Protein AF-A0A8T0N2X3-F1 (afdb_monomer_lite)

Organism: Panicum virgatum (NCBI:txid38727)

Structure (mmCIF, N/CA/C/O backbone):
data_AF-A0A8T0N2X3-F1
#
_entry.id   AF-A0A8T0N2X3-F1
#
loop_
_atom_site.group_PDB
_atom_site.id
_atom_site.type_symbol
_atom_site.label_atom_id
_atom_site.label_alt_id
_atom_site.label_comp_id
_atom_site.label_asym_id
_atom_site.label_entity_id
_atom_site.label_seq_id
_atom_site.pdbx_PDB_ins_code
_atom_site.Cartn_x
_atom_site.Cartn_y
_atom_site.Cartn_z
_atom_site.occupancy
_atom_site.B_iso_or_equiv
_atom_site.auth_seq_id
_atom_site.auth_comp_id
_atom_site.auth_asym_id
_atom_site.auth_atom_id
_atom_site.pdbx_PDB_model_num
ATOM 1 N N . MET A 1 1 ? -23.091 6.207 15.033 1.00 54.56 1 MET A N 1
ATOM 2 C CA . MET A 1 1 ? -24.497 5.895 15.363 1.00 54.56 1 MET A CA 1
ATOM 3 C C . MET A 1 1 ? -24.676 6.078 16.857 1.00 54.56 1 MET A C 1
ATOM 5 O O . MET A 1 1 ? -24.099 5.317 17.622 1.00 54.56 1 MET A O 1
ATOM 9 N N . SER A 1 2 ? -25.395 7.111 17.283 1.00 71.69 2 SER A N 1
ATOM 10 C CA . SER A 1 2 ? -25.653 7.336 18.708 1.00 71.69 2 SER A CA 1
ATOM 11 C C . SER A 1 2 ? -26.765 6.394 19.176 1.00 71.69 2 SER A C 1
ATOM 13 O O . SER A 1 2 ? -27.856 6.395 18.604 1.00 71.69 2 SER A O 1
ATOM 15 N N . ILE A 1 3 ? -26.497 5.578 20.202 1.00 81.44 3 ILE A N 1
ATOM 16 C CA . ILE A 1 3 ? -27.439 4.542 20.665 1.00 81.44 3 ILE A CA 1
ATOM 17 C C . ILE A 1 3 ? -28.734 5.139 21.236 1.00 81.44 3 ILE A C 1
ATOM 19 O O . ILE A 1 3 ? -29.811 4.598 21.014 1.00 81.44 3 ILE A O 1
ATOM 23 N N . ILE A 1 4 ? -28.654 6.299 21.896 1.00 83.88 4 ILE A N 1
ATOM 24 C CA . ILE A 1 4 ? -29.808 6.948 22.538 1.00 83.88 4 ILE A CA 1
ATOM 25 C C . ILE A 1 4 ? -30.866 7.387 21.499 1.00 83.88 4 ILE A C 1
ATOM 27 O O . ILE A 1 4 ? -32.018 6.968 21.629 1.00 83.88 4 ILE A O 1
ATOM 31 N N . PRO A 1 5 ? -30.531 8.156 20.436 1.00 82.88 5 PRO A N 1
ATOM 32 C CA . PRO A 1 5 ? -31.471 8.437 19.345 1.00 82.88 5 PRO A CA 1
ATOM 33 C C . PRO A 1 5 ? -32.035 7.182 18.671 1.00 82.88 5 PRO A C 1
ATOM 35 O O . PRO A 1 5 ? -33.213 7.150 18.319 1.00 82.88 5 PRO A O 1
ATOM 38 N N . TYR A 1 6 ? -31.218 6.133 18.516 1.00 82.69 6 TYR A N 1
ATOM 39 C CA . TYR A 1 6 ? -31.661 4.883 17.896 1.00 82.69 6 TYR A CA 1
ATOM 40 C C . TYR A 1 6 ? -32.753 4.200 18.721 1.00 82.69 6 TYR A C 1
ATOM 42 O O . TYR A 1 6 ? -33.785 3.807 18.177 1.00 82.69 6 TYR A O 1
ATOM 50 N N . LEU A 1 7 ? -32.562 4.119 20.038 1.00 84.88 7 LEU A N 1
ATOM 51 C CA . LEU A 1 7 ? -33.546 3.537 20.945 1.00 84.88 7 LEU A CA 1
ATOM 52 C C . LEU A 1 7 ? -34.825 4.371 21.022 1.00 84.88 7 LEU A C 1
ATOM 54 O O . LEU A 1 7 ? -35.905 3.791 21.022 1.00 84.88 7 LEU A O 1
ATOM 58 N N . LYS A 1 8 ? -34.731 5.707 20.990 1.00 83.62 8 LYS A N 1
ATOM 59 C CA . LYS A 1 8 ? -35.916 6.581 20.921 1.00 83.62 8 LYS A CA 1
ATOM 60 C C . LYS A 1 8 ? -36.761 6.331 19.668 1.00 83.62 8 LYS A C 1
ATOM 62 O O . LYS A 1 8 ? -37.982 6.378 19.748 1.00 83.62 8 LYS A O 1
ATOM 67 N N . LYS A 1 9 ? -36.121 6.070 18.522 1.00 82.31 9 LYS A N 1
ATOM 68 C CA . LYS A 1 9 ? -36.808 5.867 17.236 1.00 82.31 9 LYS A CA 1
ATOM 69 C C . LYS A 1 9 ? -37.332 4.441 17.051 1.00 82.31 9 LYS A C 1
ATOM 71 O O . LYS A 1 9 ? -38.420 4.262 16.515 1.00 82.31 9 LYS A O 1
ATOM 76 N N . PHE A 1 10 ? -36.558 3.430 17.450 1.00 82.81 10 PHE A N 1
ATOM 77 C CA . PHE A 1 10 ? -36.836 2.032 17.100 1.00 82.81 10 PHE A CA 1
ATOM 78 C C . PHE A 1 10 ? -37.107 1.112 18.297 1.00 82.81 10 PHE A C 1
ATOM 80 O O . PHE A 1 10 ? -37.662 0.034 18.090 1.00 82.81 10 PHE A O 1
ATOM 87 N N . GLY A 1 11 ? -36.716 1.490 19.521 1.00 82.56 11 GLY A N 1
ATOM 88 C CA . GLY A 1 11 ? -36.950 0.707 20.746 1.00 82.56 11 GLY A CA 1
ATOM 89 C C . GLY A 1 11 ? -36.341 -0.704 20.755 1.00 82.56 11 GLY A C 1
ATOM 90 O O . GLY A 1 11 ? -36.817 -1.581 21.474 1.00 82.56 11 GLY A O 1
ATOM 91 N N . LYS A 1 12 ? -35.334 -0.961 19.911 1.00 86.31 12 LYS A N 1
ATOM 92 C CA . LYS A 1 12 ? -34.743 -2.289 19.678 1.00 86.31 12 LYS A CA 1
ATOM 93 C C . LYS A 1 12 ? -33.222 -2.234 19.729 1.00 86.31 12 LYS A C 1
ATOM 95 O O . LYS A 1 12 ? -32.618 -1.214 19.412 1.00 86.31 12 LYS A O 1
ATOM 100 N N . HIS A 1 13 ? -32.598 -3.355 20.064 1.00 84.44 13 HIS A N 1
ATOM 101 C CA . HIS A 1 13 ? -31.155 -3.541 20.067 1.00 84.44 13 HIS A CA 1
ATOM 102 C C . HIS A 1 13 ? -30.613 -3.566 18.619 1.00 84.44 13 HIS A C 1
ATOM 104 O O . HIS A 1 13 ? -31.105 -4.347 17.805 1.00 84.44 13 HIS A O 1
ATOM 110 N N . PRO A 1 14 ? -29.575 -2.783 18.265 1.00 82.94 14 PRO A N 1
ATOM 111 C CA . PRO A 1 14 ? -29.104 -2.651 16.876 1.00 82.94 14 PRO A CA 1
ATOM 112 C C . PRO A 1 14 ? -28.492 -3.936 16.300 1.00 82.94 14 PRO A C 1
ATOM 114 O O . PRO A 1 14 ? -28.577 -4.180 15.097 1.00 82.94 14 PRO A O 1
ATOM 117 N N . VAL A 1 15 ? -27.865 -4.755 17.147 1.00 83.31 15 VAL A N 1
ATOM 118 C CA . VAL A 1 15 ? -27.242 -6.028 16.742 1.00 83.31 15 VAL A CA 1
ATOM 119 C C . VAL A 1 15 ? -28.256 -7.177 16.691 1.00 83.31 15 VAL A C 1
ATOM 121 O O . VAL A 1 15 ? -28.429 -7.771 15.633 1.00 83.31 15 VAL A O 1
ATOM 124 N N . SER A 1 16 ? -28.939 -7.474 17.804 1.00 82.19 16 SER A N 1
ATOM 125 C CA . SER A 1 16 ? -29.816 -8.648 17.941 1.00 82.19 16 SER A CA 1
ATOM 126 C C . SER A 1 16 ? -31.288 -8.419 17.574 1.00 82.19 16 SER A C 1
ATOM 128 O O . SER A 1 16 ? -32.017 -9.390 17.401 1.00 82.19 16 SER A O 1
ATOM 130 N N . GLY A 1 17 ? -31.762 -7.171 17.495 1.00 80.62 17 GLY A N 1
ATOM 131 C CA . GLY A 1 17 ? -33.177 -6.855 17.254 1.00 80.62 17 GLY A CA 1
ATOM 132 C C . GLY A 1 17 ? -34.113 -7.079 18.454 1.00 80.62 17 GLY A C 1
ATOM 133 O O . GLY A 1 17 ? -35.314 -6.828 18.334 1.00 80.62 17 GLY A O 1
ATOM 134 N N . ALA A 1 18 ? -33.586 -7.517 19.603 1.00 86.38 18 ALA A N 1
ATOM 135 C CA . ALA A 1 18 ? -34.339 -7.682 20.849 1.00 86.38 18 ALA A CA 1
ATOM 136 C C . ALA A 1 18 ? -34.841 -6.326 21.393 1.00 86.38 18 ALA A C 1
ATOM 138 O O . ALA A 1 18 ? -34.202 -5.306 21.132 1.00 86.38 18 ALA A O 1
ATOM 139 N N . PRO A 1 19 ? -35.958 -6.269 22.140 1.00 87.31 19 PRO A N 1
ATOM 140 C CA . PRO A 1 19 ? -36.389 -5.031 22.789 1.00 87.31 19 PRO A CA 1
ATOM 141 C C . PRO A 1 19 ? -35.327 -4.570 23.799 1.00 87.31 19 PRO A C 1
ATOM 143 O O . PRO A 1 19 ? -34.838 -5.376 24.585 1.00 87.31 19 PRO A O 1
ATOM 146 N N . LEU A 1 20 ? -34.959 -3.287 23.759 1.00 87.81 20 LEU A N 1
ATOM 147 C CA . LEU A 1 20 ? -33.972 -2.694 24.666 1.00 87.81 20 LEU A CA 1
ATOM 148 C C . LEU A 1 20 ? -34.452 -1.306 25.092 1.00 87.81 20 LEU A C 1
ATOM 150 O O . LEU A 1 20 ? -34.808 -0.495 24.232 1.00 87.81 20 LEU A O 1
ATOM 154 N N . LYS A 1 21 ? -34.465 -1.027 26.398 1.00 87.25 21 LYS A N 1
ATOM 155 C CA . LYS A 1 21 ? -34.793 0.302 26.928 1.00 87.25 21 LYS A CA 1
ATOM 156 C C . LYS A 1 21 ? -33.522 1.090 27.226 1.00 87.25 21 LYS A C 1
ATOM 158 O O . LYS A 1 21 ? -32.430 0.541 27.314 1.00 87.25 21 LYS A O 1
ATOM 163 N N . GLN A 1 22 ? -33.668 2.403 27.392 1.00 85.00 22 GLN A N 1
ATOM 164 C CA . GLN A 1 22 ? -32.548 3.265 27.774 1.00 85.00 22 GLN A CA 1
ATOM 165 C C . GLN A 1 22 ? -32.023 2.945 29.186 1.00 85.00 22 GLN A C 1
ATOM 167 O O . GLN A 1 22 ? -30.833 3.097 29.427 1.00 85.00 22 GLN A O 1
ATOM 172 N N . GLU A 1 23 ? -32.894 2.478 30.083 1.00 84.75 23 GLU A N 1
ATOM 173 C CA . GLU A 1 23 ? -32.561 2.088 31.464 1.00 84.75 23 GLU A CA 1
ATOM 174 C C . GLU A 1 23 ? -31.635 0.865 31.537 1.00 84.75 23 GLU A C 1
ATOM 176 O O . GLU A 1 23 ? -30.869 0.731 32.482 1.00 84.75 23 GLU A O 1
ATOM 181 N N . ASP A 1 24 ? -31.661 0.006 30.514 1.00 85.12 24 ASP A N 1
ATOM 182 C CA . ASP A 1 24 ? -30.831 -1.201 30.447 1.00 85.12 24 ASP A CA 1
ATOM 183 C C . ASP A 1 24 ? -29.395 -0.904 29.965 1.00 85.12 24 ASP A C 1
ATOM 185 O O . ASP A 1 24 ? -28.559 -1.808 29.877 1.00 85.12 24 ASP A O 1
ATOM 189 N N . LEU A 1 25 ? -29.102 0.348 29.589 1.00 86.31 25 LEU A N 1
ATOM 190 C CA . LEU A 1 25 ? -27.779 0.758 29.128 1.00 86.31 25 LEU A CA 1
ATOM 191 C C . LEU A 1 25 ? -26.844 1.006 30.308 1.00 86.31 25 LEU A C 1
ATOM 193 O O . LEU A 1 25 ? -27.151 1.765 31.222 1.00 86.31 25 LEU A O 1
ATOM 197 N N . ILE A 1 26 ? -25.647 0.436 30.218 1.00 86.88 26 ILE A N 1
ATOM 198 C CA . ILE A 1 26 ? -24.601 0.621 31.220 1.00 86.88 26 ILE A CA 1
ATOM 199 C C . ILE A 1 26 ? -23.710 1.788 30.776 1.00 86.88 26 ILE A C 1
ATOM 201 O O . ILE A 1 26 ? -23.122 1.713 29.689 1.00 86.88 26 ILE A O 1
ATOM 205 N N . PRO A 1 27 ? -23.607 2.873 31.564 1.00 88.06 27 PRO A N 1
ATOM 206 C CA . PRO A 1 27 ? -22.673 3.950 31.275 1.00 88.06 27 PRO A CA 1
ATOM 207 C C . PRO A 1 27 ? -21.240 3.447 31.473 1.00 88.06 27 PRO A C 1
ATOM 209 O O . PRO A 1 27 ? -20.921 2.862 32.503 1.00 88.06 27 PRO A O 1
ATOM 212 N N . LEU A 1 28 ? -20.380 3.672 30.479 1.00 91.19 28 LEU A N 1
ATOM 213 C CA . LEU A 1 28 ? -18.970 3.300 30.564 1.00 91.19 28 LEU A CA 1
ATOM 214 C C . LEU A 1 28 ? -18.114 4.503 30.956 1.00 91.19 28 LEU A C 1
ATOM 216 O O . LEU A 1 28 ? -18.166 5.545 30.295 1.00 91.19 28 LEU A O 1
ATOM 220 N N . THR A 1 29 ? -17.289 4.331 31.986 1.00 91.81 29 THR A N 1
ATOM 221 C CA . THR A 1 29 ? -16.378 5.363 32.492 1.00 91.81 29 THR A CA 1
ATOM 222 C C . THR A 1 29 ? -14.960 5.086 32.008 1.00 91.81 29 THR A C 1
ATOM 224 O O . THR A 1 29 ? -14.324 4.109 32.406 1.00 91.81 29 THR A O 1
ATOM 227 N N . PHE A 1 30 ? -14.450 5.966 31.144 1.00 93.38 30 PHE A N 1
ATOM 228 C CA . PHE A 1 30 ? -13.064 5.926 30.685 1.00 93.38 30 PHE A CA 1
ATOM 229 C C . PHE A 1 30 ? -12.220 6.956 31.435 1.00 93.38 30 PHE A C 1
ATOM 231 O O . PHE A 1 30 ? -12.559 8.140 31.475 1.00 93.38 30 PHE A O 1
ATOM 238 N N . HIS A 1 31 ? -11.081 6.516 31.965 1.00 91.19 31 HIS A N 1
ATOM 239 C CA . HIS A 1 31 ? -10.110 7.396 32.605 1.00 91.19 31 HIS A CA 1
ATOM 240 C C . HIS A 1 31 ? -9.170 8.006 31.564 1.00 91.19 31 HIS A C 1
ATOM 242 O O . HIS A 1 31 ? -8.764 7.334 30.615 1.00 91.19 31 HIS A O 1
ATOM 248 N N . LYS A 1 32 ? -8.828 9.284 31.741 1.00 93.31 32 LYS A N 1
ATOM 249 C CA . LYS A 1 32 ? -7.891 10.014 30.881 1.00 93.31 32 LYS A CA 1
ATOM 250 C C . LYS A 1 32 ? -6.634 10.396 31.654 1.00 93.31 32 LYS A C 1
ATOM 252 O O . LYS A 1 32 ? -6.717 10.669 32.850 1.00 93.31 32 LYS A O 1
ATOM 257 N N . ASN A 1 33 ? -5.494 10.404 30.974 1.00 92.62 33 ASN A N 1
ATOM 258 C CA . ASN A 1 33 ? -4.243 10.941 31.505 1.00 92.62 33 ASN A CA 1
ATOM 259 C C . ASN A 1 33 ? -4.238 12.484 31.466 1.00 92.62 33 ASN A C 1
ATOM 261 O O . ASN A 1 33 ? -5.187 13.114 30.990 1.00 92.62 33 ASN A O 1
ATOM 265 N N . SER A 1 34 ? -3.160 13.094 31.968 1.00 92.19 34 SER A N 1
ATOM 266 C CA . SER A 1 34 ? -2.939 14.548 31.911 1.00 92.19 34 SER A CA 1
ATOM 267 C C . SER A 1 34 ? -2.948 15.105 30.486 1.00 92.19 34 SER A C 1
ATOM 269 O O . SER A 1 34 ? -3.327 16.255 30.285 1.00 92.19 34 SER A O 1
ATOM 271 N N . ASP A 1 35 ? -2.582 14.278 29.507 1.00 89.44 35 ASP A N 1
ATOM 272 C CA . ASP A 1 35 ? -2.488 14.638 28.091 1.00 89.44 35 ASP A CA 1
ATOM 273 C C . ASP A 1 35 ? -3.825 14.447 27.341 1.00 89.44 35 ASP A C 1
ATOM 275 O O . ASP A 1 35 ? -3.936 14.740 26.152 1.00 89.44 35 ASP A O 1
ATOM 279 N N . GLY A 1 36 ? -4.876 13.992 28.037 1.00 90.69 36 GLY A N 1
ATOM 280 C CA . GLY A 1 36 ? -6.223 13.796 27.495 1.00 90.69 36 GLY A CA 1
ATOM 281 C C . GLY A 1 36 ? -6.454 12.465 26.765 1.00 90.69 36 GLY A C 1
ATOM 282 O O . GLY A 1 36 ? -7.558 12.238 26.260 1.00 90.69 36 GLY A O 1
ATOM 283 N N . GLU A 1 37 ? -5.464 11.576 26.734 1.00 91.81 37 GLU A N 1
ATOM 284 C CA . GLU A 1 37 ? -5.538 10.229 26.169 1.00 91.81 37 GLU A CA 1
ATOM 285 C C . GLU A 1 37 ? -6.198 9.249 27.145 1.00 91.81 37 GLU A C 1
ATOM 287 O O . GLU A 1 37 ? -6.011 9.317 28.362 1.00 91.81 37 GLU A O 1
ATOM 292 N N . PHE A 1 38 ? -6.976 8.303 26.617 1.00 94.19 38 PHE A N 1
ATOM 293 C CA . PHE A 1 38 ? -7.635 7.296 27.442 1.00 94.19 38 PHE A CA 1
ATOM 294 C C . PHE A 1 38 ? -6.637 6.241 27.921 1.00 94.19 38 PHE A C 1
ATOM 296 O O . PHE A 1 38 ? -5.913 5.653 27.118 1.00 94.19 38 PHE A O 1
ATOM 303 N N . GLN A 1 39 ? -6.638 5.953 29.220 1.00 93.50 39 GLN A N 1
ATOM 304 C CA . GLN A 1 39 ? -5.717 4.999 29.828 1.00 93.50 39 GLN A CA 1
ATOM 305 C C . GLN A 1 39 ? -6.402 4.082 30.838 1.00 93.50 39 GLN A C 1
ATOM 307 O O . GLN A 1 39 ? -7.427 4.419 31.434 1.00 93.50 39 GLN A O 1
ATOM 312 N N . CYS A 1 40 ? -5.783 2.928 31.074 1.00 92.31 40 CYS A N 1
ATOM 313 C CA . CYS A 1 40 ? -6.136 2.059 32.184 1.00 92.31 40 CYS A CA 1
ATOM 314 C C . CYS A 1 40 ? -5.752 2.732 33.513 1.00 92.31 40 CYS A C 1
ATOM 316 O O . CYS A 1 40 ? -4.576 3.058 33.693 1.00 92.31 40 CYS A O 1
ATOM 318 N N . PRO A 1 41 ? -6.689 2.885 34.463 1.00 92.38 41 PRO A N 1
ATOM 319 C CA . PRO A 1 41 ? -6.440 3.601 35.717 1.00 92.38 41 PRO A CA 1
ATOM 320 C C . PRO A 1 41 ? -5.478 2.871 36.666 1.00 92.38 41 PRO A C 1
ATOM 322 O O . PRO A 1 41 ? -4.869 3.496 37.522 1.00 92.38 41 PRO A O 1
ATOM 325 N N . VAL A 1 42 ? -5.323 1.553 36.508 1.00 90.94 42 VAL A N 1
ATOM 326 C CA . VAL A 1 42 ? -4.501 0.721 37.404 1.00 90.94 42 VAL A CA 1
ATOM 327 C C . VAL A 1 42 ? -3.073 0.576 36.887 1.00 90.94 42 VAL A C 1
ATOM 329 O O . VAL A 1 42 ? -2.117 0.705 37.642 1.00 90.94 42 VAL A O 1
ATOM 332 N N . LEU A 1 43 ? -2.913 0.314 35.586 1.00 90.50 43 LEU A N 1
ATOM 333 C CA . LEU A 1 43 ? -1.593 0.107 34.976 1.00 90.50 43 LEU A CA 1
ATOM 334 C C . LEU A 1 43 ? -0.997 1.386 34.372 1.00 90.50 43 LEU A C 1
ATOM 336 O O . LEU A 1 43 ? 0.115 1.329 33.857 1.00 90.50 43 LEU A O 1
ATOM 340 N N . ASN A 1 44 ? -1.734 2.506 34.370 1.00 89.88 44 ASN A N 1
ATOM 341 C CA . ASN A 1 44 ? -1.361 3.759 33.693 1.00 89.88 44 ASN A CA 1
ATOM 342 C C . ASN A 1 44 ? -0.916 3.547 32.235 1.00 89.88 44 ASN A C 1
ATOM 344 O O . ASN A 1 44 ? -0.027 4.217 31.716 1.00 89.88 44 ASN A O 1
ATOM 348 N N . LYS A 1 45 ? -1.521 2.554 31.579 1.00 91.00 45 LYS A N 1
ATOM 349 C CA . LYS A 1 45 ? -1.218 2.165 30.203 1.00 91.00 45 LYS A CA 1
ATOM 350 C C . LYS A 1 45 ? -2.262 2.784 29.289 1.00 91.00 45 LYS A C 1
ATOM 352 O O . LYS A 1 45 ? -3.453 2.524 29.469 1.00 91.00 45 LYS A O 1
ATOM 357 N N . VAL A 1 46 ? -1.815 3.572 28.320 1.00 94.12 46 VAL A N 1
ATOM 358 C CA . VAL A 1 46 ? -2.680 4.192 27.310 1.00 94.12 46 VAL A CA 1
ATOM 359 C C . VAL A 1 46 ? -3.335 3.106 26.451 1.00 94.12 46 VAL A C 1
ATOM 361 O O . VAL A 1 46 ? -2.687 2.128 26.063 1.00 94.12 46 VAL A O 1
ATOM 364 N N . PHE A 1 47 ? -4.631 3.255 26.180 1.00 94.06 47 PHE A N 1
ATOM 365 C CA . PHE A 1 47 ? -5.368 2.340 25.315 1.00 94.06 47 PHE A CA 1
ATOM 366 C C . PHE A 1 47 ? -4.987 2.573 23.851 1.00 94.06 47 PHE A C 1
ATOM 368 O O . PHE A 1 47 ? -5.037 3.691 23.348 1.00 94.06 47 PHE A O 1
ATOM 375 N N . THR A 1 48 ? -4.630 1.497 23.153 1.00 91.81 48 THR A N 1
ATOM 376 C CA . THR A 1 48 ? -4.301 1.510 21.720 1.00 91.81 48 THR A CA 1
ATOM 377 C C . THR A 1 48 ? -5.166 0.508 20.956 1.00 91.81 48 THR A C 1
ATOM 379 O O . THR A 1 48 ? -5.843 -0.338 21.545 1.00 91.81 48 THR A O 1
ATOM 382 N N . GLU A 1 49 ? -5.103 0.538 19.625 1.00 86.81 49 GLU A N 1
ATOM 383 C CA . GLU A 1 49 ? -5.787 -0.422 18.740 1.00 86.81 49 GLU A CA 1
ATOM 384 C C . GLU A 1 49 ? -5.394 -1.890 19.003 1.00 86.81 49 GLU A C 1
ATOM 386 O O . GLU A 1 49 ? -6.131 -2.818 18.670 1.00 86.81 49 GLU A O 1
ATOM 391 N N . PHE A 1 50 ? -4.254 -2.112 19.660 1.00 88.19 50 PHE A N 1
ATOM 392 C CA . PHE A 1 50 ? -3.746 -3.437 20.012 1.00 88.19 50 PHE A CA 1
ATOM 393 C C . PHE A 1 50 ? -3.899 -3.759 21.500 1.00 88.19 50 PHE A C 1
ATOM 395 O O . PHE A 1 50 ? -3.347 -4.750 21.974 1.00 88.19 50 PHE A O 1
ATOM 402 N N . THR A 1 51 ? -4.613 -2.934 22.269 1.00 90.62 51 THR A N 1
ATOM 403 C CA . THR A 1 51 ? -4.900 -3.245 23.674 1.00 90.62 51 THR A CA 1
ATOM 404 C C . THR A 1 51 ? -6.170 -4.074 23.802 1.00 90.62 51 THR A C 1
ATOM 406 O O . THR A 1 51 ? -7.173 -3.823 23.140 1.00 90.62 51 THR A O 1
ATOM 409 N N . HIS A 1 52 ? -6.123 -5.088 24.666 1.00 92.06 52 HIS A N 1
ATOM 410 C CA . HIS A 1 52 ? -7.316 -5.822 25.066 1.00 92.06 52 HIS A CA 1
ATOM 411 C C . HIS A 1 52 ? -8.003 -5.047 26.193 1.00 92.06 52 HIS A C 1
ATOM 413 O O . HIS A 1 52 ? -7.450 -4.914 27.289 1.00 92.06 52 HIS A O 1
ATOM 419 N N . ILE A 1 53 ? -9.199 -4.539 25.909 1.00 94.44 53 ILE A N 1
ATOM 420 C CA . ILE A 1 53 ? -9.970 -3.661 26.789 1.00 94.44 53 ILE A CA 1
ATOM 421 C C . ILE A 1 53 ? -11.206 -4.403 27.295 1.00 94.44 53 ILE A C 1
ATOM 423 O O . ILE A 1 53 ? -11.952 -5.004 26.514 1.00 94.44 53 ILE A O 1
ATOM 427 N N . VAL A 1 54 ? -11.436 -4.329 28.603 1.00 93.44 54 VAL A N 1
ATOM 428 C CA . VAL A 1 54 ? -12.592 -4.922 29.279 1.00 93.44 54 VAL A CA 1
ATOM 429 C C . VAL A 1 54 ? -13.272 -3.906 30.187 1.00 93.44 54 VAL A C 1
ATOM 431 O O . VAL A 1 54 ? -12.618 -3.027 30.739 1.00 93.44 54 VAL A O 1
ATOM 434 N N . ALA A 1 55 ? -14.580 -4.041 30.356 1.00 94.38 55 ALA A N 1
ATOM 435 C CA . ALA A 1 55 ? -15.367 -3.278 31.312 1.00 94.38 55 ALA A CA 1
ATOM 436 C C . ALA A 1 55 ? -16.055 -4.208 32.304 1.00 94.38 55 ALA A C 1
ATOM 438 O O . ALA A 1 55 ? -16.441 -5.327 31.961 1.00 94.38 55 ALA A O 1
ATOM 439 N N . VAL A 1 56 ? -16.222 -3.726 33.530 1.00 93.25 56 VAL A N 1
ATOM 440 C CA . VAL A 1 56 ? -16.987 -4.425 34.563 1.00 93.25 56 VAL A CA 1
ATOM 441 C C . VAL A 1 56 ? -18.439 -3.961 34.490 1.00 93.25 56 VAL A C 1
ATOM 443 O O . VAL A 1 56 ? -18.716 -2.768 34.540 1.00 93.25 56 VAL A O 1
ATOM 446 N N . LYS A 1 57 ? -19.382 -4.897 34.353 1.00 90.31 57 LYS A N 1
ATOM 447 C CA . LYS A 1 57 ? -20.816 -4.617 34.170 1.00 90.31 57 LYS A CA 1
ATOM 448 C C . LYS A 1 57 ? -21.437 -3.860 35.348 1.00 90.31 57 LYS A C 1
ATOM 450 O O . LYS A 1 57 ? -22.336 -3.058 35.128 1.00 90.31 57 LYS A O 1
ATOM 455 N N . THR A 1 58 ? -20.995 -4.143 36.573 1.00 90.12 58 THR A N 1
ATOM 456 C CA . THR A 1 58 ? -21.556 -3.553 37.797 1.00 90.12 58 THR A CA 1
ATOM 457 C C . THR A 1 58 ? -21.204 -2.073 37.926 1.00 90.12 58 THR A C 1
ATOM 459 O O . THR A 1 58 ? -22.103 -1.254 38.086 1.00 90.12 58 THR A O 1
ATOM 462 N N . THR A 1 59 ? -19.923 -1.724 37.784 1.00 90.50 59 THR A N 1
ATOM 463 C CA . THR A 1 59 ? -19.424 -0.349 37.961 1.00 90.50 59 THR A CA 1
ATOM 464 C C . THR A 1 59 ? -19.387 0.460 36.665 1.00 90.50 59 THR A C 1
ATOM 466 O O . THR A 1 59 ? -19.382 1.687 36.700 1.00 90.50 59 THR A O 1
ATOM 469 N N . GLY A 1 60 ? -19.320 -0.202 35.508 1.00 90.88 60 GLY A N 1
ATOM 470 C CA . GLY A 1 60 ? -19.122 0.443 34.208 1.00 90.88 60 GLY A CA 1
ATOM 471 C C . GLY A 1 60 ? -17.694 0.953 33.969 1.00 90.88 60 GLY A C 1
ATOM 472 O O . GLY A 1 60 ? -17.425 1.556 32.929 1.00 90.88 60 GLY A O 1
ATOM 473 N N . ASN A 1 61 ? -16.758 0.717 34.892 1.00 93.56 61 ASN A N 1
ATOM 474 C CA . ASN A 1 61 ? -15.374 1.162 34.739 1.00 93.56 61 ASN A CA 1
ATOM 475 C C . ASN A 1 61 ? -14.607 0.286 33.744 1.00 93.56 61 ASN A C 1
ATOM 477 O O . ASN A 1 61 ? -14.810 -0.932 33.651 1.00 93.56 61 ASN A O 1
ATOM 481 N N . VAL A 1 62 ? -13.710 0.929 32.995 1.00 94.81 62 VAL A N 1
ATOM 482 C CA . VAL A 1 62 ? -12.956 0.310 31.901 1.00 94.81 62 VAL A CA 1
ATOM 483 C C . VAL A 1 62 ? -11.495 0.082 32.294 1.00 94.81 62 VAL A C 1
ATOM 485 O O . VAL A 1 62 ? -10.798 0.994 32.740 1.00 94.81 62 VAL A O 1
ATOM 488 N N . PHE A 1 63 ? -11.005 -1.134 32.054 1.00 95.06 63 PHE A N 1
ATOM 489 C CA . PHE A 1 63 ? -9.665 -1.592 32.411 1.00 95.06 63 PHE A CA 1
ATOM 490 C C . PHE A 1 63 ? -8.960 -2.292 31.240 1.00 95.06 63 PHE A C 1
ATOM 492 O O . PHE A 1 63 ? -9.582 -2.822 30.316 1.00 95.06 63 PHE A O 1
ATOM 499 N N . CYS A 1 64 ? -7.628 -2.362 31.306 1.00 94.38 64 CYS A N 1
ATOM 500 C CA . CYS A 1 64 ? -6.864 -3.312 30.494 1.00 94.38 64 CYS A CA 1
ATOM 501 C C . CYS A 1 64 ? -7.135 -4.740 30.983 1.00 94.38 64 CYS A C 1
ATOM 503 O O . CYS A 1 64 ? -7.047 -5.005 32.183 1.00 94.38 64 CYS A O 1
ATOM 505 N N . TYR A 1 65 ? -7.353 -5.681 30.060 1.00 93.25 65 TYR A N 1
ATOM 506 C CA . TYR A 1 65 ? -7.531 -7.098 30.403 1.00 93.25 65 TYR A CA 1
ATOM 507 C C . TYR A 1 65 ? -6.342 -7.661 31.185 1.00 93.25 65 TYR A C 1
ATOM 509 O O . TYR A 1 65 ? -6.529 -8.447 32.101 1.00 93.25 65 TYR A O 1
ATOM 517 N N . GLU A 1 66 ? -5.130 -7.206 30.866 1.00 92.81 66 GLU A N 1
ATOM 518 C CA . GLU A 1 66 ? -3.897 -7.546 31.583 1.00 92.81 66 GLU A CA 1
ATOM 519 C C . GLU A 1 66 ? -3.997 -7.222 33.085 1.00 92.81 66 GLU A C 1
ATOM 521 O O . GLU A 1 66 ? -3.663 -8.060 33.917 1.00 92.81 66 GLU A O 1
ATOM 526 N N . ALA A 1 67 ? -4.559 -6.061 33.445 1.00 92.19 67 ALA A N 1
ATOM 527 C CA . ALA A 1 67 ? -4.736 -5.662 34.842 1.00 92.19 67 ALA A CA 1
ATOM 528 C C . ALA A 1 67 ? -5.695 -6.610 35.572 1.00 92.19 67 ALA A C 1
ATOM 530 O O . ALA A 1 67 ? -5.373 -7.137 36.634 1.00 92.19 67 ALA A O 1
ATOM 531 N N . VAL A 1 68 ? -6.851 -6.880 34.960 1.00 92.44 68 VAL A N 1
ATOM 532 C CA . VAL A 1 68 ? -7.868 -7.786 35.514 1.00 92.44 68 VAL A CA 1
ATOM 533 C C . VAL A 1 68 ? -7.342 -9.224 35.582 1.00 92.44 68 VAL A C 1
ATOM 535 O O . VAL A 1 68 ? -7.617 -9.965 36.525 1.00 92.44 68 VAL A O 1
ATOM 538 N N . GLN A 1 69 ? -6.547 -9.644 34.601 1.00 92.50 69 GLN A N 1
ATOM 539 C CA . GLN A 1 69 ? -5.970 -10.978 34.561 1.00 92.50 69 GLN A CA 1
ATOM 540 C C . GLN A 1 69 ? -4.986 -11.199 35.712 1.00 92.50 69 GLN A C 1
ATOM 542 O O . GLN A 1 69 ? -5.086 -12.215 36.403 1.00 92.50 69 GLN A O 1
ATOM 547 N N . GLU A 1 70 ? -4.068 -10.259 35.927 1.00 92.44 70 GLU A N 1
ATOM 548 C CA . GLU A 1 70 ? -3.046 -10.353 36.972 1.00 92.44 70 GLU A CA 1
ATOM 549 C C . GLU A 1 70 ? -3.615 -10.132 38.378 1.00 92.44 70 GLU A C 1
ATOM 551 O O . GLU A 1 70 ? -3.252 -10.865 39.293 1.00 92.44 70 GLU A O 1
ATOM 556 N N . LEU A 1 71 ? -4.518 -9.163 38.561 1.00 90.81 71 LEU A N 1
ATOM 557 C CA . LEU A 1 71 ? -4.960 -8.718 39.890 1.00 90.81 71 LEU A CA 1
ATOM 558 C C . LEU A 1 71 ? -6.282 -9.334 40.358 1.00 90.81 71 LEU A C 1
ATOM 560 O O . LEU A 1 71 ? -6.526 -9.389 41.562 1.00 90.81 71 LEU A O 1
ATOM 564 N N . ASN A 1 72 ? -7.121 -9.830 39.443 1.00 91.44 72 ASN A N 1
ATOM 565 C CA . ASN A 1 72 ? -8.394 -10.463 39.793 1.00 91.44 72 ASN A CA 1
ATOM 566 C C . ASN A 1 72 ? -8.403 -11.957 39.475 1.00 91.44 72 ASN A C 1
ATOM 568 O O . ASN A 1 72 ? -8.617 -12.788 40.359 1.00 91.44 72 ASN A O 1
ATOM 572 N N . ILE A 1 73 ? -8.149 -12.324 38.216 1.00 91.94 73 ILE A N 1
ATOM 573 C CA . ILE A 1 73 ? -8.366 -13.696 37.734 1.00 91.94 73 ILE A CA 1
ATOM 574 C C . ILE A 1 73 ? -7.345 -14.670 38.327 1.00 91.94 73 ILE A C 1
ATOM 576 O O . ILE A 1 73 ? -7.740 -15.706 38.864 1.00 91.94 73 ILE A O 1
ATOM 580 N N . LYS A 1 74 ? -6.046 -14.361 38.234 1.00 91.81 74 LYS A N 1
ATOM 581 C CA . LYS A 1 74 ? -4.976 -15.208 38.787 1.00 91.81 74 LYS A CA 1
ATOM 582 C C . LYS A 1 74 ? -5.077 -15.388 40.310 1.00 91.81 74 LYS A C 1
ATOM 584 O O . LYS A 1 74 ? -5.056 -16.538 40.749 1.00 91.81 74 LYS A O 1
ATOM 589 N N . PRO A 1 75 ? -5.242 -14.323 41.120 1.00 92.50 75 PRO A N 1
ATOM 590 C CA . PRO A 1 75 ? -5.375 -14.451 42.572 1.00 92.50 75 PRO A CA 1
ATOM 591 C C . PRO A 1 75 ? -6.777 -14.878 43.032 1.00 92.50 75 PRO A C 1
ATOM 593 O O . PRO A 1 75 ? -6.982 -15.061 44.228 1.00 92.50 75 PRO A O 1
ATOM 596 N N . LYS A 1 76 ? -7.743 -15.054 42.115 1.00 90.81 76 LYS A N 1
ATOM 597 C CA . LYS A 1 76 ? -9.163 -15.322 42.419 1.00 90.81 76 LYS A CA 1
ATOM 598 C C . LYS A 1 76 ? -9.806 -14.244 43.308 1.00 90.81 76 LYS A C 1
ATOM 600 O O . LYS A 1 76 ? -10.709 -14.540 44.089 1.00 90.81 76 LYS A O 1
ATOM 605 N N . ASN A 1 77 ? -9.350 -13.000 43.175 1.00 89.94 77 ASN A N 1
ATOM 606 C CA . ASN A 1 77 ? -9.895 -11.848 43.881 1.00 89.94 77 ASN A CA 1
ATOM 607 C C . ASN A 1 77 ? -10.973 -11.175 43.019 1.00 89.94 77 ASN A C 1
ATOM 609 O O . ASN A 1 77 ? -10.666 -10.520 42.028 1.00 89.94 77 ASN A O 1
ATOM 613 N N . TRP A 1 78 ? -12.240 -11.336 43.384 1.00 90.69 78 TRP A N 1
ATOM 614 C CA . TRP A 1 78 ? -13.394 -10.876 42.599 1.00 90.69 78 TRP A CA 1
ATOM 615 C C . TRP A 1 78 ? -13.953 -9.538 43.095 1.00 90.69 78 TRP A C 1
ATOM 617 O O . TRP A 1 78 ? -15.153 -9.390 43.311 1.00 90.69 78 TRP A O 1
ATOM 627 N N . LYS A 1 79 ? -13.054 -8.576 43.309 1.00 91.44 79 LYS A N 1
ATOM 628 C CA . LYS A 1 79 ? -13.372 -7.196 43.687 1.00 91.44 79 LYS A CA 1
ATOM 629 C C . LYS A 1 79 ? -12.837 -6.230 42.648 1.00 91.44 79 LYS A C 1
ATOM 631 O O . LYS A 1 79 ? -11.724 -6.407 42.158 1.00 91.44 79 LYS A O 1
ATOM 636 N N . GLU A 1 80 ? -13.637 -5.250 42.278 1.00 90.69 80 GLU A N 1
ATOM 637 C CA . GLU A 1 80 ? -13.280 -4.266 41.269 1.00 90.69 80 GLU A CA 1
ATOM 638 C C . GLU A 1 80 ? -12.100 -3.392 41.737 1.00 90.69 80 GLU A C 1
ATOM 640 O O . GLU A 1 80 ? -11.938 -3.136 42.925 1.00 90.69 80 GLU A O 1
ATOM 645 N N . LEU A 1 81 ? -11.215 -3.008 40.810 1.00 88.75 81 LEU A N 1
ATOM 646 C CA . LEU A 1 81 ? -9.880 -2.483 41.138 1.00 88.75 81 LEU A CA 1
ATOM 647 C C . LEU A 1 81 ? -9.859 -1.027 41.644 1.00 88.75 81 LEU A C 1
ATOM 649 O O . LEU A 1 81 ? -8.804 -0.563 42.070 1.00 88.75 81 LEU A O 1
ATOM 653 N N . LEU A 1 82 ? -10.971 -0.296 41.558 1.00 89.50 82 LEU A N 1
ATOM 654 C CA . LEU A 1 82 ? -11.097 1.102 41.979 1.00 89.50 82 LEU A CA 1
ATOM 655 C C . LEU A 1 82 ? -12.065 1.279 43.147 1.00 89.50 82 LEU A C 1
ATOM 657 O O . LEU A 1 82 ? -11.778 2.046 44.061 1.00 89.50 82 LEU A O 1
ATOM 661 N N . THR A 1 83 ? -13.218 0.619 43.094 1.00 89.25 83 THR A N 1
ATOM 662 C CA . THR A 1 83 ? -14.320 0.793 44.046 1.00 89.25 83 THR A CA 1
ATOM 663 C C . THR A 1 83 ? -14.458 -0.371 45.023 1.00 89.25 83 THR A C 1
ATOM 665 O O . THR A 1 83 ? -15.301 -0.302 45.914 1.00 89.25 83 THR A O 1
ATOM 668 N N . ASP A 1 84 ? -13.655 -1.434 44.877 1.00 88.25 84 ASP A N 1
ATOM 669 C CA . ASP A 1 84 ? -13.721 -2.668 45.676 1.00 88.25 84 ASP A CA 1
ATOM 670 C C . ASP A 1 84 ? -15.082 -3.395 45.620 1.00 88.25 84 ASP A C 1
ATOM 672 O O . ASP A 1 84 ? -15.349 -4.311 46.409 1.00 88.25 84 ASP A O 1
ATOM 676 N N . GLU A 1 85 ? -15.946 -3.041 44.663 1.00 90.81 85 GLU A N 1
ATOM 677 C CA . GLU A 1 85 ? -17.250 -3.677 44.497 1.00 90.81 85 GLU A CA 1
ATOM 678 C C . GLU A 1 85 ? -17.105 -5.131 44.020 1.00 90.81 85 GLU A C 1
ATOM 680 O O . GLU A 1 85 ? -16.321 -5.420 43.109 1.00 90.81 85 GLU A O 1
ATOM 685 N N . PRO A 1 86 ? -17.853 -6.080 44.605 1.00 92.88 86 PRO A N 1
ATOM 686 C CA . PRO A 1 86 ? -17.791 -7.469 44.182 1.00 92.88 86 PRO A CA 1
ATOM 687 C C . PRO A 1 86 ? -18.407 -7.642 42.787 1.00 92.88 86 PRO A C 1
ATOM 689 O O . PRO A 1 86 ? -19.505 -7.157 42.519 1.00 92.88 86 PRO A O 1
ATOM 692 N N . PHE A 1 87 ? -17.733 -8.388 41.910 1.00 94.12 87 PHE A N 1
ATOM 693 C CA . PHE A 1 87 ? -18.241 -8.712 40.571 1.00 94.12 87 PHE A CA 1
ATOM 694 C C . PHE A 1 87 ? -17.960 -10.171 40.207 1.00 94.12 87 PHE A C 1
ATOM 696 O O . PHE A 1 87 ? -17.032 -10.787 40.724 1.00 94.12 87 PHE A O 1
ATOM 703 N N . THR A 1 88 ? -18.745 -10.759 39.306 1.00 92.44 88 THR A N 1
ATOM 704 C CA . THR A 1 88 ? -18.522 -12.138 38.846 1.00 92.44 88 THR A CA 1
ATOM 705 C C . THR A 1 88 ? -17.778 -12.176 37.514 1.00 92.44 88 THR A C 1
ATOM 707 O O . THR A 1 88 ? -17.754 -11.209 36.758 1.00 92.44 88 THR A O 1
ATOM 710 N N . ARG A 1 89 ? -17.213 -13.334 37.147 1.00 88.62 89 ARG A N 1
ATOM 711 C CA . ARG A 1 89 ? -16.578 -13.509 35.827 1.00 88.62 89 ARG A CA 1
ATOM 712 C C . ARG A 1 89 ? -17.520 -13.180 34.658 1.00 88.62 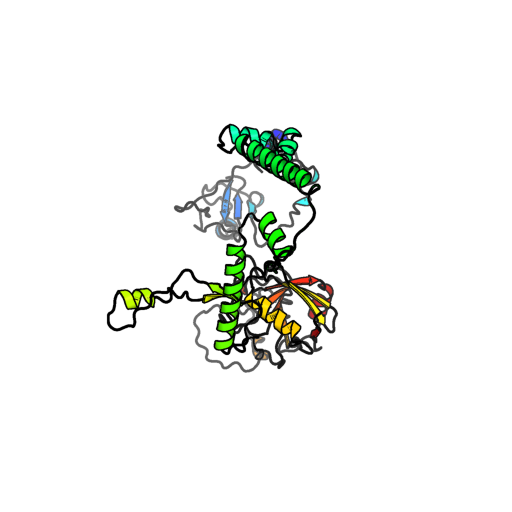89 ARG A C 1
ATOM 714 O O . ARG A 1 89 ? -17.048 -12.706 33.631 1.00 88.62 89 ARG A O 1
ATOM 721 N N . ASN A 1 90 ? -18.822 -13.419 34.812 1.00 90.25 90 ASN A N 1
ATOM 722 C CA . ASN A 1 90 ? -19.823 -13.152 33.774 1.00 90.25 90 ASN A CA 1
ATOM 723 C C . ASN A 1 90 ? -20.123 -11.655 33.609 1.00 90.25 90 ASN A C 1
ATOM 725 O O . ASN A 1 90 ? -20.672 -11.250 32.587 1.00 90.25 90 ASN A O 1
ATOM 729 N N . ASP A 1 91 ? -19.744 -10.845 34.596 1.00 91.44 91 ASP A N 1
ATOM 730 C CA . ASP A 1 91 ? -19.877 -9.392 34.559 1.00 91.44 91 ASP A CA 1
ATOM 731 C C . ASP A 1 91 ? -18.719 -8.726 33.803 1.00 91.44 91 ASP A C 1
ATOM 733 O O . ASP A 1 91 ? -18.731 -7.513 33.610 1.00 91.44 91 ASP A O 1
ATOM 737 N N . LEU A 1 92 ? -17.720 -9.490 33.349 1.00 91.94 92 LEU A N 1
ATOM 738 C CA . LEU A 1 92 ? -16.623 -8.961 32.548 1.00 91.94 92 LEU A CA 1
ATOM 739 C C . LEU A 1 92 ? -17.026 -8.890 31.070 1.00 91.94 92 LEU A C 1
ATOM 741 O O . LEU A 1 92 ? -17.168 -9.909 30.394 1.00 91.94 92 LEU A O 1
ATOM 745 N N . ILE A 1 93 ? -17.172 -7.673 30.555 1.00 91.31 93 ILE A N 1
ATOM 746 C CA . ILE A 1 93 ? -17.546 -7.405 29.168 1.00 91.31 93 ILE A CA 1
ATOM 747 C C . ILE A 1 93 ? -16.295 -7.028 28.381 1.00 91.31 93 ILE A C 1
ATOM 749 O O . ILE A 1 93 ? -15.649 -6.018 28.656 1.00 91.31 93 ILE A O 1
ATOM 753 N N . THR A 1 94 ? -15.960 -7.812 27.360 1.00 90.50 94 THR A N 1
ATOM 754 C CA . THR A 1 94 ? -14.865 -7.478 26.446 1.00 90.50 94 THR A CA 1
ATOM 755 C C . THR A 1 94 ? -15.313 -6.442 25.423 1.00 90.50 94 THR A C 1
ATOM 757 O O . THR A 1 94 ? -16.177 -6.716 24.590 1.00 90.50 94 THR A O 1
ATOM 760 N N . ILE A 1 95 ? -14.697 -5.259 25.471 1.00 89.31 95 ILE A N 1
ATOM 761 C CA . ILE A 1 95 ? -14.941 -4.171 24.515 1.00 89.31 95 ILE A CA 1
ATOM 762 C C . ILE A 1 95 ? -14.123 -4.404 23.246 1.00 89.31 95 ILE A C 1
ATOM 764 O O . ILE A 1 95 ? -14.643 -4.304 22.138 1.00 89.31 95 ILE A O 1
ATOM 768 N N . GLN A 1 96 ? -12.844 -4.736 23.414 1.00 88.44 96 GLN A N 1
ATOM 769 C CA . GLN A 1 96 ? -11.900 -4.897 22.317 1.00 88.44 96 GLN A CA 1
ATOM 770 C C . GLN A 1 96 ? -10.940 -6.029 22.636 1.00 88.44 96 GLN A C 1
ATOM 772 O O . GLN A 1 96 ? -10.333 -6.042 23.705 1.00 88.44 96 GLN A O 1
ATOM 777 N N . ASN A 1 97 ? -10.768 -6.955 21.696 1.00 88.44 97 ASN A N 1
ATOM 778 C CA . ASN A 1 97 ? -9.785 -8.020 21.806 1.00 88.44 97 ASN A CA 1
ATOM 779 C C . ASN A 1 97 ? -9.007 -8.139 20.487 1.00 88.44 97 ASN A C 1
ATOM 781 O O . ASN A 1 97 ? -9.557 -8.642 19.512 1.00 88.44 97 ASN A O 1
ATOM 785 N N . PRO A 1 98 ? -7.737 -7.709 20.438 1.00 86.50 98 PRO A N 1
ATOM 786 C CA . PRO A 1 98 ? -6.926 -7.757 19.219 1.00 86.50 98 PRO A CA 1
ATOM 787 C C . PRO A 1 98 ? -6.545 -9.189 18.812 1.00 86.50 98 PRO A C 1
ATOM 789 O O . PRO A 1 98 ? -6.198 -9.434 17.660 1.00 86.50 98 PRO A O 1
ATOM 792 N N . ASN A 1 99 ? -6.601 -10.140 19.750 1.00 82.88 99 ASN A N 1
ATOM 793 C CA . ASN A 1 99 ? -6.197 -11.527 19.520 1.00 82.88 99 ASN A CA 1
ATOM 794 C C . ASN A 1 99 ? -7.336 -12.384 18.962 1.00 82.88 99 ASN A C 1
ATOM 796 O O . ASN A 1 99 ? -7.095 -13.485 18.469 1.00 82.88 99 ASN A O 1
ATOM 800 N N . VAL A 1 100 ? -8.575 -11.899 19.051 1.00 81.38 100 VAL A N 1
ATOM 801 C CA . VAL A 1 100 ? -9.742 -12.566 18.486 1.00 81.38 100 VAL A CA 1
ATOM 802 C C . VAL A 1 100 ? -10.147 -11.783 17.249 1.00 81.38 100 VAL A C 1
ATOM 804 O O . VAL A 1 100 ? -10.550 -10.628 17.338 1.00 81.38 100 VAL A O 1
ATOM 807 N N . LEU A 1 101 ? -10.037 -12.419 16.083 1.00 64.88 101 LEU A N 1
ATOM 808 C CA . LEU A 1 101 ? -10.687 -11.933 14.872 1.00 64.88 101 LEU A CA 1
ATOM 809 C C . LEU A 1 101 ? -12.192 -11.990 15.140 1.00 64.88 101 LEU A C 1
ATOM 811 O O . LEU A 1 101 ? -12.786 -13.065 15.071 1.00 64.88 101 LEU A O 1
ATOM 815 N N . ASP A 1 102 ? -12.774 -10.860 15.543 1.00 60.41 102 ASP A N 1
ATOM 816 C CA . ASP A 1 102 ? -14.196 -10.737 15.843 1.00 60.41 102 ASP A CA 1
ATOM 817 C C . ASP A 1 102 ? -14.973 -11.238 14.615 1.00 60.41 102 ASP A C 1
ATOM 819 O O . ASP A 1 102 ? -15.037 -10.579 13.578 1.00 60.41 102 ASP A O 1
ATOM 823 N N . SER A 1 103 ? -15.580 -12.421 14.716 1.00 56.78 103 SER A N 1
ATOM 824 C CA . SER A 1 103 ? -16.446 -13.005 13.684 1.00 56.78 103 SER A CA 1
ATOM 825 C C . SER A 1 103 ? -17.795 -12.289 13.592 1.00 56.78 103 SER A C 1
ATOM 827 O O . SER A 1 103 ? -18.749 -12.817 13.027 1.00 56.78 103 SER A O 1
ATOM 829 N N . LYS A 1 104 ? -17.890 -11.072 14.143 1.00 60.09 104 LYS A N 1
ATOM 830 C CA . LYS A 1 104 ? -19.052 -10.192 14.072 1.00 60.09 104 LYS A CA 1
ATOM 831 C C . LYS A 1 104 ? -19.181 -9.697 12.635 1.00 60.09 104 LYS A C 1
ATOM 833 O O . LYS A 1 104 ? -18.761 -8.595 12.288 1.00 60.09 104 LYS A O 1
ATOM 838 N N . VAL A 1 105 ? -19.742 -10.551 11.784 1.00 64.75 105 VAL A N 1
ATOM 839 C CA . VAL A 1 105 ? -20.099 -10.236 10.406 1.00 64.75 105 VAL A CA 1
ATOM 840 C C . VAL A 1 105 ? -21.079 -9.069 10.460 1.00 64.75 105 VAL A C 1
ATOM 842 O O . VAL A 1 105 ? -22.244 -9.237 10.805 1.00 64.75 105 VAL A O 1
ATOM 845 N N . LEU A 1 106 ? -20.607 -7.866 10.126 1.00 68.94 106 LEU A N 1
ATOM 846 C CA . LEU A 1 106 ? -21.407 -6.634 10.147 1.00 68.94 106 LEU A CA 1
ATOM 847 C C . LEU A 1 106 ? -22.707 -6.764 9.328 1.00 68.94 106 LEU A C 1
ATOM 849 O O . LEU A 1 106 ? -23.701 -6.108 9.628 1.00 68.94 106 LEU A O 1
ATOM 853 N N . GLY A 1 107 ? -22.716 -7.641 8.317 1.00 67.25 107 GLY A N 1
ATOM 854 C CA . GLY A 1 107 ? -23.893 -7.956 7.503 1.00 67.25 107 GLY A CA 1
ATOM 855 C C . GLY A 1 107 ? -25.001 -8.715 8.242 1.00 67.25 107 GLY A C 1
ATOM 856 O O . GLY A 1 107 ? -26.139 -8.731 7.778 1.00 67.25 107 GLY A O 1
ATOM 857 N N . GLU A 1 108 ? -24.715 -9.325 9.395 1.00 75.31 108 GLU A N 1
ATOM 858 C CA . GLU A 1 108 ? -25.711 -10.084 10.153 1.00 75.31 108 GLU A CA 1
ATOM 859 C C . GLU A 1 108 ? -26.565 -9.230 11.097 1.00 75.31 108 GLU A C 1
ATOM 861 O O . GLU A 1 108 ? -27.606 -9.698 11.567 1.00 75.31 108 GLU A O 1
ATOM 866 N N . PHE A 1 109 ? -26.158 -7.984 11.345 1.00 82.69 109 PHE A N 1
ATOM 867 C CA . PHE A 1 109 ? -26.803 -7.098 12.307 1.00 82.69 109 PHE A CA 1
ATOM 868 C C . PHE A 1 109 ? -28.206 -6.674 11.856 1.00 82.69 109 PHE A C 1
ATOM 870 O O . PHE A 1 109 ? -28.422 -6.333 10.691 1.00 82.69 109 PHE A O 1
ATOM 877 N N . ASP A 1 110 ? -29.159 -6.637 12.793 1.00 82.75 110 ASP A N 1
ATOM 878 C CA . ASP A 1 110 ? -30.573 -6.352 12.499 1.00 82.75 110 ASP A CA 1
ATOM 879 C C . ASP A 1 110 ? -30.777 -5.001 11.791 1.00 82.75 110 ASP A C 1
ATOM 881 O O . ASP A 1 110 ? -31.511 -4.915 10.806 1.00 82.75 110 ASP A O 1
ATOM 885 N N . HIS A 1 111 ? -30.065 -3.957 12.232 1.00 79.19 111 HIS A N 1
ATOM 886 C CA . HIS A 1 111 ? -30.143 -2.630 11.612 1.00 79.19 111 HIS A CA 1
ATOM 887 C C . HIS A 1 111 ? -29.608 -2.598 10.171 1.00 79.19 111 HIS A C 1
ATOM 889 O O . HIS A 1 111 ? -30.094 -1.810 9.361 1.00 79.19 111 HIS A O 1
ATOM 895 N N . VAL A 1 112 ? -28.649 -3.466 9.831 1.00 82.56 112 VAL A N 1
ATOM 896 C CA . VAL A 1 112 ? -28.096 -3.586 8.473 1.00 82.56 112 VAL A CA 1
ATOM 897 C C . VAL A 1 112 ? -29.041 -4.400 7.594 1.00 82.56 112 VAL A C 1
ATOM 899 O O . VAL A 1 112 ? -29.390 -3.946 6.507 1.00 82.56 112 VAL A O 1
ATOM 902 N N . LYS A 1 113 ? -29.538 -5.542 8.091 1.00 82.69 113 LYS A N 1
ATOM 903 C CA . LYS A 1 113 ? -30.505 -6.393 7.372 1.00 82.69 113 LYS A CA 1
ATOM 904 C C . LYS A 1 113 ? -31.795 -5.657 7.028 1.00 82.69 113 LYS A C 1
ATOM 906 O O . LYS A 1 113 ? -32.326 -5.828 5.937 1.00 82.69 113 LYS A O 1
ATOM 911 N N . LYS A 1 114 ? -32.303 -4.846 7.957 1.00 78.56 114 LYS A N 1
ATOM 912 C CA . LYS A 1 114 ? -33.561 -4.102 7.796 1.00 78.56 114 LYS A CA 1
ATOM 913 C C . LYS A 1 114 ? -33.369 -2.682 7.262 1.00 78.56 114 LYS A C 1
ATOM 915 O O . LYS A 1 114 ? -34.349 -1.958 7.129 1.00 78.56 114 LYS A O 1
ATOM 920 N N . GLY A 1 115 ? -32.129 -2.264 6.986 1.00 74.88 115 GLY A N 1
ATOM 921 C CA . GLY A 1 115 ? -31.828 -0.922 6.480 1.00 74.88 115 GLY A CA 1
ATOM 922 C C . GLY A 1 115 ? -32.254 0.214 7.421 1.00 74.88 115 GLY A C 1
ATOM 923 O O . GLY A 1 115 ? -32.574 1.307 6.959 1.00 74.88 115 GLY A O 1
ATOM 924 N N . LEU A 1 116 ? -32.277 -0.028 8.736 1.00 72.00 116 LEU A N 1
ATOM 925 C CA . LEU A 1 116 ? -32.735 0.931 9.743 1.00 72.00 116 LEU A CA 1
ATOM 926 C C . LEU A 1 116 ? -31.648 1.981 9.988 1.00 72.00 116 LEU A C 1
ATOM 928 O O . LEU A 1 116 ? -30.758 1.803 10.821 1.00 72.00 116 LEU A O 1
ATOM 932 N N . LYS A 1 117 ? -31.718 3.089 9.251 1.00 68.88 117 LYS A N 1
ATOM 933 C CA . LYS A 1 117 ? -30.822 4.233 9.430 1.00 68.88 117 LYS A CA 1
ATOM 934 C C . LYS A 1 117 ? -31.489 5.318 10.278 1.00 68.88 117 LYS A C 1
ATOM 936 O O . LYS A 1 117 ? -32.678 5.627 10.145 1.00 68.88 117 LYS A O 1
ATOM 941 N N . LEU A 1 118 ? -30.703 5.896 11.183 1.00 68.44 118 LEU A N 1
ATOM 942 C CA . LEU A 1 118 ? -30.997 7.221 11.713 1.00 68.44 118 LEU A CA 1
ATOM 943 C C . LEU A 1 118 ? -30.680 8.196 10.582 1.00 68.44 118 LEU A C 1
ATOM 945 O O . LEU A 1 118 ? -29.550 8.223 10.101 1.00 68.44 118 LEU A O 1
ATOM 949 N N . GLU A 1 119 ? -31.694 8.904 10.099 1.00 61.78 119 GLU A N 1
ATOM 950 C CA . GLU A 1 119 ? -31.450 10.033 9.211 1.00 61.78 119 GLU A CA 1
ATOM 951 C C . GLU A 1 119 ? -31.069 11.190 10.121 1.00 61.78 119 GLU A C 1
ATOM 953 O O . GLU A 1 119 ? -31.851 11.574 10.991 1.00 61.78 119 GLU A O 1
ATOM 958 N N . ASP A 1 120 ? -29.839 11.671 9.979 1.00 65.81 120 ASP A N 1
ATOM 959 C CA . ASP A 1 120 ? -29.428 12.902 10.629 1.00 65.81 120 ASP A CA 1
ATOM 960 C C . ASP A 1 120 ? -30.227 14.024 9.952 1.00 65.81 120 ASP A C 1
ATOM 962 O O . ASP A 1 120 ? -30.040 14.288 8.763 1.00 65.81 120 ASP A O 1
ATOM 966 N N . GLU A 1 121 ? -31.157 14.652 10.679 1.00 64.62 121 GLU A N 1
ATOM 967 C CA . GLU A 1 121 ? -32.029 15.718 10.147 1.00 64.62 121 GLU A CA 1
ATOM 968 C C . GLU A 1 121 ? -31.222 16.842 9.478 1.00 64.62 121 GLU A C 1
ATOM 970 O O . GLU A 1 121 ? -31.666 17.477 8.524 1.00 64.62 121 GLU A O 1
ATOM 975 N N . GLU A 1 122 ? -30.000 17.062 9.953 1.00 59.94 122 GLU A N 1
ATOM 976 C CA . GLU A 1 122 ? -29.046 18.020 9.409 1.00 59.94 122 GLU A CA 1
ATOM 977 C C . GLU A 1 122 ? -28.532 17.604 8.019 1.00 59.94 122 GLU A C 1
ATOM 979 O O . GLU A 1 122 ? -28.435 18.431 7.115 1.00 59.94 122 GLU A O 1
ATOM 984 N N . LEU A 1 123 ? -28.298 16.307 7.800 1.00 62.59 123 LEU A N 1
ATOM 985 C CA . LEU A 1 123 ? -27.843 15.752 6.523 1.00 62.59 123 LEU A CA 1
ATOM 986 C C . LEU A 1 123 ? -28.966 15.729 5.472 1.00 62.59 123 LEU A C 1
ATOM 988 O O . LEU A 1 123 ? -28.692 15.855 4.279 1.00 62.59 123 LEU A O 1
ATOM 992 N N . GLN A 1 124 ? -30.223 15.584 5.905 1.00 64.44 124 GLN A N 1
ATOM 993 C CA . GLN A 1 124 ? -31.397 15.793 5.049 1.00 64.44 124 GLN A CA 1
ATOM 994 C C . GLN A 1 124 ? -31.501 17.259 4.619 1.00 64.44 124 GLN A C 1
ATOM 996 O O . GLN A 1 124 ? -31.559 17.533 3.424 1.00 64.44 124 GLN A O 1
ATOM 1001 N N . ARG A 1 125 ? -31.386 18.209 5.556 1.00 65.31 125 ARG A N 1
ATOM 1002 C CA . ARG A 1 125 ? -31.396 19.644 5.220 1.00 65.31 125 ARG A CA 1
ATOM 1003 C C . ARG A 1 125 ? -30.261 20.043 4.275 1.00 65.31 125 ARG A C 1
ATOM 1005 O O . ARG A 1 125 ? -30.482 20.865 3.396 1.00 65.31 125 ARG A O 1
ATOM 1012 N N . MET A 1 126 ? -29.079 19.438 4.402 1.00 61.81 126 MET A N 1
ATOM 1013 C CA . MET A 1 126 ? -27.962 19.655 3.469 1.00 61.81 126 MET A CA 1
ATOM 1014 C C . MET A 1 126 ? -28.199 19.066 2.070 1.00 61.81 126 MET A C 1
ATOM 1016 O O . MET A 1 126 ? -27.634 19.567 1.100 1.00 61.81 126 MET A O 1
ATOM 1020 N N . LYS A 1 127 ? -28.993 17.994 1.948 1.00 64.12 127 LYS A N 1
ATOM 1021 C CA . LYS A 1 127 ? -29.391 17.446 0.641 1.00 64.12 127 LYS A CA 1
ATOM 1022 C C . LYS A 1 127 ? -30.440 18.318 -0.037 1.00 64.12 127 LYS A C 1
ATOM 1024 O O . LYS A 1 127 ? -30.365 18.505 -1.248 1.00 64.12 127 LYS A O 1
ATOM 1029 N N . ASP A 1 128 ? -31.388 18.830 0.740 1.00 67.06 128 ASP A N 1
ATOM 1030 C CA . ASP A 1 128 ? -32.497 19.632 0.226 1.00 67.06 128 ASP A CA 1
ATOM 1031 C C . ASP A 1 128 ? -32.068 21.073 -0.098 1.00 67.06 128 ASP A C 1
ATOM 1033 O O . ASP A 1 128 ? -32.529 21.647 -1.085 1.00 67.06 128 ASP A O 1
ATOM 1037 N N . ASP A 1 129 ? -31.149 21.651 0.685 1.00 66.75 129 ASP A N 1
ATOM 1038 C CA . ASP A 1 129 ? -30.558 22.969 0.435 1.00 66.75 129 ASP A CA 1
ATOM 1039 C C . ASP A 1 129 ? -29.017 22.881 0.375 1.00 66.75 129 ASP A C 1
ATOM 1041 O O . ASP A 1 129 ? -28.340 22.926 1.410 1.00 66.75 129 ASP A O 1
ATOM 1045 N N . PRO A 1 130 ? -28.427 22.835 -0.839 1.00 64.44 130 PRO A N 1
ATOM 1046 C CA . PRO A 1 130 ? -26.975 22.846 -1.045 1.00 64.44 130 PRO A CA 1
ATOM 1047 C C . PRO A 1 130 ? -26.268 24.085 -0.471 1.00 64.44 130 PRO A C 1
ATOM 1049 O O . PRO A 1 130 ? -25.040 24.117 -0.391 1.00 64.44 130 PRO A O 1
ATOM 1052 N N . THR A 1 131 ? -27.022 25.121 -0.090 1.00 68.00 131 THR A N 1
ATOM 1053 C CA . THR A 1 131 ? -26.514 26.388 0.452 1.00 68.00 131 THR A CA 1
ATOM 1054 C C . THR A 1 131 ? -26.582 26.493 1.976 1.00 68.00 131 THR A C 1
ATOM 1056 O O . THR A 1 131 ? -26.149 27.510 2.518 1.00 68.00 131 THR A O 1
ATOM 1059 N N . TYR A 1 132 ? -27.091 25.475 2.679 1.00 60.62 132 TYR A N 1
ATOM 1060 C CA . TYR A 1 132 ? -27.435 25.538 4.108 1.00 60.62 132 TYR A CA 1
ATOM 1061 C C . TYR A 1 132 ? -26.269 25.917 5.048 1.00 60.62 132 TYR A C 1
ATOM 1063 O O . TYR A 1 132 ? -26.513 26.393 6.152 1.00 60.62 132 TYR A O 1
ATOM 1071 N N . ASN A 1 133 ? -25.007 25.783 4.617 1.00 59.72 133 ASN A N 1
ATOM 1072 C CA . ASN A 1 133 ? -23.836 26.126 5.438 1.00 59.72 133 ASN A CA 1
ATOM 1073 C C . ASN A 1 133 ? -22.743 26.918 4.695 1.00 59.72 133 ASN A C 1
ATOM 1075 O O . ASN A 1 133 ? -21.566 26.860 5.052 1.00 59.72 133 ASN A O 1
ATOM 1079 N N . ILE A 1 134 ? -23.109 27.637 3.629 1.00 65.19 134 ILE A N 1
ATOM 1080 C CA . ILE A 1 134 ? -22.166 28.480 2.887 1.00 65.19 134 ILE A CA 1
ATOM 1081 C C . ILE A 1 134 ? -22.651 29.926 2.954 1.00 65.19 134 ILE A C 1
ATOM 1083 O O . ILE A 1 134 ? -23.742 30.255 2.490 1.00 65.19 134 ILE A O 1
ATOM 1087 N N . ASN A 1 135 ? -21.826 30.802 3.529 1.00 60.22 135 ASN A N 1
ATOM 1088 C CA . ASN A 1 135 ? -22.110 32.231 3.578 1.00 60.22 135 ASN A CA 1
ATOM 1089 C C . ASN A 1 135 ? -21.760 32.855 2.217 1.00 60.22 135 ASN A C 1
ATOM 1091 O O . ASN A 1 135 ? -20.605 33.185 1.949 1.00 60.22 135 ASN A O 1
ATOM 1095 N N . ILE A 1 136 ? -22.749 32.922 1.325 1.00 66.00 136 ILE A N 1
ATOM 1096 C CA . ILE A 1 136 ? -22.599 33.384 -0.059 1.00 66.00 136 ILE A CA 1
ATOM 1097 C C . ILE A 1 136 ? -23.389 34.687 -0.257 1.00 66.00 136 ILE A C 1
ATOM 1099 O O . ILE A 1 136 ? -24.467 34.850 0.313 1.00 66.00 136 ILE A O 1
ATOM 1103 N N . SER A 1 137 ? -22.880 35.603 -1.092 1.00 64.94 137 SER A N 1
ATOM 1104 C CA . SER A 1 137 ? -23.629 36.782 -1.545 1.00 64.94 137 SER A CA 1
ATOM 1105 C C . SER A 1 137 ? -24.960 36.390 -2.210 1.00 64.94 137 SER A C 1
ATOM 1107 O O . SER A 1 137 ? -25.056 35.360 -2.884 1.00 64.94 137 SER A O 1
ATOM 1109 N N . GLY A 1 138 ? -25.997 37.216 -2.024 1.00 68.50 138 GLY A N 1
ATOM 1110 C CA . GLY A 1 138 ? -27.360 36.924 -2.493 1.00 68.50 138 GLY A CA 1
ATOM 1111 C C . GLY A 1 138 ? -27.436 36.554 -3.978 1.00 68.50 138 GLY A C 1
ATOM 1112 O O . GLY A 1 138 ? -28.116 35.594 -4.337 1.00 68.50 138 GLY A O 1
ATOM 1113 N N . ASP A 1 139 ? -26.647 37.229 -4.814 1.00 67.44 139 ASP A N 1
ATOM 1114 C CA . ASP A 1 139 ? -26.621 37.018 -6.266 1.00 67.44 139 ASP A CA 1
ATOM 1115 C C . ASP A 1 139 ? -26.105 35.626 -6.654 1.00 67.44 139 ASP A C 1
ATOM 1117 O O . ASP A 1 139 ? -26.642 34.971 -7.548 1.00 67.44 139 ASP A O 1
ATOM 1121 N N . LEU A 1 140 ? -25.086 35.124 -5.951 1.00 63.62 140 LEU A N 1
ATOM 1122 C CA . LEU A 1 140 ? -24.523 33.804 -6.228 1.00 63.62 140 LEU A CA 1
ATOM 1123 C C . LEU A 1 140 ? -25.416 32.690 -5.653 1.00 63.62 140 LEU A C 1
ATOM 1125 O O . LEU A 1 140 ? -25.533 31.627 -6.264 1.00 63.62 140 LEU A O 1
ATOM 1129 N N . LYS A 1 141 ? -26.140 32.952 -4.555 1.00 67.81 141 LYS A N 1
ATOM 1130 C CA . LYS A 1 141 ? -27.195 32.054 -4.053 1.00 67.81 141 LYS A CA 1
ATOM 1131 C C . LYS A 1 141 ? -28.350 31.925 -5.053 1.00 67.81 141 LYS A C 1
ATOM 1133 O O . LYS A 1 141 ? -28.872 30.828 -5.249 1.00 67.81 141 LYS A O 1
ATOM 1138 N N . GLN A 1 142 ? -28.713 33.018 -5.722 1.00 68.69 142 GLN A N 1
ATOM 1139 C CA . GLN A 1 142 ? -29.726 33.003 -6.773 1.00 68.69 142 GLN A CA 1
ATOM 1140 C C . GLN A 1 142 ? -29.245 32.250 -8.022 1.00 68.69 142 GLN A C 1
ATOM 1142 O O . GLN A 1 142 ? -29.965 31.386 -8.518 1.00 68.69 142 GLN A O 1
ATOM 1147 N N . MET A 1 143 ? -28.003 32.472 -8.466 1.00 66.56 143 MET A N 1
ATOM 1148 C CA . MET A 1 143 ? -27.423 31.724 -9.590 1.00 66.56 143 MET A CA 1
ATOM 1149 C C . MET A 1 143 ? -27.373 30.213 -9.343 1.00 66.56 143 MET A C 1
ATOM 1151 O O . MET A 1 143 ? -27.737 29.443 -10.226 1.00 66.56 143 MET A O 1
ATOM 1155 N N . ILE A 1 144 ? -26.954 29.770 -8.153 1.00 71.50 144 ILE A N 1
ATOM 1156 C CA . ILE A 1 144 ? -26.880 28.337 -7.813 1.00 71.50 144 ILE A CA 1
ATOM 1157 C C . ILE A 1 144 ? -28.276 27.699 -7.803 1.00 71.50 144 ILE A C 1
ATOM 1159 O O . ILE A 1 144 ? -28.424 26.549 -8.205 1.00 71.50 144 ILE A O 1
ATOM 1163 N N . LYS A 1 145 ? -29.308 28.452 -7.406 1.00 69.94 145 LYS A N 1
ATOM 1164 C CA . LYS A 1 145 ? -30.703 27.996 -7.437 1.00 69.94 145 LYS A CA 1
ATOM 1165 C C . LYS A 1 145 ? -31.279 27.933 -8.858 1.00 69.94 145 LYS A C 1
ATOM 1167 O O . LYS A 1 145 ? -32.136 27.100 -9.137 1.00 69.94 145 LYS A O 1
ATOM 1172 N N . GLU A 1 146 ? -30.824 28.810 -9.750 1.00 70.50 146 GLU A N 1
ATOM 1173 C CA . GLU A 1 146 ? -31.236 28.846 -11.160 1.00 70.50 146 GLU A CA 1
ATOM 1174 C C . GLU A 1 146 ? -30.460 27.838 -12.031 1.00 70.50 146 GLU A C 1
ATOM 1176 O O . GLU A 1 146 ? -30.932 27.452 -13.108 1.00 70.50 146 GLU A O 1
ATOM 1181 N N . LEU A 1 147 ? -29.309 27.354 -11.553 1.00 61.59 147 LEU A N 1
ATOM 1182 C CA . LEU A 1 147 ? -28.521 26.285 -12.165 1.00 61.59 147 LEU A CA 1
ATOM 1183 C C . LEU A 1 147 ? -29.328 24.975 -12.189 1.00 61.59 147 LEU A C 1
ATOM 1185 O O . LEU A 1 147 ? -29.569 24.344 -11.166 1.00 61.59 147 LEU A O 1
ATOM 1189 N N . GLY A 1 148 ? -29.754 24.573 -13.388 1.00 60.88 148 GLY A N 1
ATOM 1190 C CA . GLY A 1 148 ? -30.601 23.394 -13.619 1.00 60.88 148 GLY A CA 1
ATOM 1191 C C .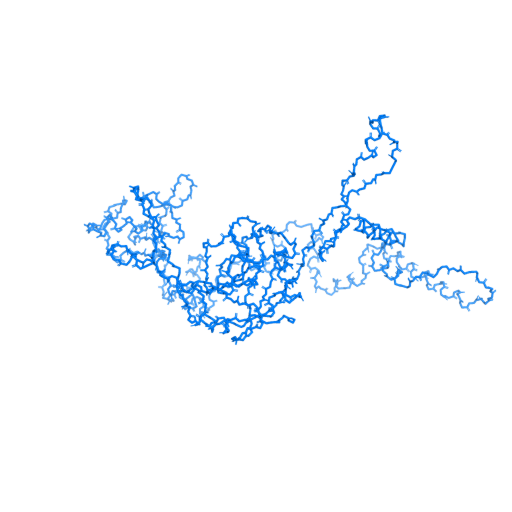 GLY A 1 148 ? -32.016 23.719 -14.104 1.00 60.88 148 GLY A C 1
ATOM 1192 O O . GLY A 1 148 ? -32.706 22.827 -14.592 1.00 60.88 148 GLY A O 1
ATOM 1193 N N . THR A 1 149 ? -32.432 24.988 -14.049 1.00 72.75 149 THR A N 1
ATOM 1194 C CA . THR A 1 149 ? -33.686 25.460 -14.662 1.00 72.75 149 THR A CA 1
ATOM 1195 C C . THR A 1 149 ? -33.481 25.829 -16.136 1.00 72.75 149 THR A C 1
ATOM 1197 O O . THR A 1 149 ? -32.363 26.133 -16.557 1.00 72.75 149 THR A O 1
ATOM 1200 N N . GLU A 1 150 ? -34.549 25.829 -16.941 1.00 68.06 150 GLU A N 1
ATOM 1201 C CA . GLU A 1 150 ? -34.480 26.170 -18.377 1.00 68.06 150 GLU A CA 1
ATOM 1202 C C . GLU A 1 150 ? -33.881 27.568 -18.624 1.00 68.06 150 GLU A C 1
ATOM 1204 O O . GLU A 1 150 ? -33.063 27.741 -19.526 1.00 68.06 150 GLU A O 1
ATOM 1209 N N . LYS A 1 151 ? -34.146 28.532 -17.730 1.00 68.25 151 LYS A N 1
ATOM 1210 C CA . LYS A 1 151 ? -33.536 29.873 -17.774 1.00 68.25 151 LYS A CA 1
ATOM 1211 C C . LYS A 1 151 ? -32.007 29.843 -17.668 1.00 68.25 151 LYS A C 1
ATOM 1213 O O . LYS A 1 151 ? -31.322 30.608 -18.344 1.00 68.25 151 LYS A O 1
ATOM 1218 N N . GLY A 1 152 ? -31.457 28.940 -16.853 1.00 64.38 152 GLY A N 1
ATOM 1219 C CA . GLY A 1 152 ? -30.010 28.770 -16.707 1.00 64.38 152 GLY A CA 1
ATOM 1220 C C . GLY A 1 152 ? -29.346 28.203 -17.968 1.00 64.38 152 GLY A C 1
ATOM 1221 O O . GLY A 1 152 ? -28.226 28.592 -18.302 1.00 64.38 152 GLY A O 1
ATOM 1222 N N . LYS A 1 153 ? -30.043 27.329 -18.709 1.00 66.88 153 LYS A N 1
ATOM 1223 C CA . LYS A 1 153 ? -29.557 26.784 -19.990 1.00 66.88 153 LYS A CA 1
ATOM 1224 C C . LYS A 1 153 ? -29.538 27.852 -21.084 1.00 66.88 153 LYS A C 1
ATOM 1226 O O . LYS A 1 153 ? -28.553 27.951 -21.814 1.00 66.88 153 LYS A O 1
ATOM 1231 N N . GLU A 1 154 ? -30.582 28.677 -21.165 1.00 64.12 154 GLU A N 1
ATOM 1232 C CA . GLU A 1 154 ? -30.666 29.791 -22.121 1.00 64.12 154 GLU A CA 1
ATOM 1233 C C . GLU A 1 154 ? -29.574 30.842 -21.882 1.00 64.12 154 GLU A C 1
ATOM 1235 O O . GLU A 1 154 ? -28.905 31.273 -22.825 1.00 64.12 154 GLU A O 1
ATOM 1240 N N . ALA A 1 155 ? -29.319 31.195 -20.617 1.00 62.81 155 ALA A N 1
ATOM 1241 C CA . ALA A 1 155 ? -28.247 32.117 -20.246 1.00 62.81 155 ALA A CA 1
ATOM 1242 C C . ALA A 1 155 ? -26.848 31.577 -20.604 1.00 62.81 155 ALA A C 1
ATOM 1244 O O . ALA A 1 155 ? -25.966 32.343 -21.000 1.00 62.81 155 ALA A O 1
ATOM 1245 N N . PHE A 1 156 ? -26.640 30.258 -20.517 1.00 60.75 156 PHE A N 1
ATOM 1246 C CA . PHE A 1 156 ? -25.395 29.619 -20.948 1.00 60.75 156 PHE A CA 1
ATOM 1247 C C . PHE A 1 156 ? -25.234 29.663 -22.477 1.00 60.75 156 PHE A C 1
ATOM 1249 O O . PHE A 1 156 ? -24.136 29.924 -22.972 1.00 60.75 156 PHE A O 1
ATOM 1256 N N . LEU A 1 157 ? -26.330 29.473 -23.224 1.00 60.91 157 LEU A N 1
ATOM 1257 C CA . LEU A 1 157 ? -26.344 29.494 -24.691 1.00 60.91 157 LEU A CA 1
ATOM 1258 C C . LEU A 1 157 ? -26.061 30.888 -25.270 1.00 60.91 157 LEU A C 1
ATOM 1260 O O . LEU A 1 157 ? -25.362 31.010 -26.273 1.00 60.91 157 LEU A O 1
ATOM 1264 N N . GLN A 1 158 ? -26.574 31.942 -24.630 1.00 62.81 158 GLN A N 1
ATOM 1265 C CA . GLN A 1 158 ? -26.334 33.330 -25.047 1.00 62.81 158 GLN A CA 1
ATOM 1266 C C . GLN A 1 158 ? -24.902 33.816 -24.762 1.00 62.81 158 GLN A C 1
ATOM 1268 O O . GLN A 1 158 ? -24.489 34.851 -25.289 1.00 62.81 158 GLN A O 1
ATOM 1273 N N . GLY A 1 159 ? -24.118 33.046 -23.999 1.00 57.66 159 GLY A N 1
ATOM 1274 C CA . GLY A 1 159 ? -22.714 33.312 -23.714 1.00 57.66 159 GLY A CA 1
ATOM 1275 C C . GLY A 1 159 ? -22.524 34.495 -22.763 1.00 57.66 159 GLY A C 1
ATOM 1276 O O . GLY A 1 159 ? -22.893 35.631 -23.054 1.00 57.66 159 GLY A O 1
ATOM 1277 N N . GLY A 1 160 ? -21.874 34.239 -21.629 1.00 63.16 160 GLY A N 1
ATOM 1278 C CA . GLY A 1 160 ? -21.639 35.240 -20.590 1.00 63.16 160 GLY A CA 1
ATOM 1279 C C . GLY A 1 160 ? -20.914 36.512 -21.065 1.00 63.16 160 GLY A C 1
ATOM 1280 O O . GLY A 1 160 ? -20.081 36.502 -21.983 1.00 63.16 160 GLY A O 1
ATOM 1281 N N . GLY A 1 161 ? -21.249 37.609 -20.385 1.00 58.00 161 GLY A N 1
ATOM 1282 C CA . GLY A 1 161 ? -20.810 38.982 -20.635 1.00 58.00 161 GLY A CA 1
ATOM 1283 C C . GLY A 1 161 ? -22.031 39.894 -20.561 1.00 58.00 161 GLY A C 1
ATOM 1284 O O . GLY A 1 161 ? -23.002 39.642 -21.261 1.00 58.00 161 GLY A O 1
ATOM 1285 N N . GLY A 1 162 ? -22.029 40.901 -19.682 1.00 60.69 162 GLY A N 1
ATOM 1286 C CA . GLY A 1 162 ? -23.188 41.783 -19.486 1.00 60.69 162 GLY A CA 1
ATOM 1287 C C . GLY A 1 162 ? -23.681 42.451 -20.781 1.00 60.69 162 GLY A C 1
ATOM 1288 O O . GLY A 1 162 ? -23.020 42.385 -21.816 1.00 60.69 162 GLY A O 1
ATOM 1289 N N . GLN A 1 163 ? -24.820 43.146 -20.717 1.00 60.75 163 GLN A N 1
ATOM 1290 C CA . GLN A 1 163 ? -25.549 43.668 -21.892 1.00 60.75 163 GLN A CA 1
ATOM 1291 C C . GLN A 1 163 ? -24.669 44.404 -22.920 1.00 60.75 163 GLN A C 1
ATOM 1293 O O . GLN A 1 163 ? -24.866 44.262 -24.125 1.00 60.75 163 GLN A O 1
ATOM 1298 N N . LYS A 1 164 ? -23.641 45.130 -22.461 1.00 62.66 164 LYS A N 1
ATOM 1299 C CA . LYS A 1 164 ? -22.683 45.821 -23.334 1.00 62.66 164 LYS A CA 1
ATOM 1300 C C . LYS A 1 164 ? -21.882 44.865 -24.233 1.00 62.66 164 LYS A C 1
ATOM 1302 O O . LYS A 1 164 ? -21.768 45.106 -25.430 1.00 62.66 164 LYS A O 1
ATOM 1307 N N . ALA A 1 165 ? -21.383 43.756 -23.686 1.00 62.75 165 ALA A N 1
ATOM 1308 C CA . ALA A 1 165 ? -20.602 42.771 -24.438 1.00 62.75 165 ALA A CA 1
ATOM 1309 C C . ALA A 1 165 ? -21.468 42.002 -25.451 1.00 62.75 165 ALA A C 1
ATOM 1311 O O . ALA A 1 165 ? -20.992 41.624 -26.521 1.00 62.75 165 ALA A O 1
ATOM 1312 N N . GLN A 1 166 ? -22.747 41.794 -25.132 1.00 66.44 166 GLN A N 1
ATOM 1313 C CA . GLN A 1 166 ? -23.711 41.182 -26.050 1.00 66.44 166 GLN A CA 1
ATOM 1314 C C . GLN A 1 166 ? -24.014 42.108 -27.233 1.00 66.44 166 GLN A C 1
ATOM 1316 O O . GLN A 1 166 ? -24.021 41.664 -28.382 1.00 66.44 166 GLN A O 1
ATOM 1321 N N . MET A 1 167 ? -24.176 43.405 -26.968 1.00 70.25 167 MET A N 1
ATOM 1322 C CA . MET A 1 167 ? -24.443 44.410 -27.996 1.00 70.25 167 MET A CA 1
ATOM 1323 C C . MET A 1 167 ? -23.247 44.601 -28.943 1.00 70.25 167 MET A C 1
ATOM 1325 O O . MET A 1 167 ? -23.429 44.685 -30.156 1.00 70.25 167 MET A O 1
ATOM 1329 N N . GLU A 1 168 ? -22.018 44.575 -28.420 1.00 73.38 168 GLU A N 1
ATOM 1330 C CA . GLU A 1 168 ? -20.793 44.639 -29.230 1.00 73.38 168 GLU A CA 1
ATOM 1331 C C . GLU A 1 168 ? -20.623 43.406 -30.136 1.00 73.38 168 GLU A C 1
ATOM 1333 O O . GLU A 1 168 ? -20.244 43.546 -31.300 1.00 73.38 168 GLU A O 1
ATOM 1338 N N . ARG A 1 169 ? -20.966 42.200 -29.655 1.00 69.88 169 ARG A N 1
ATOM 1339 C CA . ARG A 1 169 ? -20.954 40.984 -30.492 1.00 69.88 169 ARG A CA 1
ATOM 1340 C C . ARG A 1 169 ? -22.017 41.034 -31.588 1.00 69.88 169 ARG A C 1
ATOM 1342 O O . ARG A 1 169 ? -21.722 40.670 -32.725 1.00 69.88 169 ARG A O 1
ATOM 1349 N N . ALA A 1 170 ? -23.222 41.510 -31.272 1.00 72.94 170 ALA A N 1
ATOM 1350 C CA . ALA A 1 170 ? -24.288 41.680 -32.258 1.00 72.94 170 ALA A CA 1
ATOM 1351 C C . ALA A 1 170 ? -23.893 42.698 -33.345 1.00 72.94 170 ALA A C 1
ATOM 1353 O O . ALA A 1 170 ? -24.059 42.430 -34.535 1.00 72.94 170 ALA A O 1
ATOM 1354 N N . ALA A 1 171 ? -23.281 43.819 -32.950 1.00 76.25 171 ALA A N 1
ATOM 1355 C CA . ALA A 1 171 ? -22.770 44.824 -33.877 1.00 76.25 171 ALA A CA 1
ATOM 1356 C C . ALA A 1 171 ? -21.629 44.284 -34.761 1.00 76.25 171 ALA A C 1
ATOM 1358 O O . ALA A 1 171 ? -21.599 44.546 -35.965 1.00 76.25 171 ALA A O 1
ATOM 1359 N N . ALA A 1 172 ? -20.717 43.486 -34.197 1.00 71.62 172 ALA A N 1
ATOM 1360 C CA . ALA A 1 172 ? -19.638 42.854 -34.955 1.00 71.62 172 ALA A CA 1
ATOM 1361 C C . ALA A 1 172 ? -20.168 41.856 -35.999 1.00 71.62 172 ALA A C 1
ATOM 1363 O O . ALA A 1 172 ? -19.669 41.816 -37.123 1.00 71.62 172 ALA A O 1
ATOM 1364 N N . LEU A 1 173 ? -21.206 41.087 -35.661 1.00 73.12 173 LEU A N 1
ATOM 1365 C CA . LEU A 1 173 ? -21.827 40.131 -36.580 1.00 73.12 173 LEU A CA 1
ATOM 1366 C C . LEU A 1 173 ? -22.559 40.853 -37.724 1.00 73.12 173 LEU A C 1
ATOM 1368 O O . LEU A 1 173 ? -22.383 40.494 -38.889 1.00 73.12 173 LEU A O 1
ATOM 1372 N N . ALA A 1 174 ? -23.280 41.936 -37.418 1.00 76.44 174 ALA A N 1
ATOM 1373 C CA . ALA A 1 174 ? -23.913 42.785 -38.427 1.00 76.44 174 ALA A CA 1
ATOM 1374 C C . ALA A 1 174 ? -22.887 43.406 -39.396 1.00 76.44 174 ALA A C 1
ATOM 1376 O O . ALA A 1 174 ? -23.104 43.429 -40.607 1.00 76.44 174 ALA A O 1
ATOM 1377 N N . ALA A 1 175 ? -21.727 43.840 -38.892 1.00 72.00 175 ALA A N 1
ATOM 1378 C CA . ALA A 1 175 ? -20.653 44.386 -39.722 1.00 72.00 175 ALA A CA 1
ATOM 1379 C C . ALA A 1 175 ? -20.014 43.340 -40.656 1.00 72.00 175 ALA A C 1
ATOM 1381 O O . ALA A 1 175 ? -19.594 43.676 -41.765 1.00 72.00 175 ALA A O 1
ATOM 1382 N N . ILE A 1 176 ? -19.943 42.074 -40.232 1.00 69.31 176 ILE A N 1
ATOM 1383 C CA . ILE A 1 176 ? -19.441 40.968 -41.062 1.00 69.31 176 ILE A CA 1
ATOM 1384 C C . ILE A 1 176 ? -20.434 40.648 -42.186 1.00 69.31 176 ILE A C 1
ATOM 1386 O O . ILE A 1 176 ? -20.017 40.479 -43.331 1.00 69.31 176 ILE A O 1
ATOM 1390 N N . LEU A 1 177 ? -21.735 40.625 -41.889 1.00 71.50 177 LEU A N 1
ATOM 1391 C CA . LEU A 1 177 ? -22.778 40.402 -42.896 1.00 71.50 177 LEU A CA 1
ATOM 1392 C C . LEU A 1 177 ? -22.816 41.530 -43.939 1.00 71.50 177 LEU A C 1
ATOM 1394 O O . LEU A 1 177 ? -22.824 41.248 -45.133 1.00 71.50 177 LEU A O 1
ATOM 1398 N N . ALA A 1 178 ? -22.695 42.788 -43.508 1.00 72.25 178 ALA A N 1
ATOM 1399 C CA . ALA A 1 178 ? -22.657 43.942 -44.409 1.00 72.25 178 ALA A CA 1
ATOM 1400 C C . ALA A 1 178 ? -21.400 43.995 -45.305 1.00 72.25 178 ALA A C 1
ATOM 1402 O O . ALA A 1 178 ? -21.418 44.605 -46.374 1.00 72.25 178 ALA A O 1
ATOM 1403 N N . ARG A 1 179 ? -20.283 43.381 -44.884 1.00 66.25 179 ARG A N 1
ATOM 1404 C CA . ARG A 1 179 ? -19.099 43.209 -45.748 1.00 66.25 179 ARG A CA 1
ATOM 1405 C C . ARG A 1 179 ? -19.314 42.116 -46.785 1.00 66.25 179 ARG A C 1
ATOM 1407 O O . ARG A 1 179 ? -18.904 42.295 -47.924 1.00 66.25 179 ARG A O 1
ATOM 1414 N N . LYS A 1 180 ? -20.007 41.042 -46.408 1.00 60.16 180 LYS A N 1
ATOM 1415 C CA . LYS A 1 180 ? -20.338 39.943 -47.315 1.00 60.16 180 LYS A CA 1
ATOM 1416 C C . LYS A 1 180 ? -21.254 40.400 -48.458 1.00 60.16 180 LYS A C 1
ATOM 1418 O O . LYS A 1 180 ? -21.038 39.990 -49.584 1.00 60.16 180 LYS A O 1
ATOM 1423 N N . GLU A 1 181 ? -22.177 41.327 -48.193 1.00 58.06 181 GLU A N 1
ATOM 1424 C CA . GLU A 1 181 ? -23.023 41.951 -49.228 1.00 58.06 181 GLU A CA 1
ATOM 1425 C C . GLU A 1 181 ? -22.264 42.900 -50.177 1.00 58.06 181 GLU A C 1
ATOM 1427 O O . GLU A 1 181 ? -22.734 43.171 -51.279 1.00 58.06 181 GLU A O 1
ATOM 1432 N N . LYS A 1 182 ? -21.090 43.419 -49.785 1.00 54.66 182 LYS A N 1
ATOM 1433 C CA . LYS A 1 182 ? -20.281 44.326 -50.623 1.00 54.66 182 LYS A CA 1
ATOM 1434 C C . LYS A 1 182 ? -19.294 43.612 -51.549 1.00 54.66 182 LYS A C 1
ATOM 1436 O O . LYS A 1 182 ? -18.896 44.207 -52.550 1.00 54.66 182 LYS A O 1
ATOM 1441 N N . ASP A 1 183 ? -18.913 42.376 -51.236 1.00 47.84 183 ASP A N 1
ATOM 1442 C CA . ASP A 1 183 ? -17.978 41.591 -52.054 1.00 47.84 183 ASP A CA 1
ATOM 1443 C C . ASP A 1 183 ? -18.635 40.987 -53.314 1.00 47.84 183 ASP A C 1
ATOM 1445 O O . ASP A 1 183 ? -17.929 40.660 -54.267 1.00 47.84 183 ASP A O 1
ATOM 1449 N N . ASP A 1 184 ? -19.971 40.951 -53.400 1.00 48.41 184 ASP A N 1
ATOM 1450 C CA . ASP A 1 184 ? -20.696 40.479 -54.594 1.00 48.41 184 ASP A CA 1
ATOM 1451 C C . ASP A 1 184 ? -20.754 41.517 -55.741 1.00 48.41 184 ASP A C 1
ATOM 1453 O O . ASP A 1 184 ? -21.272 41.234 -56.823 1.00 48.41 184 ASP A O 1
ATOM 1457 N N . SER A 1 185 ? -20.184 42.721 -55.568 1.00 45.16 185 SER A N 1
ATOM 1458 C CA . SER A 1 185 ? -20.208 43.775 -56.594 1.00 45.16 185 SER A CA 1
ATOM 1459 C C . SER A 1 185 ? -18.885 44.544 -56.748 1.00 45.16 185 SER A C 1
ATOM 1461 O O . SER A 1 185 ? -18.829 45.736 -56.444 1.00 45.16 185 SER A O 1
ATOM 1463 N N . LYS A 1 186 ? -17.815 43.898 -57.243 1.00 38.81 186 LYS A N 1
ATOM 1464 C CA . LYS A 1 186 ? -16.815 44.487 -58.178 1.00 38.81 186 LYS A CA 1
ATOM 1465 C C . LYS A 1 186 ? -15.657 43.526 -58.477 1.00 38.81 186 LYS A C 1
ATOM 1467 O O . LYS A 1 186 ? -14.813 43.249 -57.633 1.00 38.81 186 LYS A O 1
ATOM 1472 N N . SER A 1 187 ? -15.571 43.111 -59.738 1.00 37.06 187 SER A N 1
ATOM 1473 C CA . SER A 1 187 ? -14.461 42.370 -60.339 1.00 37.06 187 SER A CA 1
ATOM 1474 C C . SER A 1 187 ? -13.288 43.279 -60.749 1.00 37.06 187 SER A C 1
ATOM 1476 O O . SER A 1 187 ? -13.506 44.278 -61.435 1.00 37.06 187 SER A O 1
ATOM 1478 N N . GLY A 1 188 ? -12.049 42.859 -60.448 1.00 40.00 188 GLY A N 1
ATOM 1479 C CA . GLY A 1 188 ? -10.868 43.113 -61.295 1.00 40.00 188 GLY A CA 1
ATOM 1480 C C . GLY A 1 188 ? -9.739 44.006 -60.748 1.00 40.00 188 GLY A C 1
ATOM 1481 O O . GLY A 1 188 ? -9.730 45.205 -61.016 1.00 40.00 188 GLY A O 1
ATOM 1482 N N . LYS A 1 189 ? -8.730 43.401 -60.091 1.00 30.55 189 LYS A N 1
ATOM 1483 C CA . LYS A 1 189 ? -7.267 43.556 -60.343 1.00 30.55 189 LYS A CA 1
ATOM 1484 C C . LYS A 1 189 ? -6.431 42.733 -59.338 1.00 30.55 189 LYS A C 1
ATOM 1486 O O . LYS A 1 189 ? -6.778 42.647 -58.166 1.00 30.55 189 LYS A O 1
ATOM 1491 N N . GLU A 1 190 ? -5.352 42.121 -59.831 1.00 33.72 190 GLU A N 1
ATOM 1492 C CA . GLU A 1 190 ? -4.475 41.131 -59.168 1.00 33.72 190 GLU A CA 1
ATOM 1493 C C . GLU A 1 190 ? -3.726 41.625 -57.905 1.00 33.72 190 GLU A C 1
ATOM 1495 O O . GLU A 1 190 ? -3.242 42.761 -57.894 1.00 33.72 190 GLU A O 1
ATOM 1500 N N . PRO A 1 191 ? -3.500 40.757 -56.888 1.00 34.84 191 PRO A N 1
ATOM 1501 C CA . PRO A 1 191 ? -2.573 41.022 -55.790 1.00 34.84 191 PRO A CA 1
ATOM 1502 C C . PRO A 1 191 ? -1.241 40.241 -55.898 1.00 34.84 191 PRO A C 1
ATOM 1504 O O . PRO A 1 191 ? -1.185 39.087 -56.316 1.00 34.84 191 PRO A O 1
ATOM 1507 N N . LYS A 1 192 ? -0.157 40.886 -55.442 1.00 29.91 192 LYS A N 1
ATOM 1508 C CA . LYS A 1 192 ? 1.182 40.313 -55.166 1.00 29.91 192 LYS A CA 1
ATOM 1509 C C . LYS A 1 192 ? 1.142 39.288 -54.005 1.00 29.91 192 LYS A C 1
ATOM 1511 O O . LYS A 1 192 ? 0.207 39.336 -53.205 1.00 29.91 192 LYS A O 1
ATOM 1516 N N . PRO A 1 193 ? 2.135 38.379 -53.862 1.00 34.91 193 PRO A N 1
ATOM 1517 C CA . PRO A 1 193 ? 1.977 37.177 -53.047 1.00 34.91 193 PRO A CA 1
ATOM 1518 C C . PRO A 1 193 ? 2.012 37.508 -51.552 1.00 34.91 193 PRO A C 1
ATOM 1520 O O . PRO A 1 193 ? 3.022 37.976 -51.026 1.00 34.91 193 PRO A O 1
ATOM 1523 N N . HIS A 1 194 ? 0.908 37.232 -50.860 1.00 36.62 194 HIS A N 1
ATOM 1524 C CA . HIS A 1 194 ? 0.833 37.280 -49.404 1.00 36.62 194 HIS A CA 1
ATOM 1525 C C . HIS A 1 194 ? 1.118 35.897 -48.809 1.00 36.62 194 HIS A C 1
ATOM 1527 O O . HIS A 1 194 ? 0.589 34.885 -49.263 1.00 36.62 194 HIS A O 1
ATOM 1533 N N . GLN A 1 195 ? 1.959 35.884 -47.771 1.00 38.72 195 GLN A N 1
ATOM 1534 C CA . GLN A 1 195 ? 2.274 34.721 -46.943 1.00 38.72 195 GLN A CA 1
ATOM 1535 C C . GLN A 1 195 ? 0.992 34.009 -46.494 1.00 38.72 195 GLN A C 1
ATOM 1537 O O . GLN A 1 195 ? 0.119 34.610 -45.867 1.00 38.72 195 GLN A O 1
ATOM 1542 N N . THR A 1 196 ? 0.899 32.720 -46.805 1.00 36.03 196 THR A N 1
ATOM 1543 C CA . THR A 1 196 ? -0.213 31.854 -46.417 1.00 36.03 196 THR A CA 1
ATOM 1544 C C . THR A 1 196 ? -0.227 31.678 -44.901 1.00 36.03 196 THR A C 1
ATOM 1546 O O . THR A 1 196 ? 0.616 30.977 -44.339 1.00 36.03 196 THR A O 1
ATOM 1549 N N . PHE A 1 197 ? -1.190 32.306 -44.230 1.00 41.94 197 PHE A N 1
ATOM 1550 C CA . PHE A 1 197 ? -1.565 31.934 -42.871 1.00 41.94 197 PHE A CA 1
ATOM 1551 C C . PHE A 1 197 ? -2.244 30.566 -42.925 1.00 41.94 197 PHE A C 1
ATOM 1553 O O . PHE A 1 197 ? -3.219 30.380 -43.653 1.00 41.94 197 PHE A O 1
ATOM 1560 N N . SER A 1 198 ? -1.710 29.594 -42.188 1.00 54.22 198 SER A N 1
ATOM 1561 C CA . SER A 1 198 ? -2.301 28.263 -42.136 1.00 54.22 198 SER A CA 1
ATOM 1562 C C . SER A 1 198 ? -3.620 28.297 -41.364 1.00 54.22 198 SER A C 1
ATOM 1564 O O . SER A 1 198 ? -3.709 28.885 -40.285 1.00 54.22 198 SER A O 1
ATOM 1566 N N . ILE A 1 199 ? -4.645 27.633 -41.905 1.00 47.38 199 ILE A N 1
ATOM 1567 C CA . ILE A 1 199 ? -6.006 27.562 -41.345 1.00 47.38 199 ILE A CA 1
ATOM 1568 C C . ILE A 1 199 ? -5.984 27.034 -39.897 1.00 47.38 199 ILE A C 1
ATOM 1570 O O . ILE A 1 199 ? -6.773 27.472 -39.060 1.00 47.38 199 ILE A O 1
ATOM 1574 N N . VAL A 1 200 ? -5.025 26.160 -39.569 1.00 50.66 200 VAL A N 1
ATOM 1575 C CA . VAL A 1 200 ? -4.830 25.623 -38.211 1.00 50.66 200 VAL A CA 1
ATOM 1576 C C . VAL A 1 200 ? -4.350 26.668 -37.198 1.00 50.66 200 VAL A C 1
ATOM 1578 O O . VAL A 1 200 ? -4.755 26.608 -36.037 1.00 50.66 200 VAL A O 1
ATOM 1581 N N . ASP A 1 201 ? -3.568 27.666 -37.616 1.00 45.56 201 ASP A N 1
ATOM 1582 C CA . ASP A 1 201 ? -3.066 28.712 -36.715 1.00 45.56 201 ASP A CA 1
ATOM 1583 C C . ASP A 1 201 ? -4.164 29.732 -36.370 1.00 45.56 201 ASP A C 1
ATOM 1585 O O . ASP A 1 201 ? -4.268 30.187 -35.228 1.00 45.56 201 ASP A O 1
ATOM 1589 N N . ALA A 1 202 ? -5.046 30.032 -37.329 1.00 50.62 202 ALA A N 1
ATOM 1590 C CA . ALA A 1 202 ? -6.232 30.861 -37.112 1.00 50.62 202 ALA A CA 1
ATOM 1591 C C . ALA A 1 202 ? -7.311 30.131 -36.281 1.00 50.62 202 ALA A C 1
ATOM 1593 O O . ALA A 1 202 ? -7.942 30.727 -35.401 1.00 50.62 202 ALA A O 1
ATOM 1594 N N . ALA A 1 203 ? -7.484 28.821 -36.493 1.00 47.06 203 ALA A N 1
ATOM 1595 C CA . ALA A 1 203 ? -8.397 27.988 -35.709 1.00 47.06 203 ALA A CA 1
ATOM 1596 C C . ALA A 1 203 ? -7.944 27.865 -34.242 1.00 47.06 203 ALA A C 1
ATOM 1598 O O . ALA A 1 203 ? -8.749 27.991 -33.322 1.00 47.06 203 ALA A O 1
ATOM 1599 N N . SER A 1 204 ? -6.641 27.714 -33.987 1.00 43.47 204 SER A N 1
ATOM 1600 C CA . SER A 1 204 ? -6.136 27.619 -32.613 1.00 43.47 204 SER A CA 1
ATOM 1601 C C . SER A 1 204 ? -6.203 28.955 -31.853 1.00 43.47 204 SER A C 1
ATOM 1603 O O . SER A 1 204 ? -6.382 28.952 -30.631 1.00 43.47 204 SER A O 1
ATOM 1605 N N . ALA A 1 205 ? -6.092 30.086 -32.560 1.00 49.31 205 ALA A N 1
ATOM 1606 C CA . ALA A 1 205 ? -6.237 31.432 -32.003 1.00 49.31 205 ALA A CA 1
ATOM 1607 C C . ALA A 1 205 ? -7.689 31.767 -31.617 1.00 49.31 205 ALA A C 1
ATOM 1609 O O . ALA A 1 205 ? -7.912 32.416 -30.594 1.00 49.31 205 ALA A O 1
ATOM 1610 N N . SER A 1 206 ? -8.669 31.288 -32.392 1.00 47.88 206 SER A N 1
ATOM 1611 C CA . SER A 1 206 ? -10.101 31.526 -32.148 1.00 47.88 206 SER A CA 1
ATOM 1612 C C . SER A 1 206 ? -10.673 30.690 -30.998 1.00 47.88 206 SER A C 1
ATOM 1614 O O . SER A 1 206 ? -11.490 31.200 -30.239 1.00 47.88 206 SER A O 1
ATOM 1616 N N . VAL A 1 207 ? -10.186 29.460 -30.787 1.00 44.44 207 VAL A N 1
ATOM 1617 C CA . VAL A 1 207 ? -10.619 28.600 -29.663 1.00 44.44 207 VAL A CA 1
ATOM 1618 C C . VAL A 1 207 ? -10.099 29.099 -28.303 1.00 44.44 207 VAL A C 1
ATOM 1620 O O . VAL A 1 207 ? -10.736 28.868 -27.280 1.00 44.44 207 VAL A O 1
ATOM 1623 N N . HIS A 1 208 ? -8.961 29.806 -28.271 1.00 43.38 208 HIS A N 1
ATOM 1624 C CA . HIS A 1 208 ? -8.296 30.216 -27.020 1.00 43.38 208 HIS A CA 1
ATOM 1625 C C . HIS A 1 208 ? -8.152 31.737 -26.831 1.00 43.38 208 HIS A C 1
ATOM 1627 O O . HIS A 1 208 ? -7.557 32.164 -25.840 1.00 43.38 208 HIS A O 1
ATOM 1633 N N . GLY A 1 209 ? -8.651 32.557 -27.763 1.00 43.12 209 GLY A N 1
ATOM 1634 C CA . GLY A 1 209 ? -8.657 34.022 -27.661 1.00 43.12 209 GLY A CA 1
ATOM 1635 C C . GLY A 1 209 ? -7.269 34.675 -27.549 1.00 43.12 209 GLY A C 1
ATOM 1636 O O . GLY A 1 209 ? -7.088 35.573 -26.729 1.00 43.12 209 GLY A O 1
ATOM 1637 N N . ARG A 1 210 ? -6.263 34.229 -28.320 1.00 53.16 210 ARG A N 1
ATOM 1638 C CA . ARG A 1 210 ? -4.880 34.775 -28.278 1.00 53.16 210 ARG A CA 1
ATOM 1639 C C . ARG A 1 210 ? -4.387 35.253 -29.649 1.00 53.16 210 ARG A C 1
ATOM 1641 O O . ARG A 1 210 ? -4.812 34.738 -30.675 1.00 53.16 210 ARG A O 1
ATOM 1648 N N . SER A 1 211 ? -3.460 36.219 -29.666 1.00 48.75 211 SER A N 1
ATOM 1649 C CA . SER A 1 211 ? -2.914 36.824 -30.895 1.00 48.75 211 SER A CA 1
ATOM 1650 C C . SER A 1 211 ? -1.866 35.942 -31.601 1.00 48.75 211 SER A C 1
ATOM 1652 O O . SER A 1 211 ? -1.086 35.233 -30.962 1.00 48.75 211 SER A O 1
ATOM 1654 N N . ALA A 1 212 ? -1.798 36.026 -32.937 1.00 45.56 212 ALA A N 1
ATOM 1655 C CA . ALA A 1 212 ? -0.896 35.224 -33.780 1.00 45.56 212 ALA A CA 1
ATOM 1656 C C . ALA A 1 212 ? 0.605 35.427 -33.470 1.00 45.56 212 ALA A C 1
ATOM 1658 O O . ALA A 1 212 ? 1.416 34.515 -33.639 1.00 45.56 212 ALA A O 1
ATOM 1659 N N . ALA A 1 213 ? 0.982 36.600 -32.952 1.00 45.69 213 ALA A N 1
ATOM 1660 C CA . ALA A 1 213 ? 2.354 36.896 -32.538 1.00 45.69 213 ALA A CA 1
ATOM 1661 C C . ALA A 1 213 ? 2.800 36.061 -31.319 1.00 45.69 213 ALA A C 1
ATOM 1663 O O . ALA A 1 213 ? 3.944 35.609 -31.262 1.00 45.69 213 ALA A O 1
ATOM 1664 N N . ALA A 1 214 ? 1.889 35.787 -30.378 1.00 48.84 214 ALA A N 1
ATOM 1665 C CA . ALA A 1 214 ? 2.182 34.987 -29.188 1.00 48.84 214 ALA A CA 1
ATOM 1666 C C . ALA A 1 214 ? 2.386 33.494 -29.515 1.00 48.84 214 ALA A C 1
ATOM 1668 O O . ALA A 1 214 ? 3.192 32.822 -28.871 1.00 48.84 214 ALA A O 1
ATOM 1669 N N . ALA A 1 215 ? 1.709 32.977 -30.547 1.00 48.53 215 ALA A N 1
ATOM 1670 C CA . ALA A 1 215 ? 1.872 31.596 -31.008 1.00 48.53 215 ALA A CA 1
ATOM 1671 C C . ALA A 1 215 ? 3.262 31.348 -31.631 1.00 48.53 215 ALA A C 1
ATOM 1673 O O . ALA A 1 215 ? 3.877 30.304 -31.400 1.00 48.53 215 ALA A O 1
ATOM 1674 N N . LYS A 1 216 ? 3.801 32.341 -32.353 1.00 46.75 216 LYS A N 1
ATOM 1675 C CA . LYS A 1 216 ? 5.120 32.265 -33.005 1.00 46.75 216 LYS A CA 1
ATOM 1676 C C . LYS A 1 216 ? 6.278 32.238 -31.996 1.00 46.75 216 LYS A C 1
ATOM 1678 O O . LYS A 1 216 ? 7.233 31.484 -32.182 1.00 46.75 216 LYS A O 1
ATOM 1683 N N . ALA A 1 217 ? 6.168 32.990 -30.897 1.00 49.12 217 ALA A N 1
ATOM 1684 C CA . ALA A 1 217 ? 7.176 33.025 -29.831 1.00 49.12 217 ALA A CA 1
ATOM 1685 C C . ALA A 1 217 ? 7.358 31.656 -29.140 1.00 49.12 217 ALA A C 1
ATOM 1687 O O . ALA A 1 217 ? 8.484 31.220 -28.906 1.00 49.12 217 ALA A O 1
ATOM 1688 N N . ALA A 1 218 ? 6.263 30.922 -28.912 1.00 48.72 218 ALA A N 1
ATOM 1689 C CA . ALA A 1 218 ? 6.302 29.592 -28.298 1.00 48.72 218 ALA A CA 1
ATOM 1690 C C . ALA A 1 218 ? 6.946 28.516 -29.198 1.00 48.72 218 ALA A C 1
ATOM 1692 O O . ALA A 1 218 ? 7.468 27.516 -28.698 1.00 48.72 218 ALA A O 1
ATOM 1693 N N . SER A 1 219 ? 6.915 28.696 -30.525 1.00 45.59 219 SER A N 1
ATOM 1694 C CA . SER A 1 219 ? 7.575 27.790 -31.474 1.00 45.59 219 SER A CA 1
ATOM 1695 C C . SER A 1 219 ? 9.095 27.961 -31.463 1.00 45.59 219 SER A C 1
ATOM 1697 O O . SER A 1 219 ? 9.818 26.969 -31.504 1.00 45.59 219 SER A O 1
ATOM 1699 N N . ALA A 1 220 ? 9.588 29.199 -31.360 1.00 50.03 220 ALA A N 1
ATOM 1700 C CA . ALA A 1 220 ? 11.022 29.487 -31.282 1.00 50.03 220 ALA A CA 1
ATOM 1701 C C . ALA A 1 220 ? 11.656 28.942 -29.986 1.00 50.03 220 ALA A C 1
ATOM 1703 O O . ALA A 1 220 ? 12.764 28.406 -30.007 1.00 50.03 220 ALA A O 1
ATOM 1704 N N . GLU A 1 221 ? 10.918 28.988 -28.874 1.00 53.34 221 GLU A N 1
ATOM 1705 C CA . GLU A 1 221 ? 11.355 28.465 -27.572 1.00 53.34 221 GLU A CA 1
ATOM 1706 C C . GLU A 1 221 ? 11.507 26.930 -27.564 1.00 53.34 221 GLU A C 1
ATOM 1708 O O . GLU A 1 221 ? 12.431 26.393 -26.952 1.00 53.34 221 GLU A O 1
ATOM 1713 N N . LYS A 1 222 ? 10.672 26.206 -28.327 1.00 48.56 222 LYS A N 1
ATOM 1714 C CA . LYS A 1 222 ? 10.810 24.748 -28.518 1.00 48.56 222 LYS A CA 1
ATOM 1715 C C . LYS A 1 222 ? 12.065 24.372 -29.313 1.00 48.56 222 LYS A C 1
ATOM 1717 O O . LYS A 1 222 ? 12.666 23.335 -29.036 1.00 48.56 222 LYS A O 1
ATOM 1722 N N . THR A 1 223 ? 12.465 25.195 -30.281 1.00 51.56 223 THR A N 1
ATOM 1723 C CA . THR A 1 223 ? 13.657 24.957 -31.111 1.00 51.56 223 THR A CA 1
ATOM 1724 C C . THR A 1 223 ? 14.945 25.214 -30.329 1.00 51.56 223 THR A C 1
ATOM 1726 O O . THR A 1 223 ? 15.863 24.399 -30.387 1.00 51.56 223 THR A O 1
ATOM 1729 N N . ALA A 1 224 ? 14.989 26.277 -29.520 1.00 49.75 224 ALA A N 1
ATOM 1730 C CA . ALA A 1 224 ? 16.130 26.588 -28.654 1.00 49.75 224 ALA A CA 1
ATOM 1731 C C . ALA A 1 224 ? 16.392 25.488 -27.606 1.00 49.75 224 ALA A C 1
ATOM 1733 O O . ALA A 1 224 ? 17.534 25.076 -27.408 1.00 49.75 224 ALA A O 1
ATOM 1734 N N . ALA A 1 225 ? 15.331 24.936 -27.004 1.00 51.19 225 ALA A N 1
ATOM 1735 C CA . ALA A 1 225 ? 15.440 23.816 -26.066 1.00 51.19 225 ALA A CA 1
ATOM 1736 C C . ALA A 1 225 ? 16.013 22.541 -26.717 1.00 51.19 225 ALA A C 1
ATOM 1738 O O . ALA A 1 225 ? 16.740 21.790 -26.070 1.00 51.19 225 ALA A O 1
ATOM 1739 N N . ARG A 1 226 ? 15.724 22.302 -28.004 1.00 49.25 226 ARG A N 1
ATOM 1740 C CA . ARG A 1 226 ? 16.231 21.141 -28.754 1.00 49.25 226 ARG A CA 1
ATOM 1741 C C . ARG A 1 226 ? 17.718 21.269 -29.092 1.00 49.25 226 ARG A C 1
ATOM 1743 O O . ARG A 1 226 ? 18.443 20.282 -29.026 1.00 49.25 226 ARG A O 1
ATOM 1750 N N . ILE A 1 227 ? 18.167 22.484 -29.410 1.00 53.66 227 ILE A N 1
ATOM 1751 C CA . ILE A 1 227 ? 19.576 22.795 -29.696 1.00 53.66 227 ILE A CA 1
ATOM 1752 C C . ILE A 1 227 ? 20.426 22.659 -28.422 1.00 53.66 227 ILE A C 1
ATOM 1754 O O . ILE A 1 227 ? 21.493 22.052 -28.464 1.00 53.66 227 ILE A O 1
ATOM 1758 N N . ALA A 1 228 ? 19.918 23.119 -27.273 1.00 53.94 228 ALA A N 1
ATOM 1759 C CA . ALA A 1 228 ? 20.593 22.967 -25.981 1.00 53.94 228 ALA A CA 1
ATOM 1760 C C . ALA A 1 228 ? 20.761 21.492 -25.554 1.00 53.94 228 ALA A C 1
ATOM 1762 O O . ALA A 1 228 ? 21.780 21.135 -24.972 1.00 53.94 228 ALA A O 1
ATOM 1763 N N . MET A 1 229 ? 19.801 20.616 -25.885 1.00 48.78 229 MET A N 1
ATOM 1764 C CA . MET A 1 229 ? 19.915 19.171 -25.625 1.00 48.78 229 MET A CA 1
ATOM 1765 C C . MET A 1 229 ? 21.007 18.496 -26.463 1.00 48.78 229 MET A C 1
ATOM 1767 O O . MET A 1 229 ? 21.680 17.599 -25.968 1.00 48.78 229 MET A O 1
ATOM 1771 N N . HIS A 1 230 ? 21.209 18.928 -27.711 1.00 47.53 230 HIS A N 1
ATOM 1772 C CA . HIS A 1 230 ? 22.206 18.328 -28.603 1.00 47.53 230 HIS A CA 1
ATOM 1773 C C . HIS A 1 230 ? 23.651 18.677 -28.204 1.00 47.53 230 HIS A C 1
ATOM 1775 O O . HIS A 1 230 ? 24.573 17.927 -28.508 1.00 47.53 230 HIS A O 1
ATOM 1781 N N . MET A 1 231 ? 23.861 19.795 -27.501 1.00 42.34 231 MET A N 1
ATOM 1782 C CA . MET A 1 231 ? 25.190 20.201 -27.022 1.00 42.34 231 MET A CA 1
ATOM 1783 C C . MET A 1 231 ? 25.624 19.517 -25.717 1.00 42.34 231 MET A C 1
ATOM 1785 O O . MET A 1 231 ? 26.803 19.556 -25.385 1.00 42.34 231 MET A O 1
ATOM 1789 N N . ALA A 1 232 ? 24.706 18.868 -24.991 1.00 44.91 232 ALA A N 1
ATOM 1790 C CA . ALA A 1 232 ? 24.977 18.275 -23.678 1.00 44.91 232 ALA A CA 1
ATOM 1791 C C . ALA A 1 232 ? 25.369 16.780 -23.704 1.00 44.91 232 ALA A C 1
ATOM 1793 O O . ALA A 1 232 ? 25.533 16.197 -22.640 1.00 44.91 232 ALA A O 1
ATOM 1794 N N . GLY A 1 233 ? 25.505 16.144 -24.875 1.00 41.47 233 GLY A N 1
ATOM 1795 C CA . GLY A 1 233 ? 26.073 14.790 -25.031 1.00 41.47 233 GLY A CA 1
ATOM 1796 C C . GLY A 1 233 ? 25.280 13.599 -24.456 1.00 41.47 233 GLY A C 1
ATOM 1797 O O . GLY A 1 233 ? 25.531 12.467 -24.859 1.00 41.47 233 GLY A O 1
ATOM 1798 N N . ASP A 1 234 ? 24.300 13.817 -23.579 1.00 41.53 234 ASP A N 1
ATOM 1799 C CA . ASP A 1 234 ? 23.515 12.749 -22.950 1.00 41.53 234 ASP A CA 1
ATOM 1800 C C . ASP A 1 234 ? 22.292 12.349 -23.794 1.00 41.53 234 ASP A C 1
ATOM 1802 O O . ASP A 1 234 ? 21.433 13.179 -24.112 1.00 41.53 234 ASP A O 1
ATOM 1806 N N . ARG A 1 235 ? 22.150 11.050 -24.106 1.00 44.25 235 ARG A N 1
ATOM 1807 C CA . ARG A 1 235 ? 20.884 10.493 -24.619 1.00 44.25 235 ARG A CA 1
ATOM 1808 C C . ARG A 1 235 ? 19.793 10.706 -23.561 1.00 44.25 235 ARG A C 1
ATOM 1810 O O . ARG A 1 235 ? 19.911 10.237 -22.434 1.00 44.25 235 ARG A O 1
ATOM 1817 N N . ALA A 1 236 ? 18.755 11.460 -23.917 1.00 42.88 236 ALA A N 1
ATOM 1818 C CA . ALA A 1 236 ? 17.736 11.915 -22.975 1.00 42.88 236 ALA A CA 1
ATOM 1819 C C . ALA A 1 236 ? 16.825 10.768 -22.482 1.00 42.88 236 ALA A C 1
ATOM 1821 O O . ALA A 1 236 ? 16.385 9.965 -23.307 1.00 42.88 236 ALA A O 1
ATOM 1822 N N . PRO A 1 237 ? 16.469 10.719 -21.181 1.00 42.19 237 PRO A N 1
ATOM 1823 C CA . PRO A 1 237 ? 15.380 9.872 -20.701 1.00 42.19 237 PRO A CA 1
ATOM 1824 C C . PRO A 1 237 ? 14.049 10.345 -21.301 1.00 42.19 237 PRO A C 1
ATOM 1826 O O . PRO A 1 237 ? 13.823 11.548 -21.481 1.00 42.19 237 PRO A O 1
ATOM 1829 N N . VAL A 1 238 ? 13.167 9.392 -21.605 1.00 46.91 238 VAL A N 1
ATOM 1830 C CA . VAL A 1 238 ? 11.953 9.561 -22.427 1.00 46.91 238 VAL A CA 1
ATOM 1831 C C . VAL A 1 238 ? 10.957 10.574 -21.821 1.00 46.91 238 VAL A C 1
ATOM 1833 O O . VAL A 1 238 ? 10.118 11.124 -22.535 1.00 46.91 238 VAL A O 1
ATOM 1836 N N . ASN A 1 239 ? 11.100 10.929 -20.535 1.00 50.69 239 ASN A N 1
ATOM 1837 C CA . ASN A 1 239 ? 10.172 11.798 -19.799 1.00 50.69 239 ASN A CA 1
ATOM 1838 C C . ASN A 1 239 ? 10.739 13.127 -19.252 1.00 50.69 239 ASN A C 1
ATOM 1840 O O . ASN A 1 239 ? 10.109 13.755 -18.393 1.00 50.69 239 ASN A O 1
ATOM 1844 N N . ALA A 1 240 ? 11.8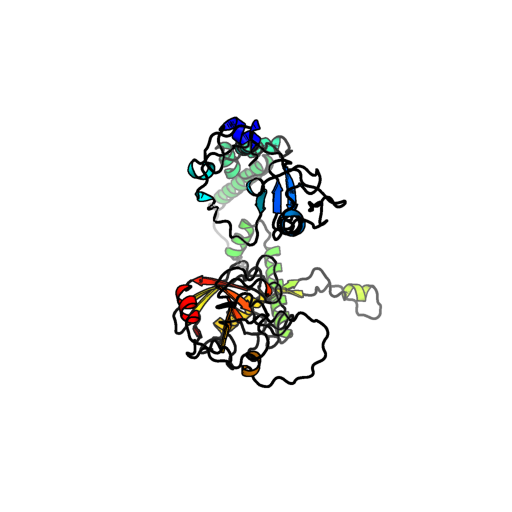78 13.625 -19.749 1.00 53.31 240 ALA A N 1
ATOM 1845 C CA . ALA A 1 240 ? 12.410 14.930 -19.332 1.00 53.31 240 ALA A CA 1
ATOM 1846 C C . ALA A 1 240 ? 12.000 16.069 -20.287 1.00 53.31 240 ALA A C 1
ATOM 1848 O O . ALA A 1 240 ? 12.347 16.071 -21.468 1.00 53.31 240 ALA A O 1
ATOM 1849 N N . LYS A 1 241 ? 11.313 17.103 -19.771 1.00 53.00 241 LYS A N 1
ATOM 1850 C CA . LYS A 1 241 ? 11.115 18.372 -20.495 1.00 53.00 241 LYS A CA 1
ATOM 1851 C C . LYS A 1 241 ? 11.973 19.459 -19.850 1.00 53.00 241 LYS A C 1
ATOM 1853 O O . LYS A 1 241 ? 11.839 19.725 -18.659 1.00 53.00 241 LYS A O 1
ATOM 1858 N N . LEU A 1 242 ? 12.815 20.120 -20.643 1.00 58.19 242 LEU A N 1
ATOM 1859 C CA . LEU A 1 242 ? 13.483 21.352 -20.219 1.00 58.19 242 LEU A CA 1
ATOM 1860 C C . LEU A 1 242 ? 12.423 22.449 -20.077 1.00 58.19 242 LEU A C 1
ATOM 1862 O O . LEU A 1 242 ? 11.749 22.809 -21.048 1.00 58.19 242 LEU A O 1
ATOM 1866 N N . VAL A 1 243 ? 12.237 22.940 -18.856 1.00 62.03 243 VAL A N 1
ATOM 1867 C CA . VAL A 1 243 ? 11.353 24.067 -18.554 1.00 62.03 243 VAL A CA 1
ATOM 1868 C C . VAL A 1 243 ? 12.233 25.264 -18.230 1.00 62.03 243 VAL A C 1
ATOM 1870 O O . VAL A 1 243 ? 13.169 25.158 -17.440 1.00 62.03 243 VAL A O 1
ATOM 1873 N N . LYS A 1 244 ? 11.938 26.407 -18.851 1.00 64.50 244 LYS A N 1
ATOM 1874 C CA . LYS A 1 244 ? 12.611 27.669 -18.552 1.00 64.50 244 LYS A CA 1
ATOM 1875 C C . LYS A 1 244 ? 12.396 28.002 -17.077 1.00 64.50 244 LYS A C 1
ATOM 1877 O O . LYS A 1 244 ? 11.249 28.135 -16.640 1.00 64.50 244 LYS A O 1
ATOM 1882 N N . SER A 1 245 ? 13.473 28.082 -16.303 1.00 64.31 245 SER A N 1
ATOM 1883 C CA . SER A 1 245 ? 13.356 28.421 -14.890 1.00 64.31 245 SER A CA 1
ATOM 1884 C C . SER A 1 245 ? 12.977 29.892 -14.721 1.00 64.31 245 SER A C 1
ATOM 1886 O O . SER A 1 245 ? 13.130 30.720 -15.622 1.00 64.31 245 SER A O 1
ATOM 1888 N N . ARG A 1 246 ? 12.466 30.224 -13.534 1.00 67.38 246 ARG A N 1
ATOM 1889 C CA . ARG A 1 246 ? 12.249 31.619 -13.130 1.00 67.38 246 ARG A CA 1
ATOM 1890 C C . ARG A 1 246 ? 13.553 32.332 -12.764 1.00 67.38 246 ARG A C 1
ATOM 1892 O O . ARG A 1 246 ? 13.539 33.550 -12.621 1.00 67.38 246 ARG A O 1
ATOM 1899 N N . TYR A 1 247 ? 14.649 31.592 -12.617 1.00 67.69 247 TYR A N 1
ATOM 1900 C CA . TYR A 1 247 ? 15.935 32.108 -12.177 1.00 67.69 247 TYR A CA 1
ATOM 1901 C C . TYR A 1 247 ? 16.821 32.412 -13.393 1.00 67.69 247 TYR A C 1
ATOM 1903 O O . TYR A 1 247 ? 16.924 31.634 -14.343 1.00 67.69 247 TYR A O 1
ATOM 1911 N N . THR A 1 248 ? 17.428 33.595 -13.398 1.00 76.06 248 THR A N 1
ATOM 1912 C CA . THR A 1 248 ? 18.389 33.994 -14.434 1.00 76.06 248 THR A CA 1
ATOM 1913 C C . THR A 1 248 ? 19.773 33.468 -14.072 1.00 76.06 248 THR A C 1
ATOM 1915 O O . THR A 1 248 ? 20.104 33.428 -12.889 1.00 76.06 248 THR A O 1
ATOM 1918 N N . THR A 1 249 ? 20.627 33.190 -15.056 1.00 75.06 249 THR A N 1
ATOM 1919 C CA . THR A 1 249 ? 22.035 32.787 -14.837 1.00 75.06 249 THR A CA 1
ATOM 1920 C C . THR A 1 249 ? 22.876 33.863 -14.130 1.00 75.06 249 THR A C 1
ATOM 1922 O O . THR A 1 249 ? 24.012 33.619 -13.716 1.00 75.06 249 THR A O 1
ATOM 1925 N N . GLY A 1 250 ? 22.318 35.072 -13.986 1.00 77.06 250 GLY A N 1
ATOM 1926 C CA . GLY A 1 250 ? 22.908 36.194 -13.264 1.00 77.06 250 GLY A CA 1
ATOM 1927 C C . GLY A 1 250 ? 23.985 36.932 -14.055 1.00 77.06 250 GLY A C 1
ATOM 1928 O O . GLY A 1 250 ? 24.585 37.852 -13.513 1.00 77.06 250 GLY A O 1
ATOM 1929 N N . ALA A 1 251 ? 24.229 36.566 -15.320 1.00 79.12 251 ALA A N 1
ATOM 1930 C CA . ALA A 1 251 ? 25.255 37.182 -16.166 1.00 79.12 251 ALA A CA 1
ATOM 1931 C C . ALA A 1 251 ? 25.041 38.698 -16.344 1.00 79.12 251 ALA A C 1
ATOM 1933 O O . ALA A 1 251 ? 25.947 39.474 -16.057 1.00 79.12 251 ALA A O 1
ATOM 1934 N N . ALA A 1 252 ? 23.825 39.125 -16.697 1.00 80.06 252 ALA A N 1
ATOM 1935 C CA . ALA A 1 252 ? 23.492 40.544 -16.851 1.00 80.06 252 ALA A CA 1
ATOM 1936 C C . ALA A 1 252 ? 23.565 41.329 -15.526 1.00 80.06 252 ALA A C 1
ATOM 1938 O O . ALA A 1 252 ? 24.011 42.474 -15.491 1.00 80.06 252 ALA A O 1
ATOM 1939 N N . SER A 1 253 ? 23.167 40.706 -14.409 1.00 80.06 253 SER A N 1
ATOM 1940 C CA . SER A 1 253 ? 23.287 41.316 -13.079 1.00 80.06 253 SER A CA 1
ATOM 1941 C C . SER A 1 253 ? 24.751 41.474 -12.664 1.00 80.06 253 SER A C 1
ATOM 1943 O O . SER A 1 253 ? 25.123 42.526 -12.159 1.00 80.06 253 SER A O 1
ATOM 1945 N N . ARG A 1 254 ? 25.596 40.468 -12.932 1.00 82.38 254 ARG A N 1
ATOM 1946 C CA . ARG A 1 254 ? 27.039 40.511 -12.647 1.00 82.38 254 ARG A CA 1
ATOM 1947 C C . ARG A 1 254 ? 27.748 41.591 -13.456 1.00 82.38 254 ARG A C 1
ATOM 1949 O O . ARG A 1 254 ? 28.542 42.322 -12.874 1.00 82.38 254 ARG A O 1
ATOM 1956 N N . SER A 1 255 ? 27.433 41.730 -14.745 1.00 85.44 255 SER A N 1
ATOM 1957 C CA . SER A 1 255 ? 28.016 42.779 -15.592 1.00 85.44 255 SER A CA 1
ATOM 1958 C C . SER A 1 255 ? 27.540 44.186 -15.230 1.00 85.44 255 SER A C 1
ATOM 1960 O O . SER A 1 255 ? 28.225 45.160 -15.506 1.00 85.44 255 SER A O 1
ATOM 1962 N N . PHE A 1 256 ? 26.366 44.314 -14.603 1.00 78.56 256 PHE A N 1
ATOM 1963 C CA . PHE A 1 256 ? 25.890 45.599 -14.091 1.00 78.56 256 PHE A CA 1
ATOM 1964 C C . PHE A 1 256 ? 26.627 46.022 -12.813 1.00 78.56 256 PHE A C 1
ATOM 1966 O O . PHE A 1 256 ? 26.899 47.202 -12.615 1.00 78.56 256 PHE A O 1
ATOM 1973 N N . THR A 1 257 ? 26.953 45.067 -11.939 1.00 78.31 257 THR A N 1
ATOM 1974 C CA . THR A 1 257 ? 27.554 45.350 -10.625 1.00 78.31 257 THR A CA 1
ATOM 1975 C C . THR A 1 257 ? 29.078 45.234 -10.588 1.00 78.31 257 THR A C 1
ATOM 1977 O O . THR A 1 257 ? 29.684 45.605 -9.587 1.00 78.31 257 THR A O 1
ATOM 1980 N N . SER A 1 258 ? 29.711 44.682 -11.625 1.00 80.56 258 SER A N 1
ATOM 1981 C CA . SER A 1 258 ? 31.156 44.448 -11.670 1.00 80.56 258 SER A CA 1
ATOM 1982 C C . SER A 1 258 ? 31.753 44.936 -12.984 1.00 80.56 258 SER A C 1
ATOM 1984 O O . SER A 1 258 ? 31.303 44.550 -14.056 1.00 80.56 258 SER A O 1
ATOM 1986 N N . THR A 1 259 ? 32.821 45.729 -12.893 1.00 80.44 259 THR A N 1
ATOM 1987 C CA . THR A 1 259 ? 33.590 46.229 -14.044 1.00 80.44 259 THR A CA 1
ATOM 1988 C C . THR A 1 259 ? 34.528 45.183 -14.653 1.00 80.44 259 THR A C 1
ATOM 1990 O O . THR A 1 259 ? 35.159 45.455 -15.668 1.00 80.44 259 THR A O 1
ATOM 1993 N N . ALA A 1 260 ? 34.635 43.996 -14.045 1.00 80.12 260 ALA A N 1
ATOM 1994 C CA . ALA A 1 260 ? 35.506 42.912 -14.502 1.00 80.12 260 ALA A CA 1
ATOM 1995 C C . ALA A 1 260 ? 34.866 42.008 -15.574 1.00 80.12 260 ALA A C 1
ATOM 1997 O O . ALA A 1 260 ? 35.533 41.111 -16.083 1.00 80.12 260 ALA A O 1
ATOM 1998 N N . TYR A 1 261 ? 33.585 42.212 -15.893 1.00 79.50 261 TYR A N 1
ATOM 1999 C CA . TYR A 1 261 ? 32.838 41.402 -16.855 1.00 79.50 261 TYR A CA 1
ATOM 2000 C C . TYR A 1 261 ? 32.279 42.268 -17.983 1.00 79.50 261 TYR A C 1
ATOM 2002 O O . TYR A 1 261 ? 31.873 43.407 -17.756 1.00 79.50 261 TYR A O 1
ATOM 2010 N N . ASP A 1 262 ? 32.216 41.699 -19.187 1.00 82.19 262 ASP A N 1
ATOM 2011 C CA . ASP A 1 262 ? 31.662 42.377 -20.358 1.00 82.19 262 ASP A CA 1
ATOM 2012 C C . ASP A 1 262 ? 30.178 42.733 -20.156 1.00 82.19 262 ASP A C 1
ATOM 2014 O O . ASP A 1 262 ? 29.430 41.952 -19.558 1.00 82.19 262 ASP A O 1
ATOM 2018 N N . PRO A 1 263 ? 29.712 43.895 -20.655 1.00 76.12 263 PRO A N 1
ATOM 2019 C CA . PRO A 1 263 ? 28.338 44.345 -20.468 1.00 76.12 263 PRO A CA 1
ATOM 2020 C C . PRO A 1 263 ? 27.348 43.447 -21.220 1.00 76.12 263 PRO A C 1
ATOM 2022 O O . PRO A 1 263 ? 27.211 43.518 -22.443 1.00 76.12 263 PRO A O 1
ATOM 2025 N N . VAL A 1 264 ? 26.600 42.628 -20.475 1.00 77.31 264 VAL A N 1
ATOM 2026 C CA . VAL A 1 264 ? 25.548 41.759 -21.014 1.00 77.31 264 VAL A CA 1
ATOM 2027 C C . VAL A 1 264 ? 24.180 42.382 -20.739 1.00 77.31 264 VAL A C 1
ATOM 2029 O O . VAL A 1 264 ? 23.783 42.580 -19.595 1.00 77.31 264 VAL A O 1
ATOM 2032 N N . THR A 1 265 ? 23.423 42.674 -21.799 1.00 74.50 265 THR A N 1
ATOM 2033 C CA . THR A 1 265 ? 22.102 43.332 -21.708 1.00 74.50 265 THR A CA 1
ATOM 2034 C C . THR A 1 265 ? 20.919 42.365 -21.750 1.00 74.50 265 THR A C 1
ATOM 2036 O O . THR A 1 265 ? 19.782 42.764 -21.494 1.00 74.50 265 THR A O 1
ATOM 2039 N N . LYS A 1 266 ? 21.152 41.087 -22.076 1.00 75.50 266 LYS A N 1
ATOM 2040 C CA . LYS A 1 266 ? 20.102 40.067 -22.188 1.00 75.50 266 LYS A CA 1
ATOM 2041 C C . LYS A 1 266 ? 20.171 39.094 -21.017 1.00 75.50 266 LYS A C 1
ATOM 2043 O O . LYS A 1 266 ? 21.204 38.487 -20.762 1.00 75.50 266 LYS A O 1
ATOM 2048 N N . ASN A 1 267 ? 19.039 38.913 -20.340 1.00 76.38 267 ASN A N 1
ATOM 2049 C CA . ASN A 1 267 ? 18.903 37.904 -19.297 1.00 76.38 267 ASN A CA 1
ATOM 2050 C C . ASN A 1 267 ? 18.761 36.518 -19.926 1.00 76.38 267 ASN A C 1
ATOM 2052 O O . ASN A 1 267 ? 17.745 36.209 -20.555 1.00 76.38 267 ASN A O 1
ATOM 2056 N N . GLU A 1 268 ? 19.769 35.680 -19.720 1.00 72.44 268 GLU A N 1
ATOM 2057 C CA . GLU A 1 268 ? 19.693 34.257 -20.018 1.00 72.44 268 GLU A CA 1
ATOM 2058 C C . GLU A 1 268 ? 19.099 33.514 -18.819 1.00 72.44 268 GLU A C 1
ATOM 2060 O O . GLU A 1 268 ? 19.421 33.777 -17.658 1.00 72.44 268 GLU A O 1
ATOM 2065 N N . TYR A 1 269 ? 18.171 32.607 -19.108 1.00 70.56 269 TYR A N 1
ATOM 2066 C CA . TYR A 1 269 ? 17.460 31.831 -18.101 1.00 70.56 269 TYR A CA 1
ATOM 2067 C C . TYR A 1 269 ? 17.988 30.409 -18.115 1.00 70.56 269 TYR A C 1
ATOM 2069 O O . TYR A 1 269 ? 18.129 29.808 -19.181 1.00 70.56 269 TYR A O 1
ATOM 2077 N N . GLU A 1 270 ? 18.243 29.866 -16.931 1.00 68.06 270 GLU A N 1
ATOM 2078 C CA . GLU A 1 270 ? 18.657 28.476 -16.805 1.00 68.06 270 GLU A CA 1
ATOM 2079 C C . GLU A 1 270 ? 17.458 27.562 -17.088 1.00 68.06 270 GLU A C 1
ATOM 2081 O O . GLU A 1 270 ? 16.340 27.825 -16.631 1.00 68.06 270 GLU A O 1
ATOM 2086 N N . TYR A 1 271 ? 17.657 26.496 -17.861 1.00 63.12 271 TYR A N 1
ATOM 2087 C CA . TYR A 1 271 ? 16.614 25.504 -18.109 1.00 63.12 271 TYR A CA 1
ATOM 2088 C C . TYR A 1 271 ? 16.742 24.370 -17.099 1.00 63.12 271 TYR A C 1
ATOM 2090 O O . TYR A 1 271 ? 17.747 23.666 -17.063 1.00 63.12 271 TYR A O 1
ATOM 2098 N N . VAL A 1 272 ? 15.692 24.160 -16.310 1.00 63.09 272 VAL A N 1
ATOM 2099 C CA . VAL A 1 272 ? 15.640 23.069 -15.335 1.00 63.09 272 VAL A CA 1
ATOM 2100 C C . VAL A 1 272 ? 15.025 21.844 -16.008 1.00 63.09 272 VAL A C 1
ATOM 2102 O O . VAL A 1 272 ? 13.986 21.935 -16.672 1.00 63.09 272 VAL A O 1
ATOM 2105 N N . LYS A 1 273 ? 15.666 20.682 -15.843 1.00 56.31 273 LYS A N 1
ATOM 2106 C CA . LYS A 1 273 ? 15.095 19.388 -16.237 1.00 56.31 273 LYS A CA 1
ATOM 2107 C C . LYS A 1 273 ? 13.950 19.066 -15.273 1.00 56.31 273 LYS A C 1
ATOM 2109 O O . LYS A 1 273 ? 14.194 18.783 -14.105 1.00 56.31 273 LYS A O 1
ATOM 2114 N N . VAL A 1 274 ? 12.708 19.135 -15.752 1.00 56.41 274 VAL A N 1
ATOM 2115 C CA . VAL A 1 274 ? 11.530 18.727 -14.975 1.00 56.41 274 VAL A CA 1
ATOM 2116 C C . VAL A 1 274 ? 11.072 17.363 -15.479 1.00 56.41 274 VAL A C 1
ATOM 2118 O O . VAL A 1 274 ? 10.707 17.215 -16.650 1.00 56.41 274 VAL A O 1
ATOM 2121 N N . GLU A 1 275 ? 11.107 16.372 -14.591 1.00 57.66 275 GLU A N 1
ATOM 2122 C CA . GLU A 1 275 ? 10.543 15.038 -14.817 1.00 57.66 275 GLU A CA 1
ATOM 2123 C C . GLU A 1 275 ? 9.016 15.159 -14.896 1.00 57.66 275 GLU A C 1
ATOM 2125 O O . GLU A 1 275 ? 8.373 15.734 -14.014 1.00 57.66 275 GLU A O 1
ATOM 2130 N N . ARG A 1 276 ? 8.413 14.690 -15.993 1.00 55.41 276 ARG A N 1
ATOM 2131 C CA . ARG A 1 276 ? 6.951 14.647 -16.110 1.00 55.41 276 ARG A CA 1
ATOM 2132 C C . ARG A 1 276 ? 6.428 13.410 -15.389 1.00 55.41 276 ARG A C 1
ATOM 2134 O O . ARG A 1 276 ? 6.684 12.310 -15.858 1.00 55.41 276 ARG A O 1
ATOM 2141 N N . ASN A 1 277 ? 5.604 13.586 -14.351 1.00 57.56 277 ASN A N 1
ATOM 2142 C CA . ASN A 1 277 ? 4.798 12.470 -13.848 1.00 57.56 277 ASN A CA 1
ATOM 2143 C C . ASN A 1 277 ? 3.749 12.090 -14.902 1.00 57.56 277 ASN A C 1
ATOM 2145 O O . ASN A 1 277 ? 2.900 12.929 -15.249 1.00 57.56 277 ASN A O 1
ATOM 2149 N N . PRO A 1 278 ? 3.764 10.853 -15.419 1.00 65.19 278 PRO A N 1
ATOM 2150 C CA . PRO A 1 278 ? 2.658 10.350 -16.214 1.00 65.19 278 PRO A CA 1
ATOM 2151 C C . PRO A 1 278 ? 1.397 10.328 -15.338 1.00 65.19 278 PRO A C 1
ATOM 2153 O O . PRO A 1 278 ? 1.360 9.738 -14.266 1.00 65.19 278 PRO A O 1
ATOM 2156 N N . LYS A 1 279 ? 0.336 11.006 -15.789 1.00 65.44 279 LYS A N 1
ATOM 2157 C CA . LYS A 1 279 ? -0.945 11.066 -15.057 1.00 65.44 279 LYS A CA 1
ATOM 2158 C C . LYS A 1 279 ? -1.775 9.782 -15.174 1.00 65.44 279 LYS A C 1
ATOM 2160 O O . LYS A 1 279 ? -2.839 9.693 -14.571 1.00 65.44 279 LYS A O 1
ATOM 2165 N N . LYS A 1 280 ? -1.349 8.838 -16.014 1.00 76.50 280 LYS A N 1
ATOM 2166 C CA . LYS A 1 280 ? -2.060 7.588 -16.286 1.00 76.50 280 LYS A CA 1
ATOM 2167 C C . LYS A 1 280 ? -1.329 6.434 -15.612 1.00 76.50 280 LYS A C 1
ATOM 2169 O O . LYS A 1 280 ? -0.102 6.432 -15.572 1.00 76.50 280 LYS A O 1
ATOM 2174 N N . LYS A 1 281 ? -2.101 5.459 -15.136 1.00 85.81 281 LYS A N 1
ATOM 2175 C CA . LYS A 1 281 ? -1.578 4.176 -14.668 1.00 85.81 281 LYS A CA 1
ATOM 2176 C C . LYS A 1 281 ? -1.006 3.387 -15.846 1.00 85.81 281 LYS A C 1
ATOM 2178 O O . LYS A 1 281 ? -1.533 3.489 -16.957 1.00 85.81 281 LYS A O 1
ATOM 2183 N N . GLY A 1 282 ? 0.064 2.643 -15.598 1.00 84.81 282 GLY A N 1
ATOM 2184 C CA . GLY A 1 282 ? 0.630 1.697 -16.557 1.00 84.81 282 GLY A CA 1
ATOM 2185 C C . GLY A 1 282 ? -0.016 0.325 -16.401 1.00 84.81 282 GLY A C 1
ATOM 2186 O O . GLY A 1 282 ? -0.477 -0.013 -15.314 1.00 84.81 282 GLY A O 1
ATOM 2187 N N . TYR A 1 283 ? -0.032 -0.464 -17.468 1.00 89.62 283 TYR A N 1
ATOM 2188 C CA . TYR A 1 283 ? -0.417 -1.871 -17.413 1.00 89.62 283 TYR A CA 1
ATOM 2189 C C . TYR A 1 283 ? 0.642 -2.689 -18.126 1.00 89.62 283 TYR A C 1
ATOM 2191 O O . TYR A 1 283 ? 1.138 -2.268 -19.168 1.00 89.62 283 TYR A O 1
ATOM 2199 N N . VAL A 1 284 ? 0.999 -3.825 -17.539 1.00 89.00 284 VAL A N 1
ATOM 2200 C CA . VAL A 1 284 ? 2.022 -4.722 -18.068 1.00 89.00 284 VAL A CA 1
ATOM 2201 C C . VAL A 1 284 ? 1.537 -6.154 -17.917 1.00 89.00 284 VAL A C 1
ATOM 2203 O O . VAL A 1 284 ? 1.131 -6.554 -16.827 1.00 89.00 284 VAL A O 1
ATOM 2206 N N . GLN A 1 285 ? 1.591 -6.928 -18.996 1.00 89.62 285 GLN A N 1
ATOM 2207 C CA . GLN A 1 285 ? 1.336 -8.363 -18.964 1.00 89.62 285 GLN A CA 1
ATOM 2208 C C . GLN A 1 285 ? 2.668 -9.115 -18.952 1.00 89.62 285 GLN A C 1
ATOM 2210 O O . GLN A 1 285 ? 3.511 -8.924 -19.821 1.00 89.62 285 GLN A O 1
ATOM 2215 N N . LEU A 1 286 ? 2.857 -9.945 -17.933 1.00 88.12 286 LEU A N 1
ATOM 2216 C CA . LEU A 1 286 ? 3.974 -10.868 -17.781 1.00 88.12 286 LEU A CA 1
ATOM 2217 C C . LEU A 1 286 ? 3.514 -12.252 -18.236 1.00 88.12 286 LEU A C 1
ATOM 2219 O O . LEU A 1 286 ? 2.691 -12.865 -17.548 1.00 88.12 286 LEU A O 1
ATOM 2223 N N . HIS A 1 287 ? 4.061 -12.778 -19.332 1.00 88.94 287 HIS A N 1
ATOM 2224 C CA . HIS A 1 287 ? 3.854 -14.186 -19.670 1.00 88.94 287 HIS A CA 1
ATOM 2225 C C . HIS A 1 287 ? 4.846 -15.040 -18.878 1.00 88.94 287 HIS A C 1
ATOM 2227 O O . HIS A 1 287 ? 6.056 -14.823 -18.924 1.00 88.94 287 HIS A O 1
ATOM 2233 N N . THR A 1 288 ? 4.346 -16.009 -18.115 1.00 88.12 288 THR A N 1
ATOM 2234 C CA . THR A 1 288 ? 5.188 -16.955 -17.371 1.00 88.12 288 THR A CA 1
ATOM 2235 C C . THR A 1 288 ? 4.926 -18.384 -17.818 1.00 88.12 288 THR A C 1
ATOM 2237 O O . THR A 1 288 ? 3.896 -18.685 -18.420 1.00 88.12 288 THR A O 1
ATOM 2240 N N . THR A 1 289 ? 5.821 -19.307 -17.468 1.00 87.94 289 THR A N 1
ATOM 2241 C CA . THR A 1 289 ? 5.632 -20.748 -17.727 1.00 87.94 289 THR A CA 1
ATOM 2242 C C . THR A 1 289 ? 4.349 -21.323 -17.117 1.00 87.94 289 THR A C 1
ATOM 2244 O O . THR A 1 289 ? 3.844 -22.334 -17.596 1.00 87.94 289 THR A O 1
ATOM 2247 N N . HIS A 1 290 ? 3.809 -20.689 -16.072 1.00 86.56 290 HIS A N 1
ATOM 2248 C CA . HIS A 1 290 ? 2.591 -21.119 -15.384 1.00 86.56 290 HIS A CA 1
ATOM 2249 C C . HIS A 1 290 ? 1.328 -20.372 -15.835 1.00 86.56 290 HIS A C 1
ATOM 2251 O O . HIS A 1 290 ? 0.246 -20.652 -15.315 1.00 86.56 290 HIS A O 1
ATOM 2257 N N . GLY A 1 291 ? 1.456 -19.435 -16.778 1.00 89.06 291 GLY A N 1
ATOM 2258 C CA . GLY A 1 291 ? 0.376 -18.588 -17.275 1.00 89.06 291 GLY A CA 1
ATOM 2259 C C . GLY A 1 291 ? 0.705 -17.1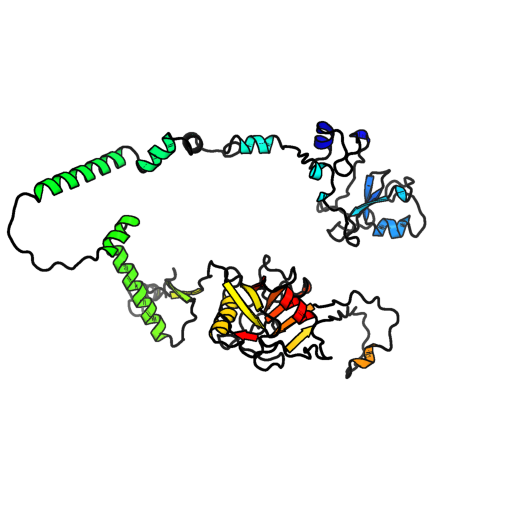02 -17.187 1.00 89.06 291 GLY A C 1
ATOM 2260 O O . GLY A 1 291 ? 1.828 -16.703 -16.876 1.00 89.06 291 GLY A O 1
ATOM 2261 N N . ASP A 1 292 ? -0.304 -16.276 -17.424 1.00 91.12 292 ASP A N 1
ATOM 2262 C CA . ASP A 1 292 ? -0.118 -14.833 -17.540 1.00 91.12 292 ASP A CA 1
ATOM 2263 C C . ASP A 1 292 ? -0.411 -14.118 -16.220 1.00 91.12 292 ASP A C 1
ATOM 2265 O O . ASP A 1 292 ? -1.284 -14.534 -15.448 1.00 91.12 292 ASP A O 1
ATOM 2269 N N . LEU A 1 293 ? 0.316 -13.030 -15.970 1.00 91.50 293 LEU A N 1
ATOM 2270 C CA . LEU A 1 293 ? 0.119 -12.113 -14.851 1.00 91.50 293 LEU A CA 1
ATOM 2271 C C . LEU A 1 293 ? -0.063 -10.692 -15.378 1.00 91.50 293 LEU A C 1
ATOM 2273 O O . LEU A 1 293 ? 0.823 -10.152 -16.031 1.00 91.50 293 LEU A O 1
ATOM 2277 N N . ASN A 1 294 ? -1.181 -10.060 -15.032 1.00 92.25 294 ASN A N 1
ATOM 2278 C CA . ASN A 1 294 ? -1.449 -8.673 -15.403 1.00 92.25 294 ASN A CA 1
ATOM 2279 C C . ASN A 1 294 ? -1.134 -7.771 -14.215 1.00 92.25 294 ASN A C 1
ATOM 2281 O O . ASN A 1 294 ? -1.733 -7.917 -13.146 1.00 92.25 294 ASN A O 1
ATOM 2285 N N . LEU A 1 295 ? -0.212 -6.837 -14.416 1.00 92.75 295 LEU A N 1
ATOM 2286 C CA . LEU A 1 295 ? 0.225 -5.855 -13.437 1.00 92.75 295 LEU A CA 1
ATOM 2287 C C . LEU A 1 295 ? -0.334 -4.475 -13.780 1.00 92.75 295 LEU A C 1
ATOM 2289 O O . LEU A 1 295 ? -0.240 -4.021 -14.917 1.00 92.75 295 LEU A O 1
ATOM 2293 N N . GLU A 1 296 ? -0.862 -3.790 -12.776 1.00 93.00 296 GLU A N 1
ATOM 2294 C CA . GLU A 1 296 ? -1.174 -2.364 -12.804 1.00 93.00 296 GLU A CA 1
ATOM 2295 C C . GLU A 1 296 ? -0.047 -1.599 -12.106 1.00 93.00 296 GLU A C 1
ATOM 2297 O O . GLU A 1 296 ? 0.331 -1.929 -10.982 1.00 93.00 296 GLU A O 1
ATOM 2302 N N . LEU A 1 297 ? 0.494 -0.577 -12.767 1.00 92.12 297 LEU A N 1
ATOM 2303 C CA . LEU A 1 297 ? 1.611 0.232 -12.288 1.00 92.12 297 LEU A CA 1
ATOM 2304 C C . LEU A 1 297 ? 1.149 1.643 -11.904 1.00 92.12 297 LEU A C 1
ATOM 2306 O O . LEU A 1 297 ? 0.460 2.331 -12.666 1.00 92.12 297 LEU A O 1
ATOM 2310 N N . HIS A 1 298 ? 1.588 2.104 -10.736 1.00 91.88 298 HIS A N 1
ATOM 2311 C CA . HIS A 1 298 ? 1.300 3.425 -10.177 1.00 91.88 298 HIS A CA 1
ATOM 2312 C C . HIS A 1 298 ? 2.330 4.466 -10.635 1.00 91.88 298 HIS A C 1
ATOM 2314 O O . HIS A 1 298 ? 3.100 5.016 -9.837 1.00 91.88 298 HIS A O 1
ATOM 2320 N N . CYS A 1 299 ? 2.337 4.751 -11.941 1.00 87.38 299 CYS A N 1
ATOM 2321 C CA . CYS A 1 299 ? 3.269 5.697 -12.563 1.00 87.38 299 CYS A CA 1
ATOM 2322 C C . CYS A 1 299 ? 3.058 7.156 -12.104 1.00 87.38 299 CYS A C 1
ATOM 2324 O O . CYS A 1 299 ? 3.935 8.001 -12.272 1.00 87.38 299 CYS A O 1
ATOM 2326 N N . ASP A 1 300 ? 1.900 7.461 -11.517 1.00 86.00 300 ASP A N 1
ATOM 2327 C CA . ASP A 1 300 ? 1.556 8.762 -10.949 1.00 86.00 300 ASP A CA 1
ATOM 2328 C C . ASP A 1 300 ? 2.276 9.042 -9.623 1.00 86.00 300 ASP A C 1
ATOM 2330 O O . ASP A 1 300 ? 2.622 10.194 -9.347 1.00 86.00 300 ASP A O 1
ATOM 2334 N N . ILE A 1 301 ? 2.506 7.997 -8.822 1.00 87.69 301 ILE A N 1
ATOM 2335 C CA . ILE A 1 301 ? 3.143 8.079 -7.501 1.00 87.69 301 ILE A CA 1
ATOM 2336 C C . ILE A 1 301 ? 4.629 7.713 -7.573 1.00 87.69 301 ILE A C 1
ATOM 2338 O O . ILE A 1 301 ? 5.444 8.372 -6.929 1.00 87.69 301 ILE A O 1
ATOM 2342 N N . THR A 1 302 ? 4.971 6.688 -8.358 1.00 90.06 302 THR A N 1
ATOM 2343 C CA . THR A 1 302 ? 6.333 6.134 -8.491 1.00 90.06 302 THR A CA 1
ATOM 2344 C C . THR A 1 302 ? 6.851 6.256 -9.930 1.00 90.06 302 THR A C 1
ATOM 2346 O O . THR A 1 302 ? 7.009 5.256 -10.636 1.00 90.06 302 THR A O 1
ATOM 2349 N N . PRO A 1 303 ? 7.049 7.493 -10.424 1.00 88.88 303 PRO A N 1
ATOM 2350 C CA . PRO A 1 303 ? 7.353 7.751 -11.826 1.00 88.88 303 PRO A CA 1
ATOM 2351 C C . PRO A 1 303 ? 8.682 7.129 -12.263 1.00 88.88 303 PRO A C 1
ATOM 2353 O O . PRO A 1 303 ? 8.722 6.504 -13.321 1.00 88.88 303 PRO A O 1
ATOM 2356 N N . ARG A 1 304 ? 9.755 7.249 -11.465 1.00 88.81 304 ARG A N 1
ATOM 2357 C CA . ARG A 1 304 ? 11.069 6.721 -11.861 1.00 88.81 304 ARG A CA 1
ATOM 2358 C C . ARG A 1 304 ? 11.087 5.204 -11.826 1.00 88.81 304 ARG A C 1
ATOM 2360 O O . ARG A 1 304 ? 11.617 4.575 -12.736 1.00 88.81 304 ARG A O 1
ATOM 2367 N N . THR A 1 305 ? 10.485 4.611 -10.802 1.00 91.44 305 THR A N 1
ATOM 2368 C CA . THR A 1 305 ? 10.431 3.152 -10.674 1.00 91.44 305 THR A CA 1
ATOM 2369 C C . THR A 1 305 ? 9.650 2.530 -11.829 1.00 91.44 305 THR A C 1
A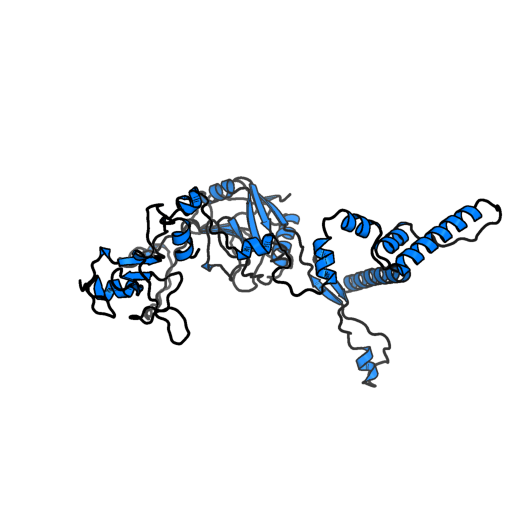TOM 2371 O O . THR A 1 305 ? 10.113 1.575 -12.453 1.00 91.44 305 THR A O 1
ATOM 2374 N N . CYS A 1 306 ? 8.500 3.118 -12.172 1.00 90.38 306 CYS A N 1
ATOM 2375 C CA . CYS A 1 306 ? 7.694 2.668 -13.300 1.00 90.38 306 CYS A CA 1
ATOM 2376 C C . CYS A 1 306 ? 8.401 2.893 -14.643 1.00 90.38 306 CYS A C 1
ATOM 2378 O O . CYS A 1 306 ? 8.335 2.020 -15.500 1.00 90.38 306 CYS A O 1
ATOM 2380 N N . GLU A 1 307 ? 9.100 4.018 -14.833 1.00 87.94 307 GLU A N 1
ATOM 2381 C CA . GLU A 1 307 ? 9.884 4.277 -16.050 1.00 87.94 307 GLU A CA 1
ATOM 2382 C C . GLU A 1 307 ? 10.990 3.236 -16.238 1.00 87.94 307 GLU A C 1
ATOM 2384 O O . GLU A 1 307 ? 11.128 2.684 -17.330 1.00 87.94 307 GLU A O 1
ATOM 2389 N N . ASN A 1 308 ? 11.726 2.919 -15.171 1.00 90.69 308 ASN A N 1
ATOM 2390 C CA . ASN A 1 308 ? 12.748 1.877 -15.182 1.00 90.69 308 ASN A CA 1
ATOM 2391 C C . ASN A 1 308 ? 12.150 0.524 -15.586 1.00 90.69 308 ASN A C 1
ATOM 2393 O O . ASN A 1 308 ? 12.637 -0.123 -16.511 1.00 90.69 308 ASN A O 1
ATOM 2397 N N . PHE A 1 309 ? 11.060 0.125 -14.927 1.00 91.12 309 PHE A N 1
ATOM 2398 C CA . PHE A 1 309 ? 10.412 -1.157 -15.176 1.00 91.12 309 PHE A CA 1
ATOM 2399 C C . PHE A 1 309 ? 9.853 -1.261 -16.603 1.00 91.12 309 PHE A C 1
ATOM 2401 O O . PHE A 1 309 ? 10.157 -2.221 -17.305 1.00 91.12 309 PHE A O 1
ATOM 2408 N N . LEU A 1 310 ? 9.095 -0.259 -17.061 1.00 88.75 310 LEU A N 1
ATOM 2409 C CA . LEU A 1 310 ? 8.500 -0.231 -18.403 1.00 88.75 310 LEU A CA 1
ATOM 2410 C C . LEU A 1 310 ? 9.565 -0.244 -19.499 1.00 88.75 310 LEU A C 1
ATOM 2412 O O . LEU A 1 310 ? 9.474 -1.033 -20.430 1.00 88.75 310 LEU A O 1
ATOM 2416 N N . THR A 1 311 ? 10.615 0.562 -19.354 1.00 88.25 311 THR A N 1
ATOM 2417 C CA . THR A 1 311 ? 11.699 0.622 -20.342 1.00 88.25 311 THR A CA 1
ATOM 2418 C C . THR A 1 311 ? 12.467 -0.705 -20.408 1.00 88.25 311 THR A C 1
ATOM 2420 O O . THR A 1 311 ? 12.843 -1.151 -21.490 1.00 88.25 311 THR A O 1
ATOM 2423 N N . HIS A 1 312 ? 12.684 -1.390 -19.278 1.00 88.50 312 HIS A N 1
ATOM 2424 C CA . HIS A 1 312 ? 13.251 -2.744 -19.290 1.00 88.50 312 HIS A CA 1
ATOM 2425 C C . HIS A 1 312 ? 12.323 -3.762 -19.966 1.00 88.50 312 HIS A C 1
ATOM 2427 O O . HIS A 1 312 ? 12.815 -4.641 -20.674 1.00 88.50 312 HIS A O 1
ATOM 2433 N N . CYS A 1 313 ? 11.005 -3.635 -19.789 1.00 86.38 313 CYS A N 1
ATOM 2434 C CA . CYS A 1 313 ? 10.024 -4.468 -20.485 1.00 86.38 313 CYS A CA 1
ATOM 2435 C C . CYS A 1 313 ? 10.069 -4.234 -22.006 1.00 86.38 313 CYS A C 1
ATOM 2437 O O . CYS A 1 313 ? 10.174 -5.198 -22.760 1.00 86.38 313 CYS A O 1
ATOM 2439 N N . GLU A 1 314 ? 10.081 -2.972 -22.452 1.00 84.81 314 GLU A N 1
ATOM 2440 C CA . GLU A 1 314 ? 10.170 -2.586 -23.872 1.00 84.81 314 GLU A CA 1
ATOM 2441 C C . GLU A 1 314 ? 11.471 -3.067 -24.528 1.00 84.81 314 GLU A C 1
ATOM 2443 O O . GLU A 1 314 ? 11.466 -3.552 -25.658 1.00 84.81 314 GLU A O 1
ATOM 2448 N N . ASN A 1 315 ? 12.589 -2.996 -23.802 1.00 85.75 315 ASN A N 1
ATOM 2449 C CA . ASN A 1 315 ? 13.886 -3.482 -24.275 1.00 85.75 315 ASN A CA 1
ATOM 2450 C C . ASN A 1 315 ? 14.003 -5.018 -24.262 1.00 85.75 315 ASN A C 1
ATOM 2452 O O . ASN A 1 315 ? 15.043 -5.549 -24.650 1.00 85.75 315 ASN A O 1
ATOM 2456 N N . GLY A 1 316 ? 12.986 -5.739 -23.775 1.00 86.12 316 GLY A N 1
ATOM 2457 C CA . GLY A 1 316 ? 13.025 -7.192 -23.629 1.00 86.12 316 GLY A CA 1
ATOM 2458 C C . GLY A 1 316 ? 14.035 -7.681 -22.587 1.00 86.12 316 GLY A C 1
ATOM 2459 O O . GLY A 1 316 ? 14.464 -8.828 -22.645 1.00 86.12 316 GLY A O 1
ATOM 2460 N N . TYR A 1 317 ? 14.426 -6.833 -21.631 1.00 87.56 317 TYR A N 1
ATOM 2461 C CA . TYR A 1 317 ? 15.445 -7.147 -20.621 1.00 87.56 317 TYR A CA 1
ATOM 2462 C C . TYR A 1 317 ? 15.044 -8.323 -19.724 1.00 87.56 317 TYR A C 1
ATOM 2464 O O . TYR A 1 317 ? 15.887 -9.126 -19.338 1.00 87.56 317 TYR A O 1
ATOM 2472 N N . TYR A 1 318 ? 13.752 -8.434 -19.401 1.00 89.00 318 TYR A N 1
ATOM 2473 C CA . TYR A 1 318 ? 13.231 -9.515 -18.565 1.00 89.00 318 TYR A CA 1
ATOM 2474 C C . TYR A 1 318 ? 12.918 -10.804 -19.353 1.00 89.00 318 TYR A C 1
ATOM 2476 O O . TYR A 1 318 ? 12.474 -11.786 -18.759 1.00 89.00 318 TYR A O 1
ATOM 2484 N N . ASN A 1 319 ? 13.153 -10.838 -20.670 1.00 87.88 319 ASN A N 1
ATOM 2485 C CA . ASN A 1 319 ? 12.867 -12.016 -21.487 1.00 87.88 319 ASN A CA 1
ATOM 2486 C C . ASN A 1 319 ? 13.845 -13.154 -21.173 1.00 87.88 319 ASN A C 1
ATOM 2488 O O . ASN A 1 319 ? 15.059 -12.993 -21.259 1.00 87.88 319 ASN A O 1
ATOM 2492 N N . GLY A 1 320 ? 13.309 -14.328 -20.849 1.00 84.75 320 GLY A N 1
ATOM 2493 C CA . GLY A 1 320 ? 14.101 -15.500 -20.486 1.00 84.75 320 GLY A CA 1
ATOM 2494 C C . GLY A 1 320 ? 14.610 -15.483 -19.043 1.00 84.75 320 GLY A C 1
ATOM 2495 O O . GLY A 1 320 ? 15.326 -16.404 -18.653 1.00 84.75 320 GLY A O 1
ATOM 2496 N N . LEU A 1 321 ? 14.248 -14.477 -18.238 1.00 89.38 321 LEU A N 1
ATOM 2497 C CA . LEU A 1 321 ? 14.717 -14.391 -16.858 1.00 89.38 321 LEU A CA 1
ATOM 2498 C C . LEU A 1 321 ? 13.932 -15.306 -15.933 1.00 89.38 321 LEU A C 1
ATOM 2500 O O . LEU A 1 321 ? 12.729 -15.502 -16.091 1.00 89.38 321 LEU A O 1
ATOM 2504 N N . ILE A 1 322 ? 14.630 -15.836 -14.932 1.00 90.31 322 ILE A N 1
ATOM 2505 C CA . ILE A 1 322 ? 14.045 -16.716 -13.927 1.00 90.31 322 ILE A CA 1
ATOM 2506 C C . ILE A 1 322 ? 13.688 -15.955 -12.651 1.00 90.31 322 ILE A C 1
ATOM 2508 O O . ILE A 1 322 ? 14.374 -15.015 -12.235 1.00 90.31 322 ILE A O 1
ATOM 2512 N N . PHE A 1 323 ? 12.655 -16.428 -11.963 1.00 90.50 323 PHE A N 1
ATOM 2513 C CA . PHE A 1 323 ? 12.476 -16.119 -10.548 1.00 90.50 323 PHE A CA 1
ATOM 2514 C C . PHE A 1 323 ? 13.465 -16.950 -9.729 1.00 90.50 323 PHE A C 1
ATOM 2516 O O . PHE A 1 323 ? 13.298 -18.157 -9.574 1.00 90.50 323 PHE A O 1
ATOM 2523 N N . HIS A 1 324 ? 14.523 -16.310 -9.237 1.00 88.56 324 HIS A N 1
ATOM 2524 C CA . HIS A 1 324 ? 15.631 -16.992 -8.565 1.00 88.56 324 HIS A CA 1
ATOM 2525 C C . HIS A 1 324 ? 15.375 -17.240 -7.075 1.00 88.56 324 HIS A C 1
ATOM 2527 O O . HIS A 1 324 ? 16.122 -17.992 -6.460 1.00 88.56 324 HIS A O 1
ATOM 2533 N N . ARG A 1 325 ? 14.355 -16.614 -6.472 1.00 87.88 325 ARG A N 1
ATOM 2534 C CA . ARG A 1 325 ? 14.035 -16.793 -5.050 1.00 87.88 325 ARG A CA 1
ATOM 2535 C C . ARG A 1 325 ? 12.526 -16.774 -4.811 1.00 87.88 325 ARG A C 1
ATOM 2537 O O . ARG A 1 325 ? 11.838 -15.848 -5.224 1.00 87.88 325 ARG A O 1
ATOM 2544 N N . SER A 1 326 ? 12.011 -17.770 -4.105 1.00 87.50 326 SER A N 1
ATOM 2545 C CA . SER A 1 326 ? 10.616 -17.909 -3.691 1.00 87.50 326 SER A CA 1
ATOM 2546 C C . SER A 1 326 ? 10.567 -18.330 -2.225 1.00 87.50 326 SER A C 1
ATOM 2548 O O . SER A 1 326 ? 10.702 -19.503 -1.889 1.00 87.50 326 SER A O 1
ATOM 2550 N N . ILE A 1 327 ? 10.339 -17.371 -1.332 1.00 84.31 327 ILE A N 1
ATOM 2551 C CA . ILE A 1 327 ? 10.394 -17.618 0.108 1.00 84.31 327 ILE A CA 1
ATOM 2552 C C . ILE A 1 327 ? 9.048 -18.159 0.578 1.00 84.31 327 ILE A C 1
ATOM 2554 O O . ILE A 1 327 ? 8.055 -17.427 0.668 1.00 84.31 327 ILE A O 1
ATOM 2558 N N . LYS A 1 328 ? 9.026 -19.445 0.934 1.00 70.81 328 LYS A N 1
ATOM 2559 C CA . LYS A 1 328 ? 7.868 -20.076 1.578 1.00 70.81 328 LYS 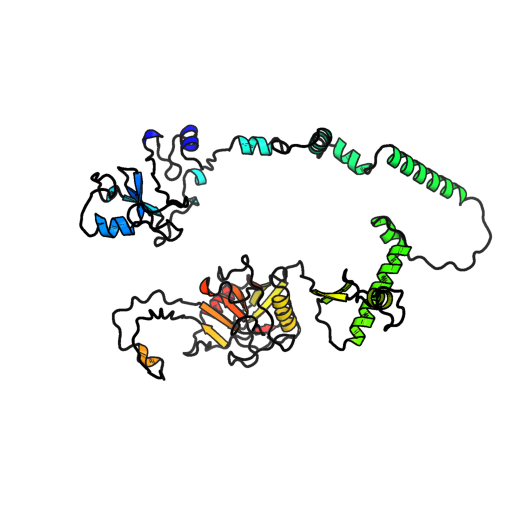A CA 1
ATOM 2560 C C . LYS A 1 328 ? 7.874 -19.928 3.084 1.00 70.81 328 LYS A C 1
ATOM 2562 O O . LYS A 1 328 ? 6.809 -20.022 3.667 1.00 70.81 328 LYS A O 1
ATOM 2567 N N . TYR A 1 329 ? 9.018 -19.719 3.718 1.00 63.81 329 TYR A N 1
ATOM 2568 C CA . TYR A 1 329 ? 9.108 -19.715 5.171 1.00 63.81 329 TYR A CA 1
ATOM 2569 C C . TYR A 1 329 ? 10.083 -18.636 5.623 1.00 63.81 329 TYR A C 1
ATOM 2571 O O . TYR A 1 329 ? 11.289 -18.791 5.483 1.00 63.81 329 TYR A O 1
ATOM 2579 N N . VAL A 1 330 ? 9.575 -17.538 6.185 1.00 52.69 330 VAL A N 1
ATOM 2580 C CA . VAL A 1 330 ? 10.444 -16.587 6.895 1.00 52.69 330 VAL A CA 1
ATOM 2581 C C . VAL A 1 330 ? 10.517 -17.008 8.354 1.00 52.69 330 VAL A C 1
ATOM 2583 O O . VAL A 1 330 ? 9.514 -16.964 9.072 1.00 52.69 330 VAL A O 1
ATOM 2586 N N . LEU A 1 331 ? 11.711 -17.401 8.793 1.00 45.78 331 LEU A N 1
ATOM 2587 C CA . LEU A 1 331 ? 12.012 -17.632 10.199 1.00 45.78 331 LEU A CA 1
ATOM 2588 C C . LEU A 1 331 ? 12.429 -16.293 10.813 1.00 45.78 331 LEU A C 1
ATOM 2590 O O . LEU A 1 331 ? 13.570 -15.852 10.689 1.00 45.78 331 LEU A O 1
ATOM 2594 N N . VAL A 1 332 ? 11.472 -15.601 11.428 1.00 42.44 332 VAL A N 1
ATOM 2595 C CA . VAL A 1 332 ? 11.754 -14.367 12.167 1.00 42.44 332 VAL A CA 1
ATOM 2596 C C . VAL A 1 332 ? 12.393 -14.763 13.495 1.00 42.44 332 VAL A C 1
ATOM 2598 O O . VAL A 1 332 ? 11.698 -15.076 14.460 1.00 42.44 332 VAL A O 1
ATOM 2601 N N . VAL A 1 333 ? 13.726 -14.778 13.547 1.00 36.88 333 VAL A N 1
ATOM 2602 C CA . VAL A 1 333 ? 14.455 -14.895 14.814 1.00 36.88 333 VAL A CA 1
ATOM 2603 C C . VAL A 1 333 ? 14.286 -13.573 15.560 1.00 36.88 333 VAL A C 1
ATOM 2605 O O . VAL A 1 333 ? 14.946 -12.582 15.250 1.00 36.88 333 VAL A O 1
ATOM 2608 N N . PHE A 1 334 ? 13.393 -13.542 16.548 1.00 32.91 334 PHE A N 1
ATOM 2609 C CA . PHE A 1 334 ? 13.414 -12.501 17.572 1.00 32.91 334 PHE A CA 1
ATOM 2610 C C . PHE A 1 334 ? 14.677 -12.710 18.413 1.00 32.91 334 PHE A C 1
ATOM 2612 O O . PHE A 1 334 ? 14.689 -13.503 19.353 1.00 32.91 334 PHE A O 1
ATOM 2619 N N . VAL A 1 335 ? 15.765 -12.026 18.057 1.00 37.53 335 VAL A N 1
ATOM 2620 C CA . VAL A 1 335 ? 16.933 -11.921 18.934 1.00 37.53 335 VAL A CA 1
ATOM 2621 C C . VAL A 1 335 ? 16.548 -10.976 20.072 1.00 37.53 335 VAL A C 1
ATOM 2623 O O . VAL A 1 335 ? 16.706 -9.762 19.975 1.00 37.53 335 VAL A O 1
ATOM 2626 N N . LEU A 1 336 ? 16.005 -11.531 21.157 1.00 31.50 336 LEU A N 1
ATOM 2627 C CA . LEU A 1 336 ? 16.060 -10.879 22.461 1.00 31.50 336 LEU A CA 1
ATOM 2628 C C . LEU A 1 336 ? 17.541 -10.827 22.846 1.00 31.50 336 LEU A C 1
ATOM 2630 O O . LEU A 1 336 ? 18.117 -11.827 23.269 1.00 31.50 336 LEU A O 1
ATOM 2634 N N . PHE A 1 337 ? 18.176 -9.674 22.633 1.00 33.03 337 PHE A N 1
ATOM 2635 C CA . PHE A 1 337 ? 19.507 -9.381 23.156 1.00 33.03 337 PHE A CA 1
ATOM 2636 C C . PHE A 1 337 ? 19.439 -9.358 24.691 1.00 33.03 337 PHE A C 1
ATOM 2638 O O . PHE A 1 337 ? 19.309 -8.309 25.315 1.00 33.03 337 PHE A O 1
ATOM 2645 N N . THR A 1 338 ? 19.530 -10.525 25.321 1.00 34.94 338 THR A N 1
ATOM 2646 C CA . THR A 1 338 ? 20.078 -10.631 26.671 1.00 34.94 338 THR A CA 1
ATOM 2647 C C . THR A 1 338 ? 21.567 -10.902 26.524 1.00 34.94 338 THR A C 1
ATOM 2649 O O . THR A 1 338 ? 21.958 -11.912 25.942 1.00 34.94 338 THR A O 1
ATOM 2652 N N . ASN A 1 339 ? 22.374 -9.954 27.001 1.00 37.91 339 ASN A N 1
ATOM 2653 C CA . ASN A 1 339 ? 23.835 -9.970 27.025 1.00 37.91 339 ASN A CA 1
ATOM 2654 C C . ASN A 1 339 ? 24.420 -11.349 27.378 1.00 37.91 339 ASN A C 1
ATOM 2656 O O . ASN A 1 339 ? 24.503 -11.705 28.552 1.00 37.91 339 ASN A O 1
ATOM 2660 N N . LEU A 1 340 ? 24.901 -12.086 26.377 1.00 34.62 340 LEU A N 1
ATOM 2661 C CA . LEU A 1 340 ? 25.842 -13.182 26.584 1.00 34.62 340 LEU A CA 1
ATOM 2662 C C . LEU A 1 340 ? 26.850 -13.199 25.425 1.00 34.62 340 LEU A C 1
ATOM 2664 O O . LEU A 1 340 ? 26.433 -13.188 24.264 1.00 34.62 340 LEU A O 1
ATOM 2668 N N . PRO A 1 341 ? 28.167 -13.202 25.691 1.00 39.78 341 PRO A N 1
ATOM 2669 C CA . PRO A 1 341 ? 29.155 -13.181 24.630 1.00 39.78 341 PRO A CA 1
ATOM 2670 C C . PRO A 1 341 ? 29.393 -14.616 24.159 1.00 39.78 341 PRO A C 1
ATOM 2672 O O . PRO A 1 341 ? 30.044 -15.395 24.849 1.00 39.78 341 PRO A O 1
ATOM 2675 N N . LEU A 1 342 ? 28.904 -14.982 22.974 1.00 34.44 342 LEU A N 1
ATOM 2676 C CA . LEU A 1 342 ? 29.398 -16.179 22.294 1.00 34.44 342 LEU A CA 1
ATOM 2677 C C . LEU A 1 342 ? 29.823 -15.865 20.861 1.00 34.44 342 LEU A C 1
ATOM 2679 O O . LEU A 1 342 ? 29.022 -15.715 19.942 1.00 34.44 342 LEU A O 1
ATOM 2683 N N . ASN A 1 343 ? 31.144 -15.815 20.699 1.00 39.59 343 ASN A N 1
ATOM 2684 C CA . ASN A 1 343 ? 31.845 -15.980 19.438 1.00 39.59 343 ASN A CA 1
ATOM 2685 C C . ASN A 1 343 ? 31.631 -17.426 18.958 1.00 39.59 343 ASN A C 1
ATOM 2687 O O . ASN A 1 343 ? 32.375 -18.325 19.345 1.00 39.59 343 ASN A O 1
ATOM 2691 N N . LEU A 1 344 ? 30.624 -17.672 18.118 1.00 34.19 344 LEU A N 1
ATOM 2692 C CA . LEU A 1 344 ? 30.566 -18.901 17.327 1.00 34.19 344 LEU A CA 1
ATOM 2693 C C . LEU A 1 344 ? 30.313 -18.587 15.855 1.00 34.19 344 LEU A C 1
ATOM 2695 O O . LEU A 1 344 ? 29.292 -18.027 15.461 1.00 34.19 344 LEU A O 1
ATOM 2699 N N . LYS A 1 345 ? 31.280 -18.987 15.029 1.00 38.53 345 LYS A N 1
ATOM 2700 C CA . LYS A 1 345 ? 31.198 -18.988 13.571 1.00 38.53 345 LYS A CA 1
ATOM 2701 C C . LYS A 1 345 ? 30.243 -20.124 13.164 1.00 38.53 345 LYS A C 1
ATOM 2703 O O . LYS A 1 345 ? 30.622 -21.291 13.193 1.00 38.53 345 LYS A O 1
ATOM 2708 N N . VAL A 1 346 ? 28.995 -19.799 12.831 1.00 36.47 346 VAL A N 1
ATOM 2709 C CA . VAL A 1 346 ? 27.981 -20.786 12.419 1.00 36.47 346 VAL A CA 1
ATOM 2710 C C . VAL A 1 346 ? 28.242 -21.211 10.971 1.00 36.47 346 VAL A C 1
ATOM 2712 O O . VAL A 1 346 ? 28.267 -20.366 10.079 1.00 36.47 346 VAL A O 1
ATOM 2715 N N . LYS A 1 347 ? 28.458 -22.514 10.736 1.00 33.53 347 LYS A N 1
ATOM 2716 C CA . LYS A 1 347 ? 28.807 -23.068 9.412 1.00 33.53 347 LYS A CA 1
ATOM 2717 C C . LYS A 1 347 ? 27.824 -24.109 8.854 1.00 33.53 347 LYS A C 1
ATOM 2719 O O . LYS A 1 347 ? 28.135 -24.727 7.846 1.00 33.53 347 LYS A O 1
ATOM 2724 N N . SER A 1 348 ? 26.647 -24.317 9.452 1.00 37.84 348 SER A N 1
ATOM 2725 C CA . SER A 1 348 ? 25.607 -25.175 8.852 1.00 37.84 348 SER A CA 1
ATOM 2726 C C . SER A 1 348 ? 24.229 -24.976 9.494 1.00 37.84 348 SER A C 1
ATOM 2728 O O . SER A 1 348 ? 24.118 -24.923 10.721 1.00 37.84 348 SER A O 1
ATOM 2730 N N . LYS A 1 349 ? 23.182 -24.920 8.653 1.00 41.97 349 LYS A N 1
ATOM 2731 C CA . LYS A 1 349 ? 21.756 -24.765 9.016 1.00 41.97 349 LYS A CA 1
ATOM 2732 C C . LYS A 1 349 ? 21.214 -25.921 9.883 1.00 41.97 349 LYS A C 1
ATOM 2734 O O . LYS A 1 349 ? 20.204 -25.746 10.553 1.00 41.97 349 LYS A O 1
ATOM 2739 N N . SER A 1 350 ? 21.889 -27.076 9.936 1.00 41.09 350 SER A N 1
ATOM 2740 C CA . SER A 1 350 ? 21.417 -28.250 10.699 1.00 41.09 350 SER A CA 1
ATOM 2741 C C . SER A 1 350 ? 21.630 -28.164 12.218 1.00 41.09 350 SER A C 1
ATOM 2743 O O . SER A 1 350 ? 21.004 -28.912 12.963 1.00 41.09 350 SER A O 1
ATOM 2745 N N . PHE A 1 351 ? 22.484 -27.260 12.712 1.00 32.78 351 PHE A N 1
ATOM 2746 C CA . PHE A 1 351 ? 22.849 -27.239 14.138 1.00 32.78 351 PHE A CA 1
ATOM 2747 C C . PHE A 1 351 ? 21.836 -26.509 15.039 1.00 32.78 351 PHE A C 1
ATOM 2749 O O . PHE A 1 351 ? 21.916 -26.597 16.261 1.00 32.78 351 PHE A O 1
ATOM 2756 N N . PHE A 1 352 ? 20.860 -25.807 14.457 1.00 38.12 352 PHE A N 1
ATOM 2757 C CA . PHE A 1 352 ? 19.892 -25.009 15.217 1.00 38.12 352 PHE A CA 1
ATOM 2758 C C . PHE A 1 352 ? 18.757 -25.844 15.840 1.00 38.12 352 PHE A C 1
ATOM 2760 O O . PHE A 1 352 ? 17.980 -25.327 16.633 1.00 38.12 352 PHE A O 1
ATOM 2767 N N . LEU A 1 353 ? 18.653 -27.137 15.502 1.00 40.25 353 LEU A N 1
ATOM 2768 C CA . LEU A 1 353 ? 17.518 -27.975 15.903 1.00 40.25 353 LEU A CA 1
ATOM 2769 C C . LEU A 1 353 ? 17.696 -28.692 17.256 1.00 40.25 353 LEU A C 1
ATOM 2771 O O . LEU A 1 353 ? 16.732 -29.263 17.756 1.00 40.25 353 LEU A O 1
ATOM 2775 N N . CYS A 1 354 ? 18.898 -28.703 17.849 1.00 32.84 354 CYS A N 1
ATOM 2776 C CA . CYS A 1 354 ? 19.220 -29.656 18.926 1.00 32.84 354 CYS A CA 1
ATOM 2777 C C . CYS A 1 354 ? 19.349 -29.069 20.346 1.00 32.84 354 CYS A C 1
ATOM 2779 O O . CYS A 1 354 ? 19.489 -29.824 21.305 1.00 32.84 354 CYS A O 1
ATOM 2781 N N . LEU A 1 355 ? 19.259 -27.752 20.532 1.00 36.34 355 LEU A N 1
ATOM 2782 C CA . LEU A 1 355 ? 19.151 -27.141 21.860 1.00 36.34 355 LEU A CA 1
ATOM 2783 C C . LEU A 1 355 ? 18.132 -26.008 21.789 1.00 36.34 355 LEU A C 1
ATOM 2785 O O . LEU A 1 355 ? 18.340 -25.113 20.990 1.00 36.34 355 LEU A O 1
ATOM 2789 N N . PHE A 1 356 ? 17.079 -26.074 22.612 1.00 33.91 356 PHE A N 1
ATOM 2790 C CA . PHE A 1 356 ? 16.161 -25.008 23.075 1.00 33.91 356 PHE A CA 1
ATOM 2791 C C . PHE A 1 356 ? 14.691 -25.477 23.060 1.00 33.91 356 PHE A C 1
ATOM 2793 O O . PHE A 1 356 ? 13.944 -25.146 22.142 1.00 33.91 356 PHE A O 1
ATOM 2800 N N . PRO A 1 357 ? 14.213 -26.196 24.099 1.00 39.44 357 PRO A N 1
ATOM 2801 C CA . PRO A 1 357 ? 12.821 -26.637 24.177 1.00 39.44 357 PRO A CA 1
ATOM 2802 C C . PRO A 1 357 ? 11.865 -25.562 24.744 1.00 39.44 357 PRO A C 1
ATOM 2804 O O . PRO A 1 357 ? 10.804 -25.912 25.248 1.00 39.44 357 PRO A O 1
ATOM 2807 N N . PHE A 1 358 ? 12.215 -24.264 24.714 1.00 34.91 358 PHE A N 1
ATOM 2808 C CA . PHE A 1 358 ? 11.442 -23.224 25.424 1.00 34.91 358 PHE A CA 1
ATOM 2809 C C . PHE A 1 358 ? 11.208 -21.904 24.670 1.00 34.91 358 PHE A C 1
ATOM 2811 O O . PHE A 1 358 ? 10.821 -20.909 25.278 1.00 34.91 358 PHE A O 1
ATOM 2818 N N . PHE A 1 359 ? 11.397 -21.867 23.349 1.00 33.62 359 PHE A N 1
ATOM 2819 C CA . PHE A 1 359 ? 10.963 -20.717 22.551 1.00 33.62 359 PHE A CA 1
ATOM 2820 C C . PHE A 1 359 ? 9.623 -21.024 21.881 1.00 33.62 359 PHE A C 1
ATOM 2822 O O . PHE A 1 359 ? 9.523 -21.903 21.028 1.00 33.62 359 PHE A O 1
ATOM 2829 N N . LEU A 1 360 ? 8.588 -20.281 22.280 1.00 35.91 360 LEU A N 1
ATOM 2830 C CA . LEU A 1 360 ? 7.324 -20.168 21.556 1.00 35.91 360 LEU A CA 1
ATOM 2831 C C . LEU A 1 360 ? 7.624 -19.773 20.101 1.00 35.91 360 LEU A C 1
ATOM 2833 O O . LEU A 1 360 ? 7.952 -18.623 19.811 1.00 35.91 360 LEU A O 1
ATOM 2837 N N . LEU A 1 361 ? 7.535 -20.748 19.194 1.00 36.78 361 LEU A N 1
ATOM 2838 C CA . LEU A 1 361 ? 7.582 -20.545 17.749 1.00 36.78 361 LEU A CA 1
ATOM 2839 C C . LEU A 1 361 ? 6.342 -19.733 17.329 1.00 36.78 361 LEU A C 1
ATOM 2841 O O . LEU A 1 361 ? 5.259 -20.274 17.114 1.00 36.78 361 LEU A O 1
ATOM 2845 N N . TYR A 1 362 ? 6.494 -18.414 17.241 1.00 36.59 362 TYR A N 1
ATOM 2846 C CA . TYR A 1 362 ? 5.534 -17.524 16.583 1.00 36.59 362 TYR A CA 1
ATOM 2847 C C . TYR A 1 362 ? 5.550 -17.760 15.056 1.00 36.59 362 TYR A C 1
ATOM 2849 O O . TYR A 1 362 ? 6.496 -18.353 14.532 1.00 36.59 362 TYR A O 1
ATOM 2857 N N . PRO A 1 363 ? 4.468 -17.406 14.335 1.00 37.69 363 PRO A N 1
ATOM 2858 C CA . PRO A 1 363 ? 3.994 -18.158 13.181 1.00 37.69 363 PRO A CA 1
ATOM 2859 C C . PRO A 1 363 ? 5.025 -18.184 12.056 1.00 37.69 363 PRO A C 1
ATOM 2861 O O . PRO A 1 363 ? 5.454 -17.139 11.571 1.00 37.69 363 PRO A O 1
ATOM 2864 N N . LEU A 1 364 ? 5.361 -19.396 11.602 1.00 43.69 364 LEU A N 1
ATOM 2865 C CA . LEU A 1 364 ? 6.000 -19.627 10.310 1.00 43.69 364 LEU A CA 1
ATOM 2866 C C . LEU A 1 364 ? 5.192 -18.863 9.256 1.00 43.69 364 LEU A C 1
ATOM 2868 O O . LEU A 1 364 ? 4.067 -19.253 8.929 1.00 43.69 364 LEU A O 1
ATOM 2872 N N . TYR A 1 365 ? 5.740 -17.759 8.747 1.00 47.16 365 TYR A N 1
ATOM 2873 C CA . TYR A 1 365 ? 5.147 -17.046 7.624 1.00 47.16 365 TYR A CA 1
ATOM 2874 C C . TYR A 1 365 ? 5.266 -17.949 6.407 1.00 47.16 365 TYR A C 1
ATOM 2876 O O . TYR A 1 365 ? 6.276 -17.932 5.709 1.00 47.16 365 TYR A O 1
ATOM 2884 N N . ARG A 1 366 ? 4.232 -18.772 6.213 1.00 54.06 366 ARG A N 1
ATOM 2885 C CA . ARG A 1 366 ? 4.012 -19.530 4.993 1.00 54.06 366 ARG A CA 1
ATOM 2886 C C . ARG A 1 366 ? 3.765 -18.542 3.860 1.00 54.06 366 ARG A C 1
ATOM 2888 O O . ARG A 1 366 ? 2.812 -17.771 3.932 1.00 54.06 366 ARG A O 1
ATOM 2895 N N . ASN A 1 367 ? 4.618 -18.610 2.846 1.00 67.94 367 ASN A N 1
ATOM 2896 C CA . ASN A 1 367 ? 4.513 -17.954 1.550 1.00 67.94 367 ASN A CA 1
ATOM 2897 C C . ASN A 1 367 ? 4.606 -16.428 1.657 1.00 67.94 367 ASN A C 1
ATOM 2899 O O . ASN A 1 367 ? 3.613 -15.711 1.775 1.00 67.94 367 ASN A O 1
ATOM 2903 N N . PHE A 1 368 ? 5.843 -15.938 1.647 1.00 81.81 368 PHE A N 1
ATOM 2904 C CA . PHE A 1 368 ? 6.167 -14.534 1.841 1.00 81.81 368 PHE A CA 1
ATOM 2905 C C . PHE A 1 368 ? 6.185 -13.769 0.514 1.00 81.81 368 PHE A C 1
ATOM 2907 O O . PHE A 1 368 ? 5.310 -12.938 0.261 1.00 81.81 368 PHE A O 1
ATOM 2914 N N . MET A 1 369 ? 7.145 -14.080 -0.358 1.00 89.81 369 MET A N 1
ATOM 2915 C CA . MET A 1 369 ? 7.323 -13.379 -1.629 1.00 89.81 369 MET A CA 1
ATOM 2916 C C . MET A 1 369 ? 8.037 -14.232 -2.672 1.00 89.81 369 MET A C 1
ATOM 2918 O O . MET A 1 369 ? 8.746 -15.181 -2.328 1.00 89.81 369 MET A O 1
ATOM 2922 N N . ILE A 1 370 ? 7.900 -13.835 -3.933 1.00 90.88 370 ILE A N 1
ATOM 2923 C CA . ILE A 1 370 ? 8.695 -14.335 -5.055 1.00 90.88 370 ILE A CA 1
ATOM 2924 C C . ILE A 1 370 ? 9.465 -13.182 -5.698 1.00 90.88 370 ILE A C 1
ATOM 2926 O O . ILE A 1 370 ? 8.892 -12.130 -5.966 1.00 90.88 370 ILE A O 1
ATOM 2930 N N . GLN A 1 371 ? 10.764 -13.371 -5.912 1.00 91.69 371 GLN A N 1
ATOM 2931 C CA . GLN A 1 371 ? 11.709 -12.361 -6.383 1.00 91.69 371 GLN A CA 1
ATOM 2932 C C . GLN A 1 371 ? 12.305 -12.775 -7.731 1.00 91.69 371 GLN A C 1
ATOM 2934 O O . GLN A 1 371 ? 12.669 -13.935 -7.951 1.00 91.69 371 GLN A O 1
ATOM 2939 N N . GLY A 1 372 ? 12.387 -11.804 -8.636 1.00 90.94 372 GLY A N 1
ATOM 2940 C CA . GLY A 1 372 ? 12.894 -11.959 -9.994 1.00 90.94 372 GLY A CA 1
ATOM 2941 C C . GLY A 1 372 ? 13.582 -10.688 -10.491 1.00 90.94 372 GLY A C 1
ATOM 2942 O O . GLY A 1 372 ? 13.891 -9.784 -9.712 1.00 90.94 372 GLY A O 1
ATOM 2943 N N . GLY A 1 373 ? 13.839 -10.628 -11.797 1.00 87.94 373 GLY A N 1
ATOM 2944 C CA . GLY A 1 373 ? 14.459 -9.461 -12.429 1.00 87.94 373 GLY A CA 1
ATOM 2945 C C . GLY A 1 373 ? 15.985 -9.387 -12.320 1.00 87.94 373 GLY A C 1
ATOM 2946 O O . GLY A 1 373 ? 16.543 -8.309 -12.486 1.00 87.94 373 GLY A O 1
ATOM 2947 N N . ASP A 1 374 ? 16.659 -10.511 -12.052 1.00 90.12 374 ASP A N 1
ATOM 2948 C CA . ASP A 1 374 ? 18.123 -10.609 -12.121 1.00 90.12 374 ASP A CA 1
ATOM 2949 C C . ASP A 1 374 ? 18.534 -11.372 -13.396 1.00 90.12 374 ASP A C 1
ATOM 2951 O O . ASP A 1 374 ? 18.220 -12.564 -13.496 1.00 90.12 374 ASP A O 1
ATOM 2955 N N . PRO A 1 375 ? 19.254 -10.746 -14.349 1.00 87.31 375 PRO A N 1
ATOM 2956 C CA . PRO A 1 375 ? 19.724 -11.412 -15.564 1.00 87.31 375 PRO A CA 1
ATOM 2957 C C . PRO A 1 375 ? 20.738 -12.530 -15.305 1.00 87.31 375 PRO A C 1
ATOM 2959 O O . PRO A 1 375 ? 20.874 -13.442 -16.114 1.00 87.31 375 PRO A O 1
ATOM 2962 N N . THR A 1 376 ? 21.451 -12.478 -14.179 1.00 86.31 376 THR A N 1
ATOM 2963 C CA . THR A 1 376 ? 22.446 -13.492 -13.807 1.00 86.31 376 THR A CA 1
ATOM 2964 C C . THR A 1 376 ? 21.823 -14.693 -13.095 1.00 86.31 376 THR A C 1
ATOM 2966 O O . THR A 1 376 ? 22.465 -15.733 -12.979 1.00 86.31 376 THR A O 1
ATOM 2969 N N . GLY A 1 377 ? 20.595 -14.557 -12.578 1.00 83.06 377 GLY A N 1
ATOM 2970 C CA . GLY A 1 377 ? 19.925 -15.585 -11.774 1.00 83.06 377 GLY A CA 1
ATOM 2971 C C . GLY A 1 377 ? 20.588 -15.878 -10.420 1.00 83.06 377 GLY A C 1
ATOM 2972 O O . GLY A 1 377 ? 20.225 -16.851 -9.759 1.00 83.06 377 GLY A O 1
ATOM 2973 N N . THR A 1 378 ? 21.561 -15.068 -9.991 1.00 84.12 378 THR A N 1
ATOM 2974 C CA . THR A 1 378 ? 22.321 -15.296 -8.750 1.00 84.12 378 THR A CA 1
ATOM 2975 C C . THR A 1 378 ? 21.658 -14.668 -7.522 1.00 84.12 378 THR A C 1
ATOM 2977 O O . THR A 1 378 ? 21.849 -15.161 -6.409 1.00 84.12 378 THR A O 1
ATOM 2980 N N . GLY A 1 379 ? 20.854 -13.623 -7.728 1.00 82.38 379 GLY A N 1
ATOM 2981 C CA . GLY A 1 379 ? 20.219 -12.785 -6.712 1.00 82.38 379 GLY A CA 1
ATOM 2982 C C . GLY A 1 379 ? 20.955 -11.472 -6.429 1.00 82.38 379 GLY A C 1
ATOM 2983 O O . GLY A 1 379 ? 20.441 -10.643 -5.681 1.00 82.38 379 GLY A O 1
ATOM 2984 N N . SER A 1 380 ? 22.124 -11.253 -7.033 1.00 84.00 380 SER A N 1
ATOM 2985 C CA . SER A 1 380 ? 22.964 -10.066 -6.799 1.00 84.00 380 SER A CA 1
ATOM 2986 C C . SER A 1 380 ? 23.145 -9.190 -8.039 1.00 84.00 380 SER A C 1
ATOM 2988 O O . SER A 1 380 ? 23.756 -8.128 -7.938 1.00 84.00 380 SER A O 1
ATOM 2990 N N . GLY A 1 381 ? 22.669 -9.632 -9.205 1.00 86.38 381 GLY A N 1
ATOM 2991 C CA . GLY A 1 381 ? 22.813 -8.891 -10.456 1.00 86.38 381 GLY A CA 1
ATOM 2992 C C . GLY A 1 381 ? 21.652 -7.938 -10.731 1.00 86.38 381 GLY A C 1
ATOM 2993 O O . GLY A 1 381 ? 20.731 -7.790 -9.934 1.00 86.38 381 GLY A O 1
ATOM 2994 N N . GLY A 1 382 ? 21.679 -7.302 -11.896 1.00 86.50 382 GLY A N 1
ATOM 2995 C CA . GLY A 1 382 ? 20.616 -6.404 -12.335 1.00 86.50 382 GLY A CA 1
ATOM 2996 C C . GLY A 1 382 ? 20.999 -4.934 -12.221 1.00 86.50 382 GLY A C 1
ATOM 2997 O O . GLY A 1 382 ? 21.418 -4.449 -11.173 1.00 86.50 382 GLY A O 1
ATOM 2998 N N . GLU A 1 383 ? 20.833 -4.216 -13.325 1.00 90.06 383 GLU A N 1
ATOM 2999 C CA . GLU A 1 383 ? 21.157 -2.797 -13.445 1.00 90.06 383 GLU A CA 1
ATOM 3000 C C . GLU A 1 383 ? 19.912 -2.026 -13.866 1.00 90.06 383 GLU A C 1
ATOM 3002 O O . GLU A 1 383 ? 19.060 -2.566 -14.566 1.00 90.06 383 GLU A O 1
ATOM 3007 N N . SER A 1 384 ? 19.808 -0.769 -13.436 1.00 91.81 384 SER A N 1
ATOM 3008 C CA . SER A 1 384 ? 18.749 0.129 -13.900 1.00 91.81 384 SER A CA 1
ATOM 3009 C C . SER A 1 384 ? 19.006 0.587 -15.339 1.00 91.81 384 SER A C 1
ATOM 3011 O O . SER A 1 384 ? 20.134 0.525 -15.838 1.00 91.81 384 SER A O 1
ATOM 3013 N N . ILE A 1 385 ? 17.999 1.186 -15.973 1.00 88.25 385 ILE A N 1
ATOM 3014 C CA . ILE A 1 385 ? 18.135 1.777 -17.316 1.00 88.25 385 ILE A CA 1
ATOM 3015 C C . ILE A 1 385 ? 19.168 2.910 -17.401 1.00 88.25 385 ILE A C 1
ATOM 3017 O O . ILE A 1 385 ? 19.611 3.268 -18.490 1.00 88.25 385 ILE A O 1
ATOM 3021 N N . TRP A 1 386 ? 19.552 3.486 -16.260 1.00 85.88 386 TRP A N 1
ATOM 3022 C CA . TRP A 1 386 ? 20.534 4.567 -16.173 1.00 85.88 386 TRP A CA 1
ATOM 3023 C C . TRP A 1 386 ? 21.955 4.061 -15.886 1.00 85.88 386 TRP A C 1
ATOM 3025 O O . TRP A 1 386 ? 22.865 4.876 -15.723 1.00 85.88 386 TRP A O 1
ATOM 3035 N N . GLY A 1 387 ? 22.150 2.743 -15.755 1.00 87.38 387 GLY A N 1
ATOM 3036 C CA . GLY A 1 387 ? 23.432 2.128 -15.388 1.00 87.38 387 GLY A CA 1
ATOM 3037 C C . GLY A 1 387 ? 23.897 2.449 -13.962 1.00 87.38 387 GLY A C 1
ATOM 3038 O O . GLY A 1 387 ? 25.041 2.185 -13.603 1.00 87.38 387 GLY A O 1
ATOM 3039 N N . LYS A 1 388 ? 23.039 3.065 -13.138 1.00 89.62 388 LYS A N 1
ATOM 3040 C CA . LYS A 1 388 ? 23.326 3.443 -11.746 1.00 89.62 388 LYS A CA 1
ATOM 3041 C C . LYS A 1 388 ? 22.108 3.192 -10.858 1.00 89.62 388 LYS A C 1
ATOM 3043 O O . LYS A 1 388 ? 20.984 3.388 -11.327 1.00 89.62 388 LYS A O 1
ATOM 3048 N N . PRO A 1 389 ? 22.289 2.825 -9.579 1.00 90.19 389 PRO A N 1
ATOM 3049 C CA . PRO A 1 389 ? 21.163 2.676 -8.668 1.00 90.19 389 PRO A CA 1
ATOM 3050 C C . PRO A 1 389 ? 20.370 3.980 -8.521 1.00 90.19 389 PRO A C 1
ATOM 3052 O O . PRO A 1 389 ? 20.945 5.072 -8.572 1.00 90.19 389 PRO A O 1
ATOM 3055 N N . PHE A 1 390 ? 19.052 3.873 -8.351 1.00 90.19 390 PHE A N 1
ATOM 3056 C CA . PHE A 1 390 ? 18.167 5.035 -8.233 1.00 90.19 390 PHE A CA 1
ATOM 3057 C C . PHE A 1 390 ? 17.428 5.099 -6.887 1.00 90.19 390 PHE A C 1
ATOM 3059 O O . PHE A 1 390 ? 17.292 4.114 -6.157 1.00 90.19 390 PHE A O 1
ATOM 3066 N N . LYS A 1 391 ? 16.954 6.308 -6.558 1.00 91.38 391 LYS A N 1
ATOM 3067 C CA . LYS A 1 391 ? 16.316 6.641 -5.276 1.00 91.38 391 LYS A CA 1
ATOM 3068 C C . LYS A 1 391 ? 15.021 5.857 -5.024 1.00 91.38 391 LYS A C 1
ATOM 3070 O O . LYS A 1 391 ? 14.254 5.646 -5.956 1.00 91.38 391 LYS A O 1
ATOM 3075 N N . ASP A 1 392 ? 14.754 5.527 -3.759 1.00 90.69 392 ASP A N 1
ATOM 3076 C CA . ASP A 1 392 ? 13.444 5.028 -3.325 1.00 90.69 392 ASP A CA 1
ATOM 3077 C C . ASP A 1 392 ? 12.338 6.090 -3.462 1.00 90.69 392 ASP A C 1
ATOM 3079 O O . ASP A 1 392 ? 12.558 7.276 -3.197 1.00 90.69 392 ASP A O 1
ATOM 3083 N N . GLU A 1 393 ? 11.134 5.651 -3.835 1.00 89.06 393 GLU A N 1
ATOM 3084 C CA . GLU A 1 393 ? 9.931 6.482 -3.992 1.00 89.06 393 GLU A CA 1
ATOM 3085 C C . GLU A 1 393 ? 8.841 6.010 -3.016 1.00 89.06 393 GLU A C 1
ATOM 3087 O O . GLU A 1 393 ? 7.841 5.400 -3.386 1.00 89.06 393 GLU A O 1
ATOM 3092 N N . LEU A 1 394 ? 9.055 6.265 -1.725 1.00 89.38 394 LEU A N 1
ATOM 3093 C CA . LEU A 1 394 ? 8.166 5.800 -0.659 1.00 89.38 394 LEU A CA 1
ATOM 3094 C C . LEU A 1 394 ? 6.942 6.718 -0.514 1.00 89.38 394 LEU A C 1
ATOM 3096 O O . LEU A 1 394 ? 7.077 7.937 -0.404 1.00 89.38 394 LEU A O 1
ATOM 3100 N N . ASN A 1 395 ? 5.741 6.136 -0.457 1.00 87.06 395 ASN A N 1
ATOM 3101 C CA . ASN A 1 395 ? 4.490 6.872 -0.254 1.00 87.06 395 ASN A CA 1
ATOM 3102 C C . ASN A 1 395 ? 3.609 6.173 0.792 1.00 87.06 395 ASN A C 1
ATOM 3104 O O . ASN A 1 395 ? 3.479 4.954 0.775 1.00 87.06 395 ASN A O 1
ATOM 3108 N N . SER A 1 396 ? 2.950 6.936 1.670 1.00 87.19 396 SER A N 1
ATOM 3109 C CA . SER A 1 396 ? 2.051 6.394 2.701 1.00 87.19 396 SER A CA 1
ATOM 3110 C C . SER A 1 396 ? 0.811 5.692 2.137 1.00 87.19 396 SER A C 1
ATOM 3112 O O . SER A 1 396 ? 0.210 4.873 2.827 1.00 87.19 396 SER A O 1
ATOM 3114 N N . LYS A 1 397 ? 0.429 5.986 0.888 1.00 87.69 397 LYS A N 1
ATOM 3115 C CA . LYS A 1 397 ? -0.688 5.325 0.195 1.00 87.69 397 LYS A CA 1
ATOM 3116 C C . LYS A 1 397 ? -0.323 3.944 -0.347 1.00 87.69 397 LYS A C 1
ATOM 3118 O O . LYS A 1 397 ? -1.205 3.105 -0.501 1.00 87.69 397 LYS A O 1
ATOM 3123 N N . LEU A 1 398 ? 0.952 3.727 -0.666 1.00 88.69 398 LEU A N 1
ATOM 3124 C CA . LEU A 1 398 ? 1.446 2.494 -1.270 1.00 88.69 398 LEU A CA 1
ATOM 3125 C C . LEU A 1 398 ? 2.152 1.670 -0.197 1.00 88.69 398 LEU A C 1
ATOM 3127 O O . LEU A 1 398 ? 3.347 1.813 0.053 1.00 88.69 398 LEU A O 1
ATOM 3131 N N . LEU A 1 399 ? 1.373 0.825 0.471 1.00 92.38 399 LEU A N 1
ATOM 3132 C CA . LEU A 1 399 ? 1.852 -0.076 1.512 1.00 92.38 399 LEU A CA 1
ATOM 3133 C C . LEU A 1 399 ? 1.880 -1.513 0.990 1.00 92.38 399 LEU A C 1
ATOM 3135 O O . LEU A 1 399 ? 1.127 -1.878 0.089 1.00 92.38 399 LEU A O 1
ATOM 3139 N N . HIS A 1 400 ? 2.692 -2.360 1.620 1.00 92.00 400 HIS A N 1
ATOM 3140 C CA . HIS A 1 400 ? 2.759 -3.801 1.368 1.00 92.00 400 HIS A CA 1
ATOM 3141 C C . HIS A 1 400 ? 1.563 -4.523 2.010 1.00 92.00 400 HIS A C 1
ATOM 3143 O O . HIS A 1 400 ? 1.713 -5.440 2.821 1.00 92.00 400 HIS A O 1
ATOM 3149 N N . SER A 1 401 ? 0.357 -4.055 1.694 1.00 88.62 401 SER A N 1
ATOM 3150 C CA . SER A 1 401 ? -0.905 -4.598 2.177 1.00 88.62 401 SER A CA 1
ATOM 3151 C C . SER A 1 401 ? -1.607 -5.327 1.040 1.00 88.62 401 SER A C 1
ATOM 3153 O O . SER A 1 401 ? -1.919 -4.733 0.013 1.00 88.62 401 SER A O 1
ATOM 3155 N N . GLY A 1 402 ? -1.866 -6.614 1.236 1.00 87.44 402 GLY A N 1
ATOM 3156 C CA . GLY A 1 402 ? -2.531 -7.472 0.268 1.00 87.44 402 GLY A CA 1
ATOM 3157 C C . GLY A 1 402 ? -1.584 -8.415 -0.466 1.00 87.44 402 GLY A C 1
ATOM 3158 O O . GLY A 1 402 ? -0.359 -8.289 -0.442 1.00 87.44 402 GLY A O 1
ATOM 3159 N N . ARG A 1 403 ? -2.194 -9.409 -1.107 1.00 91.31 403 ARG A N 1
ATOM 3160 C CA . ARG A 1 403 ? -1.533 -10.337 -2.025 1.00 91.31 403 ARG A CA 1
ATOM 3161 C C . ARG A 1 403 ? -1.415 -9.686 -3.399 1.00 91.31 403 ARG A C 1
ATOM 3163 O O . ARG A 1 403 ? -2.344 -9.020 -3.838 1.00 91.31 403 ARG A O 1
ATOM 3170 N N . GLY A 1 404 ? -0.302 -9.927 -4.084 1.00 91.31 404 GLY A N 1
ATOM 3171 C CA . GLY A 1 404 ? -0.052 -9.417 -5.429 1.00 91.31 404 GLY A CA 1
ATOM 3172 C C . GLY A 1 404 ? 0.547 -8.012 -5.467 1.00 91.31 404 GLY A C 1
ATOM 3173 O O . GLY A 1 404 ? 0.638 -7.439 -6.543 1.00 91.31 404 GLY A O 1
ATOM 3174 N N . VAL A 1 405 ? 0.967 -7.438 -4.338 1.00 94.56 405 VAL A N 1
ATOM 3175 C CA . VAL A 1 405 ? 1.707 -6.165 -4.348 1.00 94.56 405 VAL A CA 1
ATOM 3176 C C . VAL A 1 405 ? 3.079 -6.378 -4.990 1.00 94.56 405 VAL A C 1
ATOM 3178 O O . VAL A 1 405 ? 3.776 -7.333 -4.638 1.00 94.56 405 VAL A O 1
ATOM 3181 N N . VAL A 1 406 ? 3.459 -5.486 -5.908 1.00 94.56 406 VAL A N 1
ATOM 3182 C CA . VAL A 1 406 ? 4.737 -5.500 -6.630 1.00 94.56 406 VAL A CA 1
ATOM 3183 C C . VAL A 1 406 ? 5.624 -4.366 -6.121 1.00 94.56 406 VAL A C 1
ATOM 3185 O O . VAL A 1 406 ? 5.208 -3.204 -6.065 1.00 94.56 406 VAL A O 1
ATOM 3188 N N . SER A 1 407 ? 6.850 -4.709 -5.734 1.00 94.88 407 SER A N 1
ATOM 3189 C CA . SER A 1 407 ? 7.787 -3.789 -5.087 1.00 94.88 407 SER A CA 1
ATOM 3190 C C . SER A 1 407 ? 9.227 -4.058 -5.523 1.00 94.88 407 SER A C 1
ATOM 3192 O O . SER A 1 407 ? 9.564 -5.171 -5.933 1.00 94.88 407 SER A O 1
ATOM 3194 N N . MET A 1 408 ? 10.077 -3.033 -5.473 1.00 94.19 408 MET A N 1
ATOM 3195 C CA . MET A 1 408 ? 11.486 -3.135 -5.868 1.00 94.19 408 MET A CA 1
ATOM 3196 C C . MET A 1 408 ? 12.330 -3.829 -4.800 1.00 94.19 408 MET A C 1
ATOM 3198 O O . MET A 1 408 ? 12.249 -3.506 -3.612 1.00 94.19 408 MET A O 1
ATOM 3202 N N . ALA A 1 409 ? 13.207 -4.735 -5.234 1.00 92.88 409 ALA A N 1
ATOM 3203 C CA . ALA A 1 409 ? 14.248 -5.277 -4.373 1.00 92.88 409 ALA A CA 1
ATOM 3204 C C . ALA A 1 409 ? 15.419 -4.285 -4.295 1.00 92.88 409 ALA A C 1
ATOM 3206 O O . ALA A 1 409 ? 15.827 -3.699 -5.298 1.00 92.88 409 ALA A O 1
ATOM 3207 N N . ASN A 1 410 ? 15.957 -4.101 -3.091 1.00 91.56 410 ASN A N 1
ATOM 3208 C CA . ASN A 1 410 ? 17.098 -3.229 -2.835 1.00 91.56 410 ASN A CA 1
ATOM 3209 C C . ASN A 1 410 ? 18.020 -3.851 -1.772 1.00 91.56 410 ASN A C 1
ATOM 3211 O O . ASN A 1 410 ? 17.635 -4.784 -1.064 1.00 91.56 410 ASN A O 1
ATOM 3215 N N . SER A 1 411 ? 19.239 -3.322 -1.672 1.00 87.62 411 SER A N 1
ATOM 3216 C CA . SER A 1 411 ? 20.271 -3.747 -0.711 1.00 87.62 411 SER A CA 1
ATOM 3217 C C . SER A 1 411 ? 20.542 -2.673 0.350 1.00 87.62 411 SER A C 1
ATOM 3219 O O . SER A 1 411 ? 21.587 -2.667 0.998 1.00 87.62 411 SER A O 1
ATOM 3221 N N . GLY A 1 412 ? 19.610 -1.732 0.506 1.00 86.62 412 GLY A N 1
ATOM 3222 C CA . GLY A 1 412 ? 19.738 -0.541 1.338 1.00 86.62 412 GLY A CA 1
ATOM 3223 C C . GLY A 1 412 ? 19.064 0.681 0.704 1.00 86.62 412 GLY A C 1
ATOM 3224 O O . GLY A 1 412 ? 18.585 0.601 -0.433 1.00 86.62 412 GLY A O 1
ATOM 3225 N N . PRO A 1 413 ? 19.036 1.823 1.411 1.00 86.44 413 PRO A N 1
ATOM 3226 C CA . PRO A 1 413 ? 18.386 3.036 0.922 1.00 86.44 413 PRO A CA 1
ATOM 3227 C C . PRO A 1 413 ? 18.959 3.505 -0.422 1.00 86.44 413 PRO A C 1
ATOM 3229 O O . PRO A 1 413 ? 20.173 3.620 -0.579 1.00 86.44 413 PRO A O 1
ATOM 3232 N N . HIS A 1 414 ? 18.079 3.813 -1.374 1.00 87.25 414 HIS A N 1
ATOM 3233 C CA . HIS A 1 414 ? 18.388 4.350 -2.705 1.00 87.25 414 HIS A CA 1
ATOM 3234 C C . HIS A 1 414 ? 19.258 3.441 -3.593 1.00 87.25 414 HIS A C 1
ATOM 3236 O O . HIS A 1 414 ? 20.013 3.930 -4.433 1.00 87.25 414 HIS A O 1
ATOM 3242 N N . THR A 1 415 ? 19.139 2.120 -3.430 1.00 91.31 415 THR A N 1
ATOM 3243 C CA . THR A 1 415 ? 19.908 1.124 -4.203 1.00 91.31 415 THR A CA 1
ATOM 3244 C C . THR A 1 415 ? 19.057 0.314 -5.187 1.00 91.31 415 THR A C 1
ATOM 3246 O O . THR A 1 415 ? 19.351 -0.847 -5.459 1.00 91.31 415 THR A O 1
ATOM 3249 N N . ASN A 1 416 ? 17.991 0.905 -5.737 1.00 92.25 416 ASN A N 1
ATOM 3250 C CA . ASN A 1 416 ? 17.117 0.190 -6.674 1.00 92.25 416 ASN A CA 1
ATOM 3251 C C . ASN A 1 416 ? 17.827 -0.072 -8.012 1.00 92.25 416 ASN A C 1
ATOM 3253 O O . ASN A 1 416 ? 18.448 0.833 -8.575 1.00 92.25 416 ASN A O 1
ATOM 3257 N N . GLY A 1 417 ? 17.698 -1.301 -8.517 1.00 91.62 417 GLY A N 1
ATOM 3258 C CA . GLY A 1 417 ? 18.214 -1.751 -9.816 1.00 91.62 417 GLY A CA 1
ATOM 3259 C C . GLY A 1 417 ? 17.083 -2.211 -10.738 1.00 91.62 417 GLY A C 1
ATOM 3260 O O . GLY A 1 417 ? 16.126 -1.476 -10.964 1.00 91.62 417 GLY A O 1
ATOM 3261 N N . SER A 1 418 ? 17.168 -3.438 -11.251 1.00 92.69 418 SER A N 1
ATOM 3262 C CA . SER A 1 418 ? 16.112 -4.069 -12.064 1.00 92.69 418 SER A CA 1
ATOM 3263 C C . SER A 1 418 ? 15.344 -5.179 -11.341 1.00 92.69 418 SER A C 1
ATOM 3265 O O . SER A 1 418 ? 14.302 -5.621 -11.831 1.00 92.69 418 SER A O 1
ATOM 3267 N N . GLN A 1 419 ? 15.821 -5.607 -10.170 1.00 93.69 419 GLN A N 1
ATOM 3268 C CA . GLN A 1 419 ? 15.191 -6.664 -9.391 1.00 93.69 419 GLN A CA 1
ATOM 3269 C C . GLN A 1 419 ? 13.903 -6.193 -8.706 1.00 93.69 419 GLN A C 1
ATOM 3271 O O . GLN A 1 419 ? 13.838 -5.110 -8.119 1.00 93.69 419 GLN A O 1
ATOM 3276 N N . PHE A 1 420 ? 12.894 -7.057 -8.706 1.00 94.31 420 PHE A N 1
ATOM 3277 C CA . PHE A 1 420 ? 11.607 -6.800 -8.071 1.00 94.31 420 PHE A CA 1
ATOM 3278 C C . PHE A 1 420 ? 11.041 -8.074 -7.452 1.00 94.31 420 PHE A C 1
ATOM 3280 O O . PHE A 1 420 ? 11.463 -9.190 -7.767 1.00 94.31 420 PHE A O 1
ATOM 3287 N N . PHE A 1 421 ? 10.067 -7.910 -6.566 1.00 93.69 421 PHE A N 1
ATOM 3288 C CA . PHE A 1 421 ? 9.361 -9.019 -5.949 1.00 93.69 421 PHE A CA 1
ATOM 3289 C C . PHE A 1 421 ? 7.851 -8.799 -5.932 1.00 93.69 421 PHE A C 1
ATOM 3291 O O . PHE A 1 421 ? 7.356 -7.669 -5.935 1.00 93.69 421 PHE A O 1
ATOM 3298 N N . ILE A 1 422 ? 7.123 -9.913 -5.903 1.00 93.75 422 ILE A N 1
ATOM 3299 C CA . ILE A 1 422 ? 5.669 -9.971 -5.787 1.00 93.75 422 ILE A CA 1
ATOM 3300 C C . ILE A 1 422 ? 5.329 -10.655 -4.467 1.00 93.75 422 ILE A C 1
ATOM 3302 O O . ILE A 1 422 ? 5.833 -11.739 -4.158 1.00 93.75 422 ILE A O 1
ATOM 3306 N N . LEU A 1 423 ? 4.469 -10.022 -3.677 1.00 92.38 423 LEU A N 1
ATOM 3307 C CA . LEU A 1 423 ? 4.050 -10.545 -2.382 1.00 92.38 423 LEU A CA 1
ATOM 3308 C C . LEU A 1 423 ? 2.930 -11.579 -2.513 1.00 92.38 423 LEU A C 1
ATOM 3310 O O . LEU A 1 423 ? 1.921 -11.345 -3.179 1.00 92.38 423 LEU A O 1
ATOM 3314 N N . TYR A 1 424 ? 3.050 -12.691 -1.787 1.00 90.19 424 TYR A N 1
ATOM 3315 C CA . TYR A 1 424 ? 1.955 -13.658 -1.632 1.00 90.19 424 TYR A CA 1
ATOM 3316 C C . TYR A 1 424 ? 1.006 -13.288 -0.485 1.00 90.19 424 TYR A C 1
ATOM 3318 O O . TYR A 1 424 ? -0.160 -13.697 -0.488 1.00 90.19 424 TYR A O 1
ATOM 3326 N N . LYS A 1 425 ? 1.491 -12.490 0.475 1.00 88.25 425 LYS A N 1
ATOM 3327 C CA . LYS A 1 425 ? 0.767 -12.034 1.665 1.00 88.25 425 LYS A CA 1
ATOM 3328 C C . LYS A 1 425 ? 1.199 -10.617 2.052 1.00 88.25 425 LYS A C 1
ATOM 3330 O O . LYS A 1 425 ? 2.319 -10.210 1.759 1.00 88.25 425 LYS A O 1
ATOM 3335 N N . SER A 1 426 ? 0.332 -9.895 2.765 1.00 89.12 426 SER A N 1
ATOM 3336 C CA . SER A 1 426 ? 0.663 -8.597 3.364 1.00 89.12 426 SER A CA 1
ATOM 3337 C C . SER A 1 426 ? 1.934 -8.678 4.216 1.00 89.12 426 SER A C 1
ATOM 3339 O O . SER A 1 426 ? 2.047 -9.541 5.090 1.00 89.12 426 SER A O 1
ATOM 3341 N N . ALA A 1 427 ? 2.854 -7.739 4.007 1.00 87.25 427 ALA A N 1
ATOM 3342 C CA . ALA A 1 427 ? 4.156 -7.680 4.659 1.00 87.25 427 ALA A CA 1
ATOM 3343 C C . ALA A 1 427 ? 4.434 -6.284 5.252 1.00 87.25 427 ALA A C 1
ATOM 3345 O O . ALA A 1 427 ? 5.248 -5.531 4.715 1.00 87.25 427 ALA A O 1
ATOM 3346 N N . PRO A 1 428 ? 3.812 -5.918 6.392 1.00 88.06 428 PRO A N 1
ATOM 3347 C CA . PRO A 1 428 ? 3.945 -4.571 6.955 1.00 88.06 428 PRO A CA 1
ATOM 3348 C C . PRO A 1 428 ? 5.384 -4.165 7.312 1.00 88.06 428 PRO A C 1
ATOM 3350 O O . PRO A 1 428 ? 5.708 -2.984 7.316 1.00 88.06 428 PRO A O 1
ATOM 3353 N N . HIS A 1 429 ? 6.269 -5.128 7.580 1.00 84.44 429 HIS A N 1
ATOM 3354 C CA . HIS A 1 429 ? 7.666 -4.879 7.956 1.00 84.44 429 HIS A CA 1
ATOM 3355 C C . HIS A 1 429 ? 8.562 -4.394 6.798 1.00 84.44 429 HIS A C 1
ATOM 3357 O O . HIS A 1 429 ? 9.693 -3.959 7.050 1.00 84.44 429 HIS A O 1
ATOM 3363 N N . LEU A 1 430 ? 8.078 -4.490 5.553 1.00 87.94 430 LEU A N 1
ATOM 3364 C CA . LEU A 1 430 ? 8.725 -3.958 4.348 1.00 87.94 430 LEU A CA 1
ATOM 3365 C C . LEU A 1 430 ? 8.281 -2.521 4.033 1.00 87.94 430 LEU A C 1
ATOM 3367 O O . LEU A 1 430 ? 8.875 -1.863 3.174 1.00 87.94 430 LEU A O 1
ATOM 3371 N N . ASN A 1 431 ? 7.244 -2.019 4.715 1.00 88.12 431 ASN A N 1
ATOM 3372 C CA . ASN A 1 431 ? 6.762 -0.652 4.533 1.00 88.12 431 ASN A CA 1
ATOM 3373 C C . ASN A 1 431 ? 7.886 0.348 4.801 1.00 88.12 431 ASN A C 1
ATOM 3375 O O . ASN A 1 431 ? 8.649 0.198 5.753 1.00 88.12 431 ASN A O 1
ATOM 3379 N N . PHE A 1 432 ? 7.973 1.362 3.940 1.00 87.19 432 PHE A N 1
ATOM 3380 C CA . PHE A 1 432 ? 8.998 2.408 3.988 1.00 87.19 432 PHE A CA 1
ATOM 3381 C C . PHE A 1 432 ? 10.451 1.917 3.836 1.00 87.19 432 PHE A C 1
ATOM 3383 O O . PHE A 1 432 ? 11.377 2.679 4.091 1.00 87.19 432 PHE A O 1
ATOM 3390 N N . LYS A 1 433 ? 10.665 0.667 3.404 1.00 89.38 433 LYS A N 1
ATOM 3391 C CA . LYS A 1 433 ? 11.992 0.133 3.044 1.00 89.38 433 LYS A CA 1
ATOM 3392 C C . LYS A 1 433 ? 12.118 -0.146 1.555 1.00 89.38 433 LYS A C 1
ATOM 3394 O O . LYS A 1 433 ? 13.167 0.104 0.975 1.00 89.38 433 LYS A O 1
ATOM 3399 N N . HIS A 1 434 ? 11.045 -0.651 0.953 1.00 92.69 434 HIS A N 1
ATOM 3400 C CA . HIS A 1 434 ? 10.984 -0.986 -0.465 1.00 92.69 434 HIS A CA 1
ATOM 3401 C C . HIS A 1 434 ? 9.947 -0.123 -1.178 1.00 92.69 434 HIS A C 1
ATOM 3403 O O . HIS A 1 434 ? 8.892 0.195 -0.618 1.00 92.69 434 HIS A O 1
ATOM 3409 N N . THR A 1 435 ? 10.262 0.253 -2.416 1.00 93.44 435 THR A N 1
ATOM 3410 C CA . THR A 1 435 ? 9.391 1.081 -3.251 1.00 93.44 435 THR A CA 1
ATOM 3411 C C . THR A 1 435 ? 8.316 0.215 -3.897 1.00 93.44 435 THR A C 1
ATOM 3413 O O . THR A 1 435 ? 8.595 -0.541 -4.827 1.00 93.44 435 THR A O 1
ATOM 3416 N N . VAL A 1 436 ? 7.081 0.343 -3.411 1.00 95.06 436 VAL A N 1
ATOM 3417 C CA . VAL A 1 436 ? 5.898 -0.273 -4.024 1.00 95.06 436 VAL A CA 1
ATOM 3418 C C . VAL A 1 436 ? 5.513 0.537 -5.253 1.00 95.06 436 VAL A C 1
ATOM 3420 O O . VAL A 1 436 ? 5.230 1.724 -5.125 1.00 95.06 436 VAL A O 1
ATOM 3423 N N . PHE A 1 437 ? 5.467 -0.101 -6.421 1.00 94.06 437 PHE A N 1
ATOM 3424 C CA . PHE A 1 437 ? 5.188 0.587 -7.687 1.00 94.06 437 PHE A CA 1
ATOM 3425 C C . PHE A 1 437 ? 4.032 -0.026 -8.484 1.00 94.06 437 PHE A C 1
ATOM 3427 O O . PHE A 1 437 ? 3.581 0.572 -9.459 1.00 94.06 437 PHE A O 1
ATOM 3434 N N . GLY A 1 438 ? 3.499 -1.180 -8.071 1.00 93.69 438 GLY A N 1
ATOM 3435 C CA . GLY A 1 438 ? 2.376 -1.800 -8.766 1.00 93.69 438 GLY A CA 1
ATOM 3436 C C . GLY A 1 438 ? 1.664 -2.895 -7.984 1.00 93.69 438 GLY A C 1
ATOM 3437 O O . GLY A 1 438 ? 2.016 -3.221 -6.849 1.00 93.69 438 GLY A O 1
ATOM 3438 N N . MET A 1 439 ? 0.642 -3.468 -8.612 1.00 93.69 439 MET A N 1
ATOM 3439 C CA . MET A 1 439 ? -0.177 -4.546 -8.067 1.00 93.69 439 MET A CA 1
ATOM 3440 C C . MET A 1 439 ? -0.635 -5.497 -9.175 1.00 93.69 439 MET A C 1
ATOM 3442 O O . MET A 1 439 ? -0.936 -5.078 -10.288 1.00 93.69 439 MET A O 1
ATOM 3446 N N . VAL A 1 440 ? -0.719 -6.787 -8.867 1.00 94.12 440 VAL A N 1
ATOM 3447 C CA . VAL A 1 440 ? -1.312 -7.806 -9.735 1.00 94.12 440 VAL A CA 1
ATOM 3448 C C . VAL A 1 440 ? -2.828 -7.607 -9.766 1.00 94.12 440 VAL A C 1
ATOM 3450 O O . VAL A 1 440 ? -3.502 -7.786 -8.753 1.00 94.12 440 VAL A O 1
ATOM 3453 N N . VAL A 1 441 ? -3.367 -7.280 -10.937 1.00 93.12 441 VAL A N 1
ATOM 3454 C CA . VAL A 1 441 ? -4.810 -7.113 -11.181 1.00 93.12 441 VAL A CA 1
ATOM 3455 C C . VAL A 1 441 ? -5.439 -8.323 -11.871 1.00 93.12 441 VAL A C 1
ATOM 3457 O O . VAL A 1 441 ? -6.643 -8.539 -11.763 1.00 93.12 441 VAL A O 1
ATOM 3460 N N . GLY A 1 442 ? -4.638 -9.150 -12.547 1.00 91.12 442 GLY A N 1
ATOM 3461 C CA . GLY A 1 442 ? -5.095 -10.362 -13.230 1.00 91.12 442 GLY A CA 1
ATOM 3462 C C . GLY A 1 442 ? -4.067 -11.487 -13.151 1.00 91.12 442 GLY A C 1
ATOM 3463 O O . GLY A 1 442 ? -2.878 -11.237 -12.982 1.00 91.12 442 GLY A O 1
ATOM 3464 N N . GLY A 1 443 ? -4.526 -12.737 -13.248 1.00 89.19 443 GLY A N 1
ATOM 3465 C CA . GLY A 1 443 ? -3.645 -13.908 -13.137 1.00 89.19 443 GLY A CA 1
ATOM 3466 C C . GLY A 1 443 ? -3.362 -14.361 -11.699 1.00 89.19 443 GLY A C 1
ATOM 3467 O O . GLY A 1 443 ? -2.370 -15.032 -11.434 1.00 89.19 443 GLY A O 1
ATOM 3468 N N . LEU A 1 444 ? -4.235 -14.049 -10.733 1.00 89.44 444 LEU A N 1
ATOM 3469 C CA . LEU A 1 444 ? -4.085 -14.522 -9.343 1.00 89.44 444 LEU A CA 1
ATOM 3470 C C . LEU A 1 444 ? -4.020 -16.060 -9.231 1.00 89.44 444 LEU A C 1
ATOM 3472 O O . LEU A 1 444 ? -3.394 -16.595 -8.311 1.00 89.44 444 LEU A O 1
ATOM 3476 N N . THR A 1 445 ? -4.635 -16.778 -10.172 1.00 92.25 445 THR A N 1
ATOM 3477 C CA . THR A 1 445 ? -4.525 -18.237 -10.315 1.00 92.25 445 THR A CA 1
ATOM 3478 C C . THR A 1 445 ? -3.100 -18.660 -10.677 1.00 92.25 445 THR A C 1
ATOM 3480 O O . THR A 1 445 ? -2.559 -19.544 -10.014 1.00 92.25 445 THR A O 1
ATOM 3483 N N . THR A 1 446 ? -2.464 -17.976 -11.633 1.00 90.69 446 THR A N 1
ATOM 3484 C CA . THR A 1 446 ? -1.048 -18.134 -12.009 1.00 90.69 446 THR A CA 1
ATOM 3485 C C . THR A 1 446 ? -0.135 -17.893 -10.811 1.00 90.69 446 THR A C 1
ATOM 3487 O O . THR A 1 446 ? 0.694 -18.740 -10.486 1.00 90.69 446 THR A O 1
ATOM 3490 N N . LEU A 1 447 ? -0.346 -16.794 -10.075 1.00 90.44 447 LEU A N 1
ATOM 3491 C CA . LEU A 1 447 ? 0.435 -16.479 -8.872 1.00 90.44 447 LEU A CA 1
ATOM 3492 C C . LEU A 1 447 ? 0.318 -17.593 -7.816 1.00 90.44 447 LEU A C 1
ATOM 3494 O O . LEU A 1 447 ? 1.291 -17.950 -7.160 1.00 90.44 447 LEU A O 1
ATOM 3498 N N . SER A 1 448 ? -0.869 -18.186 -7.682 1.00 89.88 448 SER A N 1
ATOM 3499 C CA . SER A 1 448 ? -1.117 -19.315 -6.775 1.00 89.88 448 SER A CA 1
ATOM 3500 C C . SER A 1 448 ? -0.500 -20.629 -7.263 1.00 89.88 448 SER A C 1
ATOM 3502 O O . SER A 1 448 ? -0.177 -21.491 -6.447 1.00 89.88 448 SER A O 1
ATOM 3504 N N . ALA A 1 449 ? -0.338 -20.811 -8.575 1.00 89.44 449 ALA A N 1
ATOM 3505 C CA . ALA A 1 449 ? 0.388 -21.942 -9.143 1.00 89.44 449 ALA A CA 1
ATOM 3506 C C . ALA A 1 449 ? 1.900 -21.800 -8.908 1.00 89.44 449 ALA A C 1
ATOM 3508 O O . ALA A 1 449 ? 2.529 -22.753 -8.452 1.00 89.44 449 ALA A O 1
ATOM 3509 N N . MET A 1 450 ? 2.450 -20.598 -9.113 1.00 87.94 450 MET A N 1
ATOM 3510 C CA . MET A 1 450 ? 3.852 -20.264 -8.824 1.00 87.94 450 MET A CA 1
ATOM 3511 C C . MET A 1 450 ? 4.196 -20.480 -7.342 1.00 87.94 450 MET A C 1
ATOM 3513 O O . MET A 1 450 ? 5.237 -21.044 -7.023 1.00 87.94 450 MET A O 1
ATOM 3517 N N . GLU A 1 451 ? 3.283 -20.136 -6.431 1.00 87.69 451 GLU A N 1
ATOM 3518 C CA . GLU A 1 451 ? 3.435 -20.364 -4.986 1.00 87.69 451 GLU A CA 1
ATOM 3519 C C . GLU A 1 451 ? 3.541 -21.855 -4.609 1.00 87.69 451 GLU A C 1
ATOM 3521 O O . GLU A 1 451 ? 4.202 -22.220 -3.633 1.00 87.69 451 GLU A O 1
ATOM 3526 N N . LYS A 1 452 ? 2.896 -22.748 -5.369 1.00 86.69 452 LYS A N 1
ATOM 3527 C CA . LYS A 1 452 ? 2.900 -24.193 -5.085 1.00 86.69 452 LYS A CA 1
ATOM 3528 C C . LYS A 1 452 ? 4.212 -24.870 -5.477 1.00 86.69 452 LYS A C 1
ATOM 3530 O O . LYS A 1 452 ? 4.518 -25.919 -4.908 1.00 86.69 452 LYS A O 1
ATOM 3535 N N . VAL A 1 453 ? 5.008 -24.270 -6.364 1.00 86.69 453 VAL A N 1
ATOM 3536 C CA . VAL A 1 453 ? 6.271 -24.842 -6.861 1.00 86.69 453 VAL A CA 1
ATOM 3537 C C . VAL A 1 453 ? 7.220 -25.145 -5.691 1.00 86.69 453 VAL A C 1
ATOM 3539 O O . VAL A 1 453 ? 7.408 -24.284 -4.829 1.00 86.69 453 VAL A O 1
ATOM 3542 N N . PRO A 1 454 ? 7.766 -26.369 -5.570 1.00 84.25 454 PRO A N 1
ATOM 3543 C CA . PRO A 1 454 ? 8.709 -26.710 -4.506 1.00 84.25 454 PRO A CA 1
ATOM 3544 C C . PRO A 1 454 ? 10.020 -25.924 -4.654 1.00 84.25 454 PRO A C 1
ATOM 3546 O O . PRO A 1 454 ? 10.448 -25.626 -5.768 1.00 84.25 454 PRO A O 1
ATOM 3549 N N . VAL A 1 455 ? 10.631 -25.579 -3.521 1.00 85.00 455 VAL A N 1
ATOM 3550 C CA . VAL A 1 455 ? 11.859 -24.773 -3.442 1.00 85.00 455 VAL A CA 1
ATOM 3551 C C . VAL A 1 455 ? 12.965 -25.572 -2.761 1.00 85.00 455 VAL A C 1
ATOM 3553 O O . VAL A 1 455 ? 12.659 -26.467 -1.969 1.00 85.00 455 VAL A O 1
ATOM 3556 N N . ASP A 1 456 ? 14.214 -25.272 -3.100 1.00 83.44 456 ASP A N 1
ATOM 3557 C CA . ASP A 1 456 ? 15.402 -25.831 -2.457 1.00 83.44 456 ASP A CA 1
ATOM 3558 C C . ASP A 1 456 ? 15.749 -25.111 -1.136 1.00 83.44 456 ASP A C 1
ATOM 3560 O O . ASP A 1 456 ? 15.044 -24.201 -0.689 1.00 83.44 456 ASP A O 1
ATOM 3564 N N . ASP A 1 457 ? 16.844 -25.532 -0.496 1.00 80.06 457 ASP A N 1
ATOM 3565 C CA . ASP A 1 457 ? 17.322 -24.967 0.775 1.00 80.06 457 ASP A CA 1
ATOM 3566 C C . ASP A 1 457 ? 17.807 -23.506 0.667 1.00 80.06 457 ASP A C 1
ATOM 3568 O O . ASP A 1 457 ? 17.971 -22.838 1.696 1.00 80.06 457 ASP A O 1
ATOM 3572 N N . ASP A 1 458 ? 18.044 -23.011 -0.552 1.00 77.94 458 ASP A N 1
ATOM 3573 C CA . ASP A 1 458 ? 18.452 -21.637 -0.865 1.00 77.94 458 ASP A CA 1
ATOM 3574 C C . ASP A 1 458 ? 17.275 -20.792 -1.390 1.00 77.94 458 ASP A C 1
ATOM 3576 O O . ASP A 1 458 ? 17.470 -19.724 -1.981 1.00 77.94 458 ASP A O 1
ATOM 3580 N N . ASP A 1 459 ? 16.047 -21.256 -1.129 1.00 82.75 459 ASP A N 1
ATOM 3581 C CA . ASP A 1 459 ? 14.780 -20.654 -1.545 1.00 82.75 459 ASP A CA 1
ATOM 3582 C C . ASP A 1 459 ? 14.628 -20.536 -3.073 1.00 82.75 459 ASP A C 1
ATOM 3584 O O . ASP A 1 459 ? 13.800 -19.761 -3.554 1.00 82.75 459 ASP A O 1
ATOM 3588 N N . ARG A 1 460 ? 15.391 -21.284 -3.874 1.00 84.56 460 ARG A N 1
ATOM 3589 C CA . ARG A 1 460 ? 15.267 -21.285 -5.336 1.00 84.56 460 ARG A CA 1
ATOM 3590 C C . ARG A 1 460 ? 14.196 -22.288 -5.766 1.00 84.56 460 ARG A C 1
ATOM 3592 O O . ARG A 1 460 ? 14.164 -23.413 -5.267 1.00 84.56 460 ARG A O 1
ATOM 3599 N N . PRO A 1 461 ? 13.290 -21.924 -6.686 1.00 84.44 461 PRO A N 1
ATOM 3600 C CA . PRO A 1 461 ? 12.292 -22.863 -7.180 1.00 84.44 461 PRO A CA 1
ATOM 3601 C C . PRO A 1 461 ? 12.957 -23.973 -8.003 1.00 84.44 461 PRO A C 1
ATOM 3603 O O . PRO A 1 461 ? 13.744 -23.700 -8.907 1.00 84.44 461 PRO A O 1
ATOM 3606 N N . LEU A 1 462 ? 12.599 -25.229 -7.712 1.00 78.25 462 LEU A N 1
ATOM 3607 C CA . LEU A 1 462 ? 13.132 -26.404 -8.419 1.00 78.25 462 LEU A CA 1
ATOM 3608 C C . LEU A 1 462 ? 12.743 -26.408 -9.902 1.00 78.25 462 LEU A C 1
ATOM 3610 O O . LEU A 1 462 ? 13.476 -26.915 -10.745 1.00 78.25 462 LEU A O 1
ATOM 3614 N N . VAL A 1 463 ? 11.574 -25.845 -10.211 1.00 78.25 463 VAL A N 1
ATOM 3615 C CA . VAL A 1 463 ? 11.121 -25.608 -11.580 1.00 78.25 463 VAL A CA 1
ATOM 3616 C C . VAL A 1 463 ? 11.336 -24.136 -11.891 1.00 78.25 463 VAL A C 1
ATOM 3618 O O . VAL A 1 463 ? 10.751 -23.272 -11.238 1.00 78.25 463 VAL A O 1
ATOM 3621 N N . SER A 1 464 ? 12.167 -23.845 -12.890 1.00 72.75 464 SER A N 1
ATOM 3622 C CA . SER A 1 464 ? 12.443 -22.474 -13.308 1.00 72.75 464 SER A CA 1
ATOM 3623 C C . SER A 1 464 ? 11.177 -21.817 -13.850 1.00 72.75 464 SER A C 1
ATOM 3625 O O . SER A 1 464 ? 10.607 -22.247 -14.853 1.00 72.75 464 SER A O 1
ATOM 3627 N N . ILE A 1 465 ? 10.745 -20.750 -13.185 1.00 74.25 465 ILE A N 1
ATOM 3628 C CA . ILE A 1 465 ? 9.643 -19.921 -13.661 1.00 74.25 465 ILE A CA 1
ATOM 3629 C C . ILE A 1 465 ? 10.264 -18.829 -14.522 1.00 74.25 465 ILE A C 1
ATOM 3631 O O . ILE A 1 465 ? 10.940 -17.947 -13.994 1.00 74.25 465 ILE A O 1
ATOM 3635 N N . VAL A 1 466 ? 10.074 -18.933 -15.835 1.00 72.00 466 VAL A N 1
ATOM 3636 C CA . VAL A 1 466 ? 10.657 -18.015 -16.819 1.00 72.00 466 VAL A CA 1
ATOM 3637 C C . VAL A 1 466 ? 9.666 -16.901 -17.135 1.00 72.00 466 VAL A C 1
ATOM 3639 O O . VAL A 1 466 ? 8.485 -17.179 -17.340 1.00 72.00 466 VAL A O 1
ATOM 3642 N N . GLN A 1 467 ? 10.146 -15.661 -17.183 1.00 71.44 467 GLN A N 1
ATOM 3643 C CA . GLN A 1 467 ? 9.428 -14.494 -17.689 1.00 71.44 467 GLN A CA 1
ATOM 3644 C C . GLN A 1 467 ? 9.653 -14.379 -19.198 1.00 71.44 467 GLN A C 1
ATOM 3646 O O . GLN A 1 467 ? 10.788 -14.371 -19.669 1.00 71.44 467 GLN A O 1
ATOM 3651 N N . ALA A 1 468 ? 8.579 -14.307 -19.968 1.00 54.31 468 ALA A N 1
ATOM 3652 C CA . ALA A 1 468 ? 8.609 -14.113 -21.407 1.00 54.31 468 ALA A CA 1
ATOM 3653 C C . ALA A 1 468 ? 7.716 -12.928 -21.784 1.00 54.31 468 ALA A C 1
ATOM 3655 O O . ALA A 1 468 ? 6.679 -12.741 -21.162 1.00 54.31 468 ALA A O 1
ATOM 3656 N N . ASN A 1 469 ? 8.167 -12.182 -22.798 1.00 55.16 469 ASN A N 1
ATOM 3657 C CA . ASN A 1 469 ? 7.514 -11.142 -23.602 1.00 55.16 469 ASN A CA 1
ATOM 3658 C C . ASN A 1 469 ? 6.489 -10.214 -22.925 1.00 55.16 469 ASN A C 1
ATOM 3660 O O . ASN A 1 469 ? 5.541 -10.624 -22.273 1.00 55.16 469 ASN A O 1
ATOM 3664 N N . PHE A 1 470 ? 6.624 -8.928 -23.217 1.00 54.91 470 PHE A N 1
ATOM 3665 C CA . PHE A 1 470 ? 5.673 -7.890 -22.838 1.00 54.91 470 PHE A CA 1
ATOM 3666 C C . PHE A 1 470 ? 5.033 -7.366 -24.122 1.00 54.91 470 PHE A C 1
ATOM 3668 O O . PHE A 1 470 ? 5.761 -7.091 -25.077 1.00 54.91 470 PHE A O 1
ATOM 3675 N N . TRP A 1 471 ? 3.703 -7.278 -24.163 1.00 42.59 471 TRP A N 1
ATOM 3676 C CA . TRP A 1 471 ? 2.946 -6.699 -25.280 1.00 42.59 471 TRP A CA 1
ATOM 3677 C C . TRP A 1 471 ? 2.276 -5.393 -24.877 1.00 42.59 471 TRP A C 1
ATOM 3679 O O . TRP A 1 471 ? 1.745 -5.332 -23.742 1.00 42.59 471 TRP A O 1
#

InterPro domains:
  IPR002130 Cyclophilin-type peptidyl-prolyl cis-trans isomerase domain [PF00160] (283-332)
  IPR002130 Cyclophilin-type peptidyl-prolyl cis-trans isomerase domain [PF00160] (364-464)
  IPR002130 Cyclophilin-type peptidyl-prolyl cis-trans isomerase domain [PR00153] (297-312)
  IPR002130 Cyclophilin-type peptidyl-prolyl cis-trans isomerase domain [PR00153] (404-419)
  IPR002130 Cyclophilin-type peptidyl-prolyl cis-trans isomerase domain [PR00153] (419-431)
  IPR002130 Cyclophilin-type peptidyl-prolyl cis-trans isomerase domain [PR00153] (432-447)
  IPR002130 Cyclophilin-type peptidyl-prolyl cis-trans isomerase domain [PS50072] (287-471)
  IPR003613 U-box domain [PS51698] (1-45)
  IPR029000 Cyclophilin-like domain superfamily [G3DSA:2.40.100.10] (264-470)
  IPR029000 Cyclophilin-like domain superfamily [SSF50891] (283-466)
  IPR044666 Cyclophilin-type peptidyl-prolyl cis-trans isomerase, cyclophilin A-like [PTHR45625] (279-465)

Sequence (471 aa):
MSIIPYLKKFGKHPVSGAPLKQEDLIPLTFHKNSDGEFQCPVLNKVFTEFTHIVAVKTTGNVFCYEAVQELNIKPKNWKELLTDEPFTRNDLITIQNPNVLDSKVLGEFDHVKKGLKLEDEELQRMKDDPTYNINISGDLKQMIKELGTEKGKEAFLQGGGGQKAQMERAAALAAILARKEKDDSKSGKEPKPHQTFSIVDAASASVHGRSAAAAKAASAEKTAARIAMHMAGDRAPVNAKLVKSRYTTGAASRSFTSTAYDPVTKNEYEYVKVERNPKKKGYVQLHTTHGDLNLELHCDITPRTCENFLTHCENGYYNGLIFHRSIKYVLVVFVLFTNLPLNLKVKSKSFFLCLFPFFLLYPLYRNFMIQGGDPTGTGSGGESIWGKPFKDELNSKLLHSGRGVVSMANSGPHTNGSQFFILYKSAPHLNFKHTVFGMVVGGLTTLSAMEKVPVDDDDRPLVSIVQANFW

Secondary structure (DSSP, 8-state):
--HHHHHHHH-B-TTT--B--GGGPPPPB-EE-TTS-EE-TTT-PBP-TT--EEEETTT-BEEEHHHHIIIIITTT--B-TTT--B--GGGEEEEE-TTS-----GGGSHHHHTT-PPP-HHHHHHHH-TTTT----HHHHHHHHHBTBHHHHHHHHT-SS-HHHHHHHHHHHHHHHHHHHHHTS------PPPP---HHHHHHHHHHT--HHHHHHHHHHHHHHHHHHHHT-PPPPTTEEEEEEEEE-SHHHHHHH-TTS----S--EEEEEEEPPPSS-EEEEEEETTEEEEEEE-TTT-HHHHHHHHHHHHTTTTTTEE--EEEEEE------------------GGGGGSS-TT------EEEEEEEE--TTSSSS----TTSS-B-----TTS-S-STTEEEE--SSTT-B-S-EEEESS--GGGTTTS-EEEEEEE-HHHHHHHHHS-B-TTS-BSS--EEE---

Radius of gyration: 35.92 Å; chains: 1; bounding box: 72×76×107 Å

Foldseek 3Di:
DDVVVVCVVQQADFAPRHGDDPVNDAAADFDADPVRFTAAPPVRHGDDLAFWKKAFQPNNYIHTPVCCVVPPVVVVNQADPPPRHGGDPVRIGTPDHNVDPPPSPVCNTPCNVVVPDDDPVVVVVCVVQVCPPPPDDPVVSVLVVCVPPPVNVVCVVLPDDPPVVSVVVVVVVVVVVVVVVVVVDDDDDDDDDDDDDDPVLVVVCVVPVDDSVVVVVVVVVVVVQVVVVVVPPDDDQPFWDFDFDPDFPCLQVCVVVDPVHDHDPDTHTDTDTDGDQDPDWDWWWWQKPLGIWIKIWPSNQVVQVVSQQVVCQVVCVQAFWWQLFWDQWDQPPPPPPPDDDDDDDDDDPPPPPPDDPDDDRDDGRGTFKTKIQAPVSPVPHFATPVRAFAAARADPVQAQADFFFKWFDAPFGRRGGRMIMGTRHRDRVCHPVIHGTIGTPDDVVSVVVVSVFDADPRRGGPDTIGIRHID

pLDDT: mean 73.63, std 18.98, range [29.91, 95.06]